Protein AF-0000000079913770 (afdb_homodimer)

Foldseek 3Di:
DPPPPPPPPPPPPPPDCPPVNVVVVVVVVVCCVVPVDHPVVVVVVVVVLQPQAQLLVLLLLLCCQVDVVLVVVCQVAVQVSSVVVPQHQCPPPNDDDLSNQAGEHEAEDDLQEFEAEAALPAADADCSNHNGDDPVRGDNVCSVCCVVPVQVSLVVLVDHDDPRHHYHYHHDDSHYHYWYNYDQDPPCPPPDSVLSSQQCHSCVRNRSDHGDNPDGPVDPDPPPDDD/DPPPPPPPPPPPPPPDCPPVNVVVVVVVVVCCVVPVDHPVVVVVVVVVLQPQAQLLVLLLLLCCQVDVVLVVVCQVAVQVSSVVVPQHQCPPPNDDDLSNQAGEHEAEDDLAEFEAEAALPAADADCSNHNGDDPVRGDNVCSVCCVPPVQVVLVVLVDHDDPRHHYHYHHDDSHYHYWYNYDQDPPCPPPDSVLSSQQCHSCVRNRSDHGDSVHRPPDPDPPPDDD

Organism: NCBI:txid1990687

Structure (mmCIF, N/CA/C/O backbone):
data_AF-0000000079913770-model_v1
#
loop_
_entity.id
_entity.type
_entity.pdbx_description
1 polymer 'Thiocyanate hydrolase subunit gamma'
#
loop_
_atom_site.group_PDB
_atom_site.id
_atom_site.type_symbol
_atom_site.label_atom_id
_atom_site.label_alt_id
_atom_site.label_comp_id
_atom_site.label_asym_id
_atom_site.label_entity_id
_atom_site.label_seq_id
_atom_site.pdbx_PDB_ins_code
_atom_site.Cartn_x
_atom_site.Cartn_y
_atom_site.Cartn_z
_atom_site.occupancy
_atom_site.B_iso_or_equiv
_atom_site.auth_seq_id
_atom_site.auth_comp_id
_atom_site.auth_asym_id
_atom_site.auth_atom_id
_atom_site.pdbx_PDB_model_num
ATOM 1 N N . MET A 1 1 ? 38.312 34.688 -19.25 1 27.03 1 MET A N 1
ATOM 2 C CA . MET A 1 1 ? 38.781 33.344 -18.922 1 27.03 1 MET A CA 1
ATOM 3 C C . MET A 1 1 ? 37.656 32.469 -18.359 1 27.03 1 MET A C 1
ATOM 5 O O . MET A 1 1 ? 37.094 32.781 -17.297 1 27.03 1 MET A O 1
ATOM 9 N N . THR A 1 2 ? 36.75 31.859 -19.266 1 29.62 2 THR A N 1
ATOM 10 C CA . THR A 1 2 ? 35.438 31.219 -19.188 1 29.62 2 THR A CA 1
ATOM 11 C C . THR A 1 2 ? 35.531 29.938 -18.375 1 29.62 2 THR A C 1
ATOM 13 O O . THR A 1 2 ? 36.281 29.031 -18.703 1 29.62 2 THR A O 1
ATOM 16 N N . HIS A 1 3 ? 35.5 30.125 -17.047 1 31.36 3 HIS A N 1
ATOM 17 C CA . HIS A 1 3 ? 35.531 29 -16.109 1 31.36 3 HIS A CA 1
ATOM 18 C C . HIS A 1 3 ? 34.625 27.859 -16.578 1 31.36 3 HIS A C 1
ATOM 20 O O . HIS A 1 3 ? 33.469 28.094 -16.938 1 31.36 3 HIS A O 1
ATOM 26 N N . SER A 1 4 ? 35.25 26.875 -17.312 1 33.59 4 SER A N 1
ATOM 27 C CA . SER A 1 4 ? 34.719 25.594 -17.781 1 33.59 4 SER A CA 1
ATOM 28 C C . SER A 1 4 ? 33.906 24.891 -16.703 1 33.59 4 SER A C 1
ATOM 30 O O . SER A 1 4 ? 34.344 24.766 -15.562 1 33.59 4 SER A O 1
ATOM 32 N N . HIS A 1 5 ? 32.562 25.109 -16.781 1 31.58 5 HIS A N 1
ATOM 33 C CA . HIS A 1 5 ? 31.562 24.422 -15.984 1 31.58 5 HIS A CA 1
ATOM 34 C C . HIS A 1 5 ? 31.891 22.938 -15.836 1 31.58 5 HIS A C 1
ATOM 36 O O . HIS A 1 5 ? 32.062 22.234 -16.828 1 31.58 5 HIS A O 1
ATOM 42 N N . ASP A 1 6 ? 32.688 22.609 -14.836 1 33.19 6 ASP A N 1
ATOM 43 C CA . ASP A 1 6 ? 33.094 21.297 -14.359 1 33.19 6 ASP A CA 1
ATOM 44 C C . ASP A 1 6 ? 32 20.266 -14.555 1 33.19 6 ASP A C 1
ATOM 46 O O . ASP A 1 6 ? 30.812 20.594 -14.406 1 33.19 6 ASP A O 1
ATOM 50 N N . ASP A 1 7 ? 32.312 19.281 -15.359 1 32.78 7 ASP A N 1
ATOM 51 C CA . ASP A 1 7 ? 31.703 18.016 -15.773 1 32.78 7 ASP A CA 1
ATOM 52 C C . ASP A 1 7 ? 31.078 17.297 -14.586 1 32.78 7 ASP A C 1
ATOM 54 O O . ASP A 1 7 ? 31.797 16.812 -13.703 1 32.78 7 ASP A O 1
ATOM 58 N N . HIS A 1 8 ? 30.062 17.969 -13.992 1 31.81 8 HIS A N 1
ATOM 59 C CA . HIS A 1 8 ? 29.344 17.25 -12.953 1 31.81 8 HIS A CA 1
ATOM 60 C C . HIS A 1 8 ? 29.062 15.812 -13.391 1 31.81 8 HIS A C 1
ATOM 62 O O . HIS A 1 8 ? 28.469 15.578 -14.453 1 31.81 8 HIS A O 1
ATOM 68 N N . THR A 1 9 ? 30.031 14.969 -13.133 1 31.89 9 THR A N 1
ATOM 69 C CA . THR A 1 9 ? 29.859 13.531 -13.336 1 31.89 9 THR A CA 1
ATOM 70 C C . THR A 1 9 ? 28.469 13.086 -12.922 1 31.89 9 THR A C 1
ATOM 72 O O . THR A 1 9 ? 28.031 13.367 -11.805 1 31.89 9 THR A O 1
ATOM 75 N N . PRO A 1 10 ? 27.672 12.828 -13.852 1 31.06 10 PRO A N 1
ATOM 76 C CA . PRO A 1 10 ? 26.297 12.398 -13.562 1 31.06 10 PRO A CA 1
ATOM 77 C C . PRO A 1 10 ? 26.234 11.352 -12.453 1 31.06 10 PRO A C 1
ATOM 79 O O . PRO A 1 10 ? 27.156 10.547 -12.305 1 31.06 10 PRO A O 1
ATOM 82 N N . ILE A 1 11 ? 25.734 11.727 -11.328 1 33.41 11 ILE A N 1
ATOM 83 C CA . ILE A 1 11 ? 25.469 10.766 -10.258 1 33.41 11 ILE A CA 1
ATOM 84 C C . ILE A 1 11 ? 24.875 9.492 -10.852 1 33.41 11 ILE A C 1
ATOM 86 O O . ILE A 1 11 ? 23.859 9.531 -11.523 1 33.41 11 ILE A O 1
ATOM 90 N N . GLN A 1 12 ? 25.594 8.5 -11.25 1 30.77 12 GLN A N 1
ATOM 91 C CA . GLN A 1 12 ? 25.234 7.191 -11.773 1 30.77 12 GLN A CA 1
ATOM 92 C C . GLN A 1 12 ? 24.281 6.465 -10.828 1 30.77 12 GLN A C 1
ATOM 94 O O . GLN A 1 12 ? 24.531 6.383 -9.625 1 30.77 12 GLN A O 1
ATOM 99 N N . ALA A 1 13 ? 23.031 6.395 -11.078 1 36.53 13 ALA A N 1
ATOM 100 C CA . ALA A 1 13 ? 22.094 5.496 -10.43 1 36.53 13 ALA A CA 1
ATOM 101 C C . ALA A 1 13 ? 22.703 4.109 -10.219 1 36.53 13 ALA A C 1
ATOM 103 O O . ALA A 1 13 ? 23.078 3.445 -11.18 1 36.53 13 ALA A O 1
ATOM 104 N N . SER A 1 14 ? 23.469 3.754 -9.188 1 35.88 14 SER A N 1
ATOM 105 C CA . SER A 1 14 ? 24.141 2.471 -9.039 1 35.88 14 SER A CA 1
ATOM 106 C C . SER A 1 14 ? 23.156 1.314 -9.062 1 35.88 14 SER A C 1
ATOM 108 O O . SER A 1 14 ? 22.172 1.312 -8.305 1 35.88 14 SER A O 1
ATOM 110 N N . GLU A 1 15 ? 22.75 0.548 -9.984 1 42.12 15 GLU A N 1
ATOM 111 C CA . GLU A 1 15 ? 22.266 -0.821 -10.125 1 42.12 15 GLU A CA 1
ATOM 112 C C . GLU A 1 15 ? 22.844 -1.727 -9.039 1 42.12 15 GLU A C 1
ATOM 114 O O . GLU A 1 15 ? 22.641 -2.943 -9.07 1 42.12 15 GLU A O 1
ATOM 119 N N . GLU A 1 16 ? 23.75 -1.304 -8.227 1 45.38 16 GLU A N 1
ATOM 120 C CA . GLU A 1 16 ? 24.5 -2.174 -7.328 1 45.38 16 GLU A CA 1
ATOM 121 C C . GLU A 1 16 ? 23.719 -2.455 -6.047 1 45.38 16 GLU A C 1
ATOM 123 O O . GLU A 1 16 ? 23.125 -1.546 -5.461 1 45.38 16 GLU A O 1
ATOM 128 N N . ILE A 1 17 ? 23.344 -3.678 -5.812 1 53.12 17 ILE A N 1
ATOM 129 C CA . ILE A 1 17 ? 22.906 -4.152 -4.504 1 53.12 17 ILE A CA 1
ATOM 130 C C . ILE A 1 17 ? 23.734 -3.488 -3.412 1 53.12 17 ILE A C 1
ATOM 132 O O . ILE A 1 17 ? 24.969 -3.627 -3.391 1 53.12 17 ILE A O 1
ATOM 136 N N . SER A 1 18 ? 23.188 -2.498 -2.652 1 58.88 18 SER A N 1
ATOM 137 C CA . SER A 1 18 ? 23.875 -1.831 -1.549 1 58.88 18 SER A CA 1
ATOM 138 C C . SER A 1 18 ? 24.484 -2.844 -0.586 1 58.88 18 SER A C 1
ATOM 140 O O . SER A 1 18 ? 24.031 -3.988 -0.51 1 58.88 18 SER A O 1
ATOM 142 N N . GLU A 1 19 ? 25.656 -2.564 -0.092 1 59.91 19 GLU A N 1
ATOM 143 C CA . GLU A 1 19 ? 26.266 -3.373 0.961 1 59.91 19 GLU A CA 1
ATOM 144 C C . GLU A 1 19 ? 25.234 -3.76 2.021 1 59.91 19 GLU A C 1
ATOM 146 O O . GLU A 1 19 ? 25.266 -4.879 2.541 1 59.91 19 GLU A O 1
ATOM 151 N N . PHE A 1 20 ? 24.344 -2.926 2.189 1 65.25 20 PHE A N 1
ATOM 152 C CA . PHE A 1 20 ? 23.312 -3.201 3.17 1 65.25 20 PHE A CA 1
ATOM 153 C C . PHE A 1 20 ? 22.375 -4.301 2.674 1 65.25 20 PHE A C 1
ATOM 155 O O . PHE A 1 20 ? 21.984 -5.184 3.439 1 65.25 20 PHE A O 1
ATOM 162 N N . GLU A 1 21 ? 22.047 -4.16 1.477 1 70.19 21 GLU A N 1
ATOM 163 C CA . GLU A 1 21 ? 21.172 -5.191 0.927 1 70.19 21 GLU A CA 1
ATOM 164 C C . GLU A 1 21 ? 21.828 -6.562 0.974 1 70.19 21 GLU A C 1
ATOM 166 O O . GLU A 1 21 ? 21.172 -7.57 1.237 1 70.19 21 GLU A O 1
ATOM 171 N N . ILE A 1 22 ? 23.062 -6.559 0.816 1 70.12 22 ILE A N 1
ATOM 172 C CA . ILE A 1 22 ? 23.828 -7.801 0.896 1 70.12 22 ILE A CA 1
ATOM 173 C C . ILE A 1 22 ? 23.797 -8.328 2.328 1 70.12 22 ILE A C 1
ATOM 175 O O . ILE A 1 22 ? 23.562 -9.516 2.557 1 70.12 22 ILE A O 1
ATOM 179 N N . LEU A 1 23 ? 24.062 -7.391 3.211 1 73.06 23 LEU A N 1
ATOM 180 C CA . LEU A 1 23 ? 24.078 -7.773 4.621 1 73.06 23 LEU A CA 1
ATOM 181 C C . LEU A 1 23 ? 22.703 -8.281 5.059 1 73.06 23 LEU A C 1
ATOM 183 O O . LEU A 1 23 ? 22.609 -9.312 5.734 1 73.06 23 LEU A O 1
ATOM 187 N N . GLU A 1 24 ? 21.656 -7.598 4.734 1 79.62 24 GLU A N 1
ATOM 188 C CA . GLU A 1 24 ? 20.312 -8.031 5.07 1 79.62 24 GLU A CA 1
ATOM 189 C C . GLU A 1 24 ? 20.031 -9.43 4.527 1 79.62 24 GLU A C 1
ATOM 191 O O . GLU A 1 24 ? 19.484 -10.281 5.238 1 79.62 24 GLU A O 1
ATOM 196 N N . THR A 1 25 ? 20.484 -9.633 3.352 1 81.56 25 THR A N 1
ATOM 197 C CA . THR A 1 25 ? 20.266 -10.938 2.73 1 81.56 25 THR A CA 1
ATOM 198 C C . THR A 1 25 ? 21.047 -12.023 3.463 1 81.56 25 THR A C 1
ATOM 200 O O . THR A 1 25 ? 20.531 -13.109 3.717 1 81.56 25 THR A O 1
ATOM 203 N N . ALA A 1 26 ? 22.266 -11.703 3.803 1 83.81 26 ALA A N 1
ATOM 204 C CA . ALA A 1 26 ? 23.125 -12.656 4.512 1 83.81 26 ALA A CA 1
ATOM 205 C C . ALA A 1 26 ? 22.531 -13.016 5.871 1 83.81 26 ALA A C 1
ATOM 207 O O . ALA A 1 26 ? 22.469 -14.195 6.234 1 83.81 26 ALA A O 1
ATOM 208 N N . ILE A 1 27 ? 22.109 -12.062 6.574 1 86.81 27 ILE A N 1
ATOM 209 C CA . ILE A 1 27 ? 21.531 -12.281 7.895 1 86.81 27 ILE A CA 1
ATOM 210 C C . ILE A 1 27 ? 20.25 -13.109 7.77 1 86.81 27 ILE A C 1
ATOM 212 O O . ILE A 1 27 ? 20.016 -14.023 8.562 1 86.81 27 ILE A O 1
ATOM 216 N N . ARG A 1 28 ? 19.484 -12.781 6.797 1 87.44 28 ARG A N 1
ATOM 217 C CA . ARG A 1 28 ? 18.25 -13.531 6.555 1 87.44 28 ARG A CA 1
ATOM 218 C C . ARG A 1 28 ? 18.547 -14.992 6.266 1 87.44 28 ARG A C 1
ATOM 220 O O . ARG A 1 28 ? 17.969 -15.891 6.883 1 87.44 28 ARG A O 1
ATOM 227 N N . GLU A 1 29 ? 19.5 -15.227 5.445 1 88.62 29 GLU A N 1
ATOM 228 C CA . GLU A 1 29 ? 19.844 -16.594 5.066 1 88.62 29 GLU A CA 1
ATOM 229 C C . GLU A 1 29 ? 20.438 -17.359 6.238 1 88.62 29 GLU A C 1
ATOM 231 O O . GLU A 1 29 ? 20.156 -18.547 6.434 1 88.62 29 GLU A O 1
ATOM 236 N N . LEU A 1 30 ? 21.297 -16.656 6.93 1 87.75 30 LEU A N 1
ATOM 237 C CA . LEU A 1 30 ? 21.891 -17.281 8.109 1 87.75 30 LEU A CA 1
ATOM 238 C C . LEU A 1 30 ? 20.828 -17.625 9.141 1 87.75 30 LEU A C 1
ATOM 240 O O . LEU A 1 30 ? 20.875 -18.703 9.75 1 87.75 30 LEU A O 1
ATOM 244 N N . SER A 1 31 ? 19.891 -16.75 9.336 1 90.12 31 SER A N 1
ATOM 245 C CA . SER A 1 31 ? 18.812 -16.984 10.289 1 90.12 31 SER A CA 1
ATOM 246 C C . SER A 1 31 ? 17.953 -18.172 9.859 1 90.12 31 SER A C 1
ATOM 248 O O . SER A 1 31 ? 17.516 -18.953 10.703 1 90.12 31 SER A O 1
ATOM 250 N N . ILE A 1 32 ? 17.719 -18.312 8.656 1 88.81 32 ILE A N 1
ATOM 251 C CA . ILE A 1 32 ? 16.938 -19.422 8.125 1 88.81 32 ILE A CA 1
ATOM 252 C C . ILE A 1 32 ? 17.719 -20.719 8.266 1 88.81 32 ILE A C 1
ATOM 254 O O . ILE A 1 32 ? 17.172 -21.734 8.711 1 88.81 32 ILE A O 1
ATOM 258 N N . GLU A 1 33 ? 18.984 -20.609 7.938 1 91.38 33 GLU A N 1
ATOM 259 C CA . GLU A 1 33 ? 19.859 -21.766 8.07 1 91.38 33 GLU A CA 1
ATOM 260 C C . GLU A 1 33 ? 19.922 -22.266 9.508 1 91.38 33 GLU A C 1
ATOM 262 O O . GLU A 1 33 ? 19.984 -23.469 9.75 1 91.38 33 GLU A O 1
ATOM 267 N N . HIS A 1 34 ? 19.875 -21.391 10.422 1 93.25 34 HIS A N 1
ATOM 268 C CA . HIS A 1 34 ? 19.969 -21.734 11.836 1 93.25 34 HIS A CA 1
ATOM 269 C C . HIS A 1 34 ? 18.578 -22.016 12.422 1 93.25 34 HIS A C 1
ATOM 271 O O . HIS A 1 34 ? 18.438 -22.203 13.633 1 93.25 34 HIS A O 1
ATOM 277 N N . GLY A 1 35 ? 17.547 -21.938 11.578 1 89.44 35 GLY A N 1
ATOM 278 C CA . GLY A 1 35 ? 16.219 -22.375 11.977 1 89.44 35 GLY A CA 1
ATOM 279 C C . GLY A 1 35 ? 15.469 -21.344 12.797 1 89.44 35 GLY A C 1
ATOM 280 O O . GLY A 1 35 ? 14.523 -21.688 13.508 1 89.44 35 GLY A O 1
ATOM 281 N N . LEU A 1 36 ? 15.898 -20.188 12.828 1 86.94 36 LEU A N 1
ATOM 282 C CA . LEU A 1 36 ? 15.211 -19.141 13.578 1 86.94 36 LEU A CA 1
ATOM 283 C C . LEU A 1 36 ? 13.836 -18.844 12.969 1 86.94 36 LEU A C 1
ATOM 285 O O . LEU A 1 36 ? 12.875 -18.594 13.695 1 86.94 36 LEU A O 1
ATOM 289 N N . PHE A 1 37 ? 13.703 -18.828 11.594 1 88.38 37 PHE A N 1
ATOM 290 C CA . PHE A 1 37 ? 12.461 -18.766 10.828 1 88.38 37 PHE A CA 1
ATOM 291 C C . PHE A 1 37 ? 12.648 -19.328 9.43 1 88.38 37 PHE A C 1
ATOM 293 O O . PHE A 1 37 ? 13.781 -19.562 8.992 1 88.38 37 PHE A O 1
ATOM 300 N N . SER A 1 38 ? 11.562 -19.609 8.781 1 91.44 38 SER A N 1
ATOM 301 C CA . SER A 1 38 ? 11.625 -20.203 7.449 1 91.44 38 SER A CA 1
ATOM 302 C C . SER A 1 38 ? 11.523 -19.125 6.371 1 91.44 38 SER A C 1
ATOM 304 O O . SER A 1 38 ? 11.219 -17.969 6.664 1 91.44 38 SER A O 1
ATOM 306 N N . HIS A 1 39 ? 11.758 -19.578 5.121 1 91 39 HIS A N 1
ATOM 307 C CA . HIS A 1 39 ? 11.523 -18.719 3.973 1 91 39 HIS A CA 1
ATOM 308 C C . HIS A 1 39 ? 10.078 -18.25 3.918 1 91 39 HIS A C 1
ATOM 310 O O . HIS A 1 39 ? 9.805 -17.078 3.645 1 91 39 HIS A O 1
ATOM 316 N N . GLU A 1 40 ? 9.219 -19.094 4.191 1 90.12 40 GLU A N 1
ATOM 317 C CA . GLU A 1 40 ? 7.789 -18.781 4.188 1 90.12 40 GLU A CA 1
ATOM 318 C C . GLU A 1 40 ? 7.445 -17.781 5.285 1 90.12 40 GLU A C 1
ATOM 320 O O . GLU A 1 40 ? 6.648 -16.859 5.066 1 90.12 40 GLU A O 1
ATOM 325 N N . ASP A 1 41 ? 8.062 -17.953 6.41 1 89.75 41 ASP A N 1
ATOM 326 C CA . ASP A 1 41 ? 7.844 -17.016 7.508 1 89.75 41 ASP A CA 1
ATOM 327 C C . ASP A 1 41 ? 8.242 -15.602 7.109 1 89.75 41 ASP A C 1
ATOM 329 O O . ASP A 1 41 ? 7.492 -14.648 7.355 1 89.75 41 ASP A O 1
ATOM 333 N N . HIS A 1 42 ? 9.383 -15.523 6.547 1 90.38 42 HIS A N 1
ATOM 334 C CA . HIS A 1 42 ? 9.883 -14.219 6.133 1 90.38 42 HIS A CA 1
ATOM 335 C C . HIS A 1 42 ? 8.977 -13.594 5.078 1 90.38 42 HIS A C 1
ATOM 337 O O . HIS A 1 42 ? 8.664 -12.398 5.156 1 90.38 42 HIS A O 1
ATOM 343 N N . ARG A 1 43 ? 8.609 -14.336 4.098 1 89.88 43 ARG A N 1
ATOM 344 C CA . ARG A 1 43 ? 7.723 -13.852 3.041 1 89.88 43 ARG A CA 1
ATOM 345 C C . ARG A 1 43 ? 6.402 -13.352 3.619 1 89.88 43 ARG A C 1
ATOM 347 O O . ARG A 1 43 ? 5.941 -12.258 3.271 1 89.88 43 ARG A O 1
ATOM 354 N N . ARG A 1 44 ? 5.816 -14.125 4.492 1 90.69 44 ARG A N 1
ATOM 355 C CA . ARG A 1 44 ? 4.551 -13.75 5.113 1 90.69 44 ARG A CA 1
ATOM 356 C C . ARG A 1 44 ? 4.688 -12.445 5.895 1 90.69 44 ARG A C 1
ATOM 358 O O . ARG A 1 44 ? 3.832 -11.562 5.793 1 90.69 44 ARG A O 1
ATOM 365 N N . PHE A 1 45 ? 5.738 -12.375 6.613 1 89.75 45 PHE A N 1
ATOM 366 C CA . PHE A 1 45 ? 5.98 -11.164 7.387 1 89.75 45 PHE A CA 1
ATOM 367 C C . PHE A 1 45 ? 6.105 -9.953 6.469 1 89.75 45 PHE A C 1
ATOM 369 O O . PHE A 1 45 ? 5.484 -8.914 6.715 1 89.75 45 PHE A O 1
ATOM 376 N N . SER A 1 46 ? 6.887 -10.102 5.438 1 90.56 46 SER A N 1
ATOM 377 C CA . SER A 1 46 ? 7.102 -9.008 4.496 1 90.56 46 SER A CA 1
ATOM 378 C C . SER A 1 46 ? 5.793 -8.578 3.84 1 90.56 46 SER A C 1
ATOM 380 O O . SER A 1 46 ? 5.508 -7.383 3.734 1 90.56 46 SER A O 1
ATOM 382 N N . GLU A 1 47 ? 5.047 -9.547 3.387 1 92.62 47 GLU A N 1
ATOM 383 C CA . GLU A 1 47 ? 3.775 -9.258 2.734 1 92.62 47 GLU A CA 1
ATOM 384 C C . GLU A 1 47 ? 2.814 -8.555 3.688 1 92.62 47 GLU A C 1
ATOM 386 O O . GLU A 1 47 ? 2.131 -7.602 3.297 1 92.62 47 GLU A O 1
ATOM 391 N N . TRP A 1 48 ? 2.762 -9.016 4.922 1 91.31 48 TRP A N 1
ATOM 392 C CA . TRP A 1 48 ? 1.929 -8.367 5.93 1 91.31 48 TRP A CA 1
ATOM 393 C C . TRP A 1 48 ? 2.377 -6.93 6.164 1 91.31 48 TRP A C 1
ATOM 395 O O . TRP A 1 48 ? 1.561 -6.004 6.129 1 91.31 48 TRP A O 1
ATOM 405 N N . ALA A 1 49 ? 3.637 -6.816 6.445 1 89.06 49 ALA A N 1
ATOM 406 C CA . ALA A 1 49 ? 4.184 -5.492 6.734 1 89.06 49 ALA A CA 1
ATOM 407 C C . ALA A 1 49 ? 3.869 -4.512 5.609 1 89.06 49 ALA A C 1
ATOM 409 O O . ALA A 1 49 ? 3.537 -3.35 5.863 1 89.06 49 ALA A O 1
ATOM 410 N N . GLU A 1 50 ? 3.877 -5.012 4.391 1 90.06 50 GLU A N 1
ATOM 411 C CA . GLU A 1 50 ? 3.643 -4.172 3.221 1 90.06 50 GLU A CA 1
ATOM 412 C C . GLU A 1 50 ? 2.152 -3.914 3.016 1 90.06 50 GLU A C 1
ATOM 414 O O . GLU A 1 50 ? 1.77 -2.984 2.305 1 90.06 50 GLU A O 1
ATOM 419 N N . SER A 1 51 ? 1.375 -4.688 3.633 1 90.88 51 SER A N 1
ATOM 420 C CA . SER A 1 51 ? -0.067 -4.586 3.428 1 90.88 51 SER A CA 1
ATOM 421 C C . SER A 1 51 ? -0.693 -3.592 4.398 1 90.88 51 SER A C 1
ATOM 423 O O . SER A 1 51 ? -1.826 -3.15 4.199 1 90.88 51 SER A O 1
ATOM 425 N N . VAL A 1 52 ? 0.04 -3.262 5.477 1 90.5 52 VAL A N 1
ATOM 426 C CA . VAL A 1 52 ? -0.472 -2.273 6.422 1 90.5 52 VAL A CA 1
ATOM 427 C C . VAL A 1 52 ? -0.62 -0.923 5.727 1 90.5 52 VAL A C 1
ATOM 429 O O . VAL A 1 52 ? 0.313 -0.448 5.074 1 90.5 52 VAL A O 1
ATOM 432 N N . GLY A 1 53 ? -1.831 -0.339 5.766 1 92.94 53 GLY A N 1
ATOM 433 C CA . GLY A 1 53 ? -2.107 0.946 5.145 1 92.94 53 GLY A CA 1
ATOM 434 C C . GLY A 1 53 ? -2.578 1.997 6.133 1 92.94 53 GLY A C 1
ATOM 435 O O . GLY A 1 53 ? -2.512 1.791 7.344 1 92.94 53 GLY A O 1
ATOM 436 N N . PRO A 1 54 ? -3.043 3.072 5.602 1 96.19 54 PRO A N 1
ATOM 437 C CA . PRO A 1 54 ? -3.391 4.207 6.457 1 96.19 54 PRO A CA 1
ATOM 438 C C . PRO A 1 54 ? -4.801 4.102 7.035 1 96.19 54 PRO A C 1
ATOM 440 O O . PRO A 1 54 ? -5.238 4.988 7.773 1 96.19 54 PRO A O 1
ATOM 443 N N . SER A 1 55 ? -5.504 3.068 6.77 1 95.19 55 SER A N 1
ATOM 444 C CA . SER A 1 55 ? -6.906 2.959 7.152 1 95.19 55 SER A CA 1
ATOM 445 C C . SER A 1 55 ? -7.07 2.949 8.672 1 95.19 55 SER A C 1
ATOM 447 O O . SER A 1 55 ? -8.086 3.414 9.195 1 95.19 55 SER A O 1
ATOM 449 N N . GLY A 1 56 ? -6.141 2.35 9.375 1 96 56 GLY A N 1
ATOM 450 C CA . GLY A 1 56 ? -6.195 2.4 10.828 1 96 56 GLY A CA 1
ATOM 451 C C . GLY A 1 56 ? -6.238 3.814 11.375 1 96 56 GLY A C 1
ATOM 452 O O . GLY A 1 56 ? -7.062 4.129 12.234 1 96 56 GLY A O 1
ATOM 453 N N . GLY A 1 57 ? -5.352 4.621 10.852 1 98.25 57 GLY A N 1
ATOM 454 C CA . GLY A 1 57 ? -5.363 6.023 11.227 1 98.25 57 GLY A CA 1
ATOM 455 C C . GLY A 1 57 ? -6.652 6.73 10.852 1 98.25 57 GLY A C 1
ATOM 456 O O . GLY A 1 57 ? -7.184 7.52 11.633 1 98.25 57 GLY A O 1
ATOM 457 N N . SER A 1 58 ? -7.137 6.422 9.656 1 98.38 58 SER A N 1
ATOM 458 C CA . SER A 1 58 ? -8.383 7.02 9.188 1 98.38 58 SER A CA 1
ATOM 459 C C . SER A 1 58 ? -9.531 6.719 10.148 1 98.38 58 SER A C 1
ATOM 461 O O . SER A 1 58 ? -10.328 7.602 10.469 1 98.38 58 SER A O 1
ATOM 463 N N . LYS A 1 59 ? -9.547 5.527 10.602 1 98.19 59 LYS A N 1
ATOM 464 C CA . LYS A 1 59 ? -10.586 5.102 11.531 1 98.19 59 LYS A CA 1
ATOM 465 C C . LYS A 1 59 ? -10.453 5.824 12.867 1 98.19 59 LYS A C 1
ATOM 467 O O . LYS A 1 59 ? -11.453 6.242 13.453 1 98.19 59 LYS A O 1
ATOM 472 N N . LEU A 1 60 ? -9.258 5.934 13.305 1 98.69 60 LEU A N 1
ATOM 473 C CA . LEU A 1 60 ? -9.008 6.641 14.562 1 98.69 60 LEU A CA 1
ATOM 474 C C . LEU A 1 60 ? -9.523 8.078 14.484 1 98.69 60 LEU A C 1
ATOM 476 O O . LEU A 1 60 ? -10.227 8.531 15.391 1 98.69 60 LEU A O 1
ATOM 480 N N . VAL A 1 61 ? -9.234 8.758 13.406 1 98.81 61 VAL A N 1
ATOM 481 C CA . VAL A 1 61 ? -9.602 10.164 13.25 1 98.81 61 VAL A CA 1
ATOM 482 C C . VAL A 1 61 ? -11.125 10.289 13.133 1 98.81 61 VAL A C 1
ATOM 484 O O . VAL A 1 61 ? -11.742 11.125 13.797 1 98.81 61 VAL A O 1
ATOM 487 N N . ALA A 1 62 ? -11.727 9.484 12.328 1 98.75 62 ALA A N 1
ATOM 488 C CA . ALA A 1 62 ? -13.172 9.523 12.133 1 98.75 62 ALA A CA 1
ATOM 489 C C . ALA A 1 62 ? -13.906 9.297 13.445 1 98.75 62 ALA A C 1
ATOM 491 O O . ALA A 1 62 ? -14.852 10.023 13.773 1 98.75 62 ALA A O 1
ATOM 492 N N . LYS A 1 63 ? -13.438 8.297 14.156 1 98.75 63 LYS A N 1
ATOM 493 C CA . LYS A 1 63 ? -14.047 8.008 15.453 1 98.75 63 LYS A CA 1
ATOM 494 C C . LYS A 1 63 ? -13.867 9.172 16.422 1 98.75 63 LYS A C 1
ATOM 496 O O . LYS A 1 63 ? -14.797 9.539 17.141 1 98.75 63 LYS A O 1
ATOM 501 N N . ALA A 1 64 ? -12.742 9.75 16.453 1 98.81 64 ALA A N 1
ATOM 502 C CA . ALA A 1 64 ? -12.469 10.883 17.312 1 98.81 64 ALA A CA 1
ATOM 503 C C . ALA A 1 64 ? -13.367 12.07 16.984 1 98.81 64 ALA A C 1
ATOM 505 O O . ALA A 1 64 ? -13.75 12.844 17.859 1 98.81 64 ALA A O 1
ATOM 506 N N . TRP A 1 65 ? -13.68 12.211 15.695 1 98.69 65 TRP A N 1
ATOM 507 C CA . TRP A 1 65 ? -14.523 13.32 15.258 1 98.69 65 TRP A CA 1
ATOM 508 C C . TRP A 1 65 ? -15.93 13.195 15.828 1 98.69 65 TRP A C 1
ATOM 510 O O . TRP A 1 65 ? -16.609 14.203 16.031 1 98.69 65 TRP A O 1
ATOM 520 N N . VAL A 1 66 ? -16.375 12 16.188 1 98.38 66 VAL A N 1
ATOM 521 C CA . VAL A 1 66 ? -17.797 11.852 16.531 1 98.38 66 VAL A CA 1
ATOM 522 C C . VAL A 1 66 ? -17.922 11.398 17.984 1 98.38 66 VAL A C 1
ATOM 524 O O . VAL A 1 66 ? -19.031 11.367 18.531 1 98.38 66 VAL A O 1
ATOM 527 N N . ASP A 1 67 ? -16.875 11.031 18.641 1 98.31 67 ASP A N 1
ATOM 528 C CA . ASP A 1 67 ? -16.859 10.594 20.031 1 98.31 67 ASP A CA 1
ATOM 529 C C . ASP A 1 67 ? -15.859 11.406 20.844 1 98.31 67 ASP A C 1
ATOM 531 O O . ASP A 1 67 ? -14.68 11.047 20.938 1 98.31 67 ASP A O 1
ATOM 535 N N . PRO A 1 68 ? -16.344 12.438 21.484 1 98.31 68 PRO A N 1
ATOM 536 C CA . PRO A 1 68 ? -15.453 13.336 22.234 1 98.31 68 PRO A CA 1
ATOM 537 C C . PRO A 1 68 ? -14.68 12.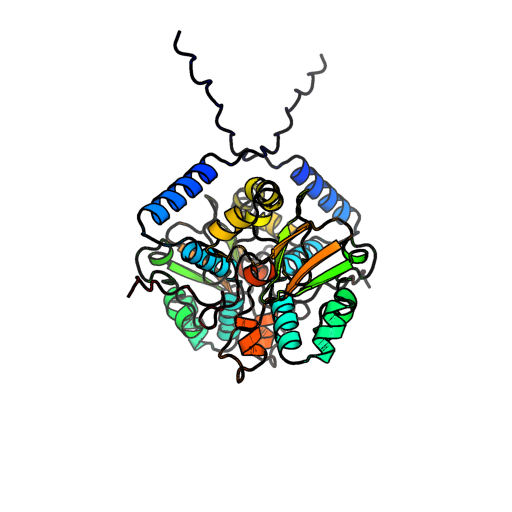617 23.328 1 98.31 68 PRO A C 1
ATOM 539 O O . PRO A 1 68 ? -13.547 12.992 23.641 1 98.31 68 PRO A O 1
ATOM 542 N N . GLU A 1 69 ? -15.234 11.586 23.953 1 98.5 69 GLU A N 1
ATOM 543 C CA . GLU A 1 69 ? -14.516 10.852 24.984 1 98.5 69 GLU A CA 1
ATOM 544 C C . GLU A 1 69 ? -13.398 10.008 24.391 1 98.5 69 GLU A C 1
ATOM 546 O O . GLU A 1 69 ? -12.312 9.898 24.969 1 98.5 69 GLU A O 1
ATOM 551 N N . PHE A 1 70 ? -13.695 9.43 23.297 1 98.69 70 PHE A N 1
ATOM 552 C CA . PHE A 1 70 ? -12.648 8.703 22.594 1 98.69 70 PHE A CA 1
ATOM 553 C C . PHE A 1 70 ? -11.516 9.648 22.188 1 98.69 70 PHE A C 1
ATOM 555 O O . PHE A 1 70 ? -10.344 9.312 22.344 1 98.69 70 PHE A O 1
ATOM 562 N N . LYS A 1 71 ? -11.875 10.812 21.641 1 98.81 71 LYS A N 1
ATOM 563 C CA . LYS A 1 71 ? -10.891 11.82 21.25 1 98.81 71 LYS A CA 1
ATOM 564 C C . LYS A 1 71 ? -9.969 12.172 22.406 1 98.81 71 LYS A C 1
ATOM 566 O O . LYS A 1 71 ? -8.75 12.219 22.25 1 98.81 71 LYS A O 1
ATOM 571 N N . LYS A 1 72 ? -10.539 12.414 23.547 1 98.69 72 LYS A N 1
ATOM 572 C CA . LYS A 1 72 ? -9.766 12.75 24.734 1 98.69 72 LYS A CA 1
ATOM 573 C C . LYS A 1 72 ? -8.758 11.656 25.078 1 98.69 72 LYS A C 1
ATOM 575 O O . LYS A 1 72 ? -7.59 11.938 25.344 1 98.69 72 LYS A O 1
ATOM 580 N N . ARG A 1 73 ? -9.188 10.406 25.016 1 98.62 73 ARG A N 1
ATOM 581 C CA . ARG A 1 73 ? -8.305 9.281 25.297 1 98.62 73 ARG A CA 1
ATOM 582 C C . ARG A 1 73 ? -7.199 9.164 24.25 1 98.62 73 ARG A C 1
ATOM 584 O O . ARG A 1 73 ? -6.035 8.93 24.594 1 98.62 73 ARG A O 1
ATOM 591 N N . LEU A 1 74 ? -7.555 9.367 23.016 1 98.62 74 LEU A N 1
ATOM 592 C CA . LEU A 1 74 ? -6.609 9.258 21.922 1 98.62 74 LEU A CA 1
ATOM 593 C C . LEU A 1 74 ? -5.512 10.312 22.031 1 98.62 74 LEU A C 1
ATOM 595 O O . LEU A 1 74 ? -4.336 10.008 21.812 1 98.62 74 LEU A O 1
ATOM 599 N N . LEU A 1 75 ? -5.934 11.5 22.422 1 98.5 75 LEU A N 1
ATOM 600 C CA . LEU A 1 75 ? -4.977 12.594 22.562 1 98.5 75 LEU A CA 1
ATOM 601 C C . LEU A 1 75 ? -4.094 12.398 23.781 1 98.5 75 LEU A C 1
ATOM 603 O O . LEU A 1 75 ? -2.936 12.82 23.797 1 98.5 75 LEU A O 1
ATOM 607 N N . ALA A 1 76 ? -4.555 11.734 24.781 1 98 76 ALA A N 1
ATOM 608 C CA . ALA A 1 76 ? -3.822 11.523 26.031 1 98 76 ALA A CA 1
ATOM 609 C C . ALA A 1 76 ? -2.838 10.367 25.906 1 98 76 ALA A C 1
ATOM 611 O O . ALA A 1 76 ? -1.706 10.445 26.391 1 98 76 ALA A O 1
ATOM 612 N N . ASP A 1 77 ? -3.289 9.305 25.312 1 97.06 77 ASP A N 1
ATOM 613 C CA . ASP A 1 77 ? -2.488 8.094 25.109 1 97.06 77 ASP A CA 1
ATOM 614 C C . ASP A 1 77 ? -2.846 7.402 23.797 1 97.06 77 ASP A C 1
ATOM 616 O O . ASP A 1 77 ? -3.682 6.5 23.781 1 97.06 77 ASP A O 1
ATOM 620 N N . GLY A 1 78 ? -2.156 7.812 22.766 1 96.94 78 GLY A N 1
ATOM 621 C CA . GLY A 1 78 ? -2.449 7.277 21.438 1 96.94 78 GLY A CA 1
ATOM 622 C C . GLY A 1 78 ? -2.199 5.785 21.328 1 96.94 78 GLY A C 1
ATOM 623 O O . GLY A 1 78 ? -2.992 5.059 20.734 1 96.94 78 GLY A O 1
ATOM 624 N N . THR A 1 79 ? -1.105 5.324 21.984 1 93.69 79 THR A N 1
ATOM 625 C CA . THR A 1 79 ? -0.71 3.922 21.891 1 93.69 79 THR A CA 1
ATOM 626 C C . THR A 1 79 ? -1.8 3.016 22.469 1 93.69 79 THR A C 1
ATOM 628 O O . THR A 1 79 ? -2.24 2.076 21.797 1 93.69 79 THR A O 1
ATOM 631 N N . GLU A 1 80 ? -2.227 3.283 23.641 1 94.44 80 GLU A N 1
ATOM 632 C CA . GLU A 1 80 ? -3.236 2.469 24.297 1 94.44 80 GLU A CA 1
ATOM 633 C C . GLU A 1 80 ? -4.582 2.562 23.594 1 94.44 80 GLU A C 1
ATOM 635 O O . GLU A 1 80 ? -5.273 1.555 23.422 1 94.44 80 GLU A O 1
ATOM 640 N N . THR A 1 81 ? -4.965 3.705 23.141 1 97.5 81 THR A N 1
ATOM 641 C CA . THR A 1 81 ? -6.285 3.928 22.547 1 97.5 81 THR A CA 1
ATOM 642 C C . THR A 1 81 ? -6.406 3.223 21.203 1 97.5 81 THR A C 1
ATOM 644 O O . THR A 1 81 ? -7.504 2.842 20.797 1 97.5 81 THR A O 1
ATOM 647 N N . CYS A 1 82 ? -5.285 3.016 20.5 1 96.12 82 CYS A N 1
ATOM 648 C CA . CYS A 1 82 ? -5.262 2.305 19.234 1 96.12 82 CYS A CA 1
ATOM 649 C C . CYS A 1 82 ? -5.879 0.917 19.375 1 96.12 82 CYS A C 1
ATOM 651 O O . CYS A 1 82 ? -6.496 0.41 18.438 1 96.12 82 CYS A O 1
ATOM 653 N N . LYS A 1 83 ? -5.781 0.328 20.547 1 94.25 83 LYS A N 1
ATOM 654 C CA . LYS A 1 83 ? -6.301 -1.016 20.766 1 94.25 83 LYS A CA 1
ATOM 655 C C . LYS A 1 83 ? -7.816 -1.056 20.578 1 94.25 83 LYS A C 1
ATOM 657 O O . LYS A 1 83 ? -8.375 -2.084 20.203 1 94.25 83 LYS A O 1
ATOM 662 N N . GLU A 1 84 ? -8.445 0.038 20.797 1 95.88 84 GLU A N 1
ATOM 663 C CA . GLU A 1 84 ? -9.898 0.108 20.688 1 95.88 84 GLU A CA 1
ATOM 664 C C . GLU A 1 84 ? -10.359 -0.026 19.25 1 95.88 84 GLU A C 1
ATOM 666 O O . GLU A 1 84 ? -11.539 -0.277 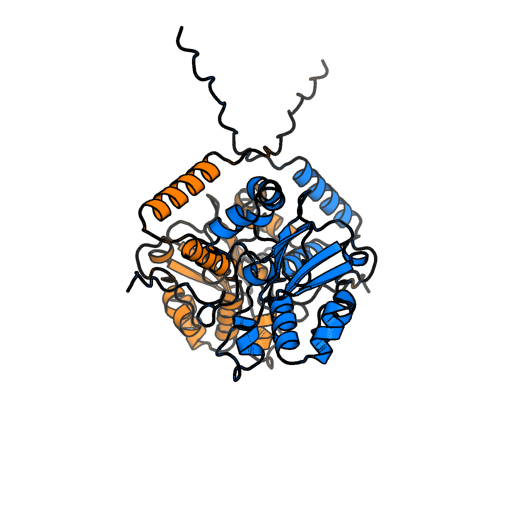18.984 1 95.88 84 GLU A O 1
ATOM 671 N N . VAL A 1 85 ? -9.414 0.173 18.328 1 94.56 85 VAL A N 1
ATOM 672 C CA . VAL A 1 85 ? -9.773 0.014 16.922 1 94.56 85 VAL A CA 1
ATOM 673 C C . VAL A 1 85 ? -9 -1.158 16.328 1 94.56 85 VAL A C 1
ATOM 675 O O . VAL A 1 85 ? -8.852 -1.252 15.102 1 94.56 85 VAL A O 1
ATOM 678 N N . GLY A 1 86 ? -8.359 -1.934 17.156 1 92.19 86 GLY A N 1
ATOM 679 C CA . GLY A 1 86 ? -7.762 -3.184 16.719 1 92.19 86 GLY A CA 1
ATOM 680 C C . GLY A 1 86 ? -6.301 -3.041 16.328 1 92.19 86 GLY A C 1
ATOM 681 O O . GLY A 1 86 ? -5.754 -3.9 15.633 1 92.19 86 GLY A O 1
ATOM 682 N N . ILE A 1 87 ? -5.699 -1.959 16.672 1 92.25 87 ILE A N 1
ATOM 683 C CA . ILE A 1 87 ? -4.293 -1.74 16.344 1 92.25 87 ILE A CA 1
ATOM 684 C C . ILE A 1 87 ? -3.441 -1.938 17.594 1 92.25 87 ILE A C 1
ATOM 686 O O . ILE A 1 87 ? -3.586 -1.203 18.578 1 92.25 87 ILE A O 1
ATOM 690 N N . ASP A 1 88 ? -2.6 -2.881 17.547 1 89.12 88 ASP A N 1
ATOM 691 C CA . ASP A 1 88 ? -1.654 -3.146 18.625 1 89.12 88 ASP A CA 1
ATOM 692 C C . ASP A 1 88 ? -0.223 -2.844 18.188 1 89.12 88 ASP A C 1
ATOM 694 O O . ASP A 1 88 ? 0.308 -3.498 17.281 1 89.12 88 ASP A O 1
ATOM 698 N N . TRP A 1 89 ? 0.387 -1.907 18.781 1 88.69 89 TRP A N 1
ATOM 699 C CA . TRP A 1 89 ? 1.73 -1.456 18.438 1 88.69 89 TRP A CA 1
ATOM 700 C C . TRP A 1 89 ? 2.768 -2.523 18.766 1 88.69 89 TRP A C 1
ATOM 702 O O . TRP A 1 89 ? 3.912 -2.447 18.312 1 88.69 89 TRP A O 1
ATOM 712 N N . ARG A 1 90 ? 2.426 -3.52 19.484 1 82.56 90 ARG A N 1
ATOM 713 C CA . ARG A 1 90 ? 3.354 -4.574 19.875 1 82.56 90 ARG A CA 1
ATOM 714 C C . ARG A 1 90 ? 3.393 -5.688 18.828 1 82.56 90 ARG A C 1
ATOM 716 O O . ARG A 1 90 ? 4.219 -6.598 18.922 1 82.56 90 ARG A O 1
ATOM 723 N N . ASP A 1 91 ? 2.488 -5.617 17.922 1 81.88 91 ASP A N 1
ATOM 724 C CA . ASP A 1 91 ? 2.5 -6.617 16.859 1 81.88 91 ASP A CA 1
ATOM 725 C C . ASP A 1 91 ? 3.752 -6.48 15.992 1 81.88 91 ASP A C 1
ATOM 727 O O . ASP A 1 91 ? 4.199 -5.371 15.711 1 81.88 91 ASP A O 1
ATOM 731 N N . PRO A 1 92 ? 4.332 -7.602 15.438 1 74.44 92 PRO A N 1
ATOM 732 C CA . PRO A 1 92 ? 3.824 -8.969 15.617 1 74.44 92 PRO A CA 1
ATOM 733 C C . PRO A 1 92 ? 4.453 -9.672 16.812 1 74.44 92 PRO A C 1
ATOM 735 O O . PRO A 1 92 ? 3.996 -10.75 17.203 1 74.44 92 PRO A O 1
ATOM 738 N N . THR A 1 93 ? 5.535 -9.133 17.328 1 68.69 93 THR A N 1
ATOM 739 C CA . THR A 1 93 ? 6.352 -9.945 18.234 1 68.69 93 THR A CA 1
ATOM 740 C C . THR A 1 93 ? 5.992 -9.664 19.688 1 68.69 93 THR A C 1
ATOM 742 O O . THR A 1 93 ? 6.395 -10.406 20.578 1 68.69 93 THR A O 1
ATOM 745 N N . GLY A 1 94 ? 5.062 -8.805 19.891 1 66.44 94 GLY A N 1
ATOM 746 C CA . GLY A 1 94 ? 4.672 -8.492 21.25 1 66.44 94 GLY A CA 1
ATOM 747 C C . GLY A 1 94 ? 5.699 -7.652 21.984 1 66.44 94 GLY A C 1
ATOM 748 O O . GLY A 1 94 ? 5.387 -6.559 22.469 1 66.44 94 GLY A O 1
ATOM 749 N N . SER A 1 95 ? 6.941 -8.297 22.125 1 64.44 95 SER A N 1
ATOM 750 C CA . SER A 1 95 ? 8 -7.59 22.844 1 64.44 95 SER A CA 1
ATOM 751 C C . SER A 1 95 ? 9.297 -7.582 22.031 1 64.44 95 SER A C 1
ATOM 753 O O . SER A 1 95 ? 9.5 -8.438 21.172 1 64.44 95 SER A O 1
ATOM 755 N N . GLY A 1 96 ? 10.039 -6.449 22.172 1 58.16 96 GLY A N 1
ATOM 756 C CA . GLY A 1 96 ? 11.391 -6.438 21.625 1 58.16 96 GLY A CA 1
ATOM 757 C C . GLY A 1 96 ? 11.477 -5.727 20.281 1 58.16 96 GLY A C 1
ATOM 758 O O . GLY A 1 96 ? 12.523 -5.762 19.625 1 58.16 96 GLY A O 1
ATOM 759 N N . THR A 1 97 ? 10.398 -5.352 19.766 1 61.12 97 THR A N 1
ATOM 760 C CA . THR A 1 97 ? 10.477 -4.594 18.516 1 61.12 97 THR A CA 1
ATOM 761 C C . THR A 1 97 ? 10.68 -3.109 18.797 1 61.12 97 THR A C 1
ATOM 763 O O . THR A 1 97 ? 10.375 -2.631 19.891 1 61.12 97 THR A O 1
ATOM 766 N N . PRO A 1 98 ? 11.367 -2.469 17.844 1 58.47 98 PRO A N 1
ATOM 767 C CA . PRO A 1 98 ? 11.531 -1.025 18.031 1 58.47 98 PRO A CA 1
ATOM 768 C C . PRO A 1 98 ? 10.219 -0.315 18.328 1 58.47 98 PRO A C 1
ATOM 770 O O . PRO A 1 98 ? 10.203 0.711 19.016 1 58.47 98 PRO A O 1
ATOM 773 N N . SER A 1 99 ? 9.219 -0.935 17.906 1 61 99 SER A N 1
ATOM 774 C CA . SER A 1 99 ? 7.941 -0.275 18.156 1 61 99 SER A CA 1
ATOM 775 C C . SER A 1 99 ? 7.508 -0.426 19.609 1 61 99 SER A C 1
ATOM 777 O O . SER A 1 99 ? 6.668 0.335 20.094 1 61 99 SER A O 1
ATOM 779 N N . ASP A 1 100 ? 8.078 -1.339 20.266 1 60.78 100 ASP A N 1
ATOM 780 C CA . ASP A 1 100 ? 7.727 -1.598 21.656 1 60.78 100 ASP A CA 1
ATOM 781 C C . ASP A 1 100 ? 8.031 -0.388 22.547 1 60.78 100 ASP A C 1
ATOM 783 O O . ASP A 1 100 ? 7.43 -0.218 23.609 1 60.78 100 ASP A O 1
ATOM 787 N N . TYR A 1 101 ? 8.766 0.377 21.953 1 70.5 101 TYR A N 1
ATOM 788 C CA . TYR A 1 101 ? 9.195 1.451 22.844 1 70.5 101 TYR A CA 1
ATOM 789 C C . TYR A 1 101 ? 8.898 2.814 22.234 1 70.5 101 TYR A C 1
ATOM 791 O O . TYR A 1 101 ? 9.578 3.799 22.531 1 70.5 101 TYR A O 1
ATOM 799 N N . THR A 1 102 ? 7.953 2.678 21.438 1 83.69 102 THR A N 1
ATOM 800 C CA . THR A 1 102 ? 7.629 3.945 20.797 1 83.69 102 THR A CA 1
ATOM 801 C C . THR A 1 102 ? 6.348 4.535 21.375 1 83.69 102 THR A C 1
ATOM 803 O O . THR A 1 102 ? 5.383 3.812 21.625 1 83.69 102 THR A O 1
ATOM 806 N N . TYR A 1 103 ? 6.406 5.797 21.703 1 90.75 103 TYR A N 1
ATOM 807 C CA . TYR A 1 103 ? 5.215 6.547 22.078 1 90.75 103 TYR A CA 1
ATOM 808 C C . TYR A 1 103 ? 4.535 7.145 20.859 1 90.75 103 TYR A C 1
ATOM 810 O O . TYR A 1 103 ? 5.195 7.75 20 1 90.75 103 TYR A O 1
ATOM 818 N N . PHE A 1 104 ? 3.318 6.863 20.781 1 95.69 104 PHE A N 1
ATOM 819 C CA . PHE A 1 104 ? 2.52 7.379 19.672 1 95.69 104 PHE A CA 1
ATOM 820 C C . PHE A 1 104 ? 1.675 8.562 20.125 1 95.69 104 PHE A C 1
ATOM 822 O O . PHE A 1 104 ? 0.865 8.445 21.047 1 95.69 104 PHE A O 1
ATOM 829 N N . TYR A 1 105 ? 1.826 9.695 19.5 1 97.19 105 TYR A N 1
ATOM 830 C CA . TYR A 1 105 ? 1.112 10.922 19.828 1 97.19 105 TYR A CA 1
ATOM 831 C C . TYR A 1 105 ? 0.248 11.383 18.656 1 97.19 105 TYR A C 1
ATOM 833 O O . TYR A 1 105 ? 0.684 11.344 17.5 1 97.19 105 TYR A O 1
ATOM 841 N N . VAL A 1 106 ? -0.944 11.75 18.953 1 98.75 106 VAL A N 1
ATOM 842 C CA . VAL A 1 106 ? -1.844 12.336 17.969 1 98.75 106 VAL A CA 1
ATOM 843 C C . VAL A 1 106 ? -1.884 13.852 18.125 1 98.75 106 VAL A C 1
ATOM 845 O O . VAL A 1 106 ? -2.07 14.359 19.234 1 98.75 106 VAL A O 1
ATOM 848 N N . LEU A 1 107 ? -1.662 14.547 17.031 1 98.88 107 LEU A N 1
ATOM 849 C CA . LEU A 1 107 ? -1.578 16 17.016 1 98.88 107 LEU A CA 1
ATOM 850 C C . LEU A 1 107 ? -2.846 16.609 16.422 1 98.88 107 LEU A C 1
ATOM 852 O O . LEU A 1 107 ? -3.096 16.5 15.227 1 98.88 107 LEU A O 1
ATOM 856 N N . GLU A 1 108 ? -3.586 17.297 17.234 1 98.88 108 GLU A N 1
ATOM 857 C CA . GLU A 1 108 ? -4.863 17.859 16.797 1 98.88 108 GLU A CA 1
ATOM 858 C C . GLU A 1 108 ? -4.676 19.188 16.078 1 98.88 108 GLU A C 1
ATOM 860 O O . GLU A 1 108 ? -4.047 20.094 16.609 1 98.88 108 GLU A O 1
ATOM 865 N N . ASN A 1 109 ? -5.199 19.25 14.883 1 98.81 109 ASN A N 1
ATOM 866 C CA . ASN A 1 109 ? -5.305 20.547 14.219 1 98.81 109 ASN A CA 1
ATOM 867 C C . ASN A 1 109 ? -6.473 21.359 14.758 1 98.81 109 ASN A C 1
ATOM 869 O O . ASN A 1 109 ? -7.52 20.797 15.102 1 98.81 109 ASN A O 1
ATOM 873 N N . THR A 1 110 ? -6.285 22.641 14.82 1 98.31 110 THR A N 1
ATOM 874 C CA . THR A 1 110 ? -7.305 23.625 15.156 1 98.31 110 THR A CA 1
ATOM 875 C C . THR A 1 110 ? -7.324 24.75 14.125 1 98.31 110 THR A C 1
ATOM 877 O O . THR A 1 110 ? -6.457 24.812 13.25 1 98.31 110 THR A O 1
ATOM 880 N N . PRO A 1 111 ? -8.297 25.625 14.188 1 97.44 111 PRO A N 1
ATOM 881 C CA . PRO A 1 111 ? -8.32 26.734 13.242 1 97.44 111 PRO A CA 1
ATOM 882 C C . PRO A 1 111 ? -7.066 27.609 13.32 1 97.44 111 PRO A C 1
ATOM 884 O O . PRO A 1 111 ? -6.73 28.297 12.359 1 97.44 111 PRO A O 1
ATOM 887 N N . LYS A 1 112 ? -6.332 27.516 14.398 1 98.19 112 LYS A N 1
ATOM 888 C CA . LYS A 1 112 ? -5.195 28.406 14.586 1 98.19 112 LYS A CA 1
ATOM 889 C C . LYS A 1 112 ? -3.877 27.641 14.531 1 98.19 112 LYS A C 1
ATOM 891 O O . LYS A 1 112 ? -2.803 28.25 14.477 1 98.19 112 LYS A O 1
ATOM 896 N N . VAL A 1 113 ? -3.928 26.344 14.586 1 98.62 113 VAL A N 1
ATOM 897 C CA . VAL A 1 113 ? -2.705 25.547 14.609 1 98.62 113 VAL A CA 1
ATOM 898 C C . VAL A 1 113 ? -2.803 24.422 13.578 1 98.62 113 VAL A C 1
ATOM 900 O O . VAL A 1 113 ? -3.773 23.656 13.578 1 98.62 113 VAL A O 1
ATOM 903 N N . HIS A 1 114 ? -1.854 24.312 12.703 1 98.69 114 HIS A N 1
ATOM 904 C CA . HIS A 1 114 ? -1.706 23.219 11.75 1 98.69 114 HIS A CA 1
ATOM 905 C C . HIS A 1 114 ? -0.42 22.438 12 1 98.69 114 HIS A C 1
ATOM 907 O O . HIS A 1 114 ? 0.669 23.016 12.008 1 98.69 114 HIS A O 1
ATOM 913 N N . ASN A 1 115 ? -0.533 21.156 12.195 1 98.81 115 ASN A N 1
ATOM 914 C CA . ASN A 1 115 ? 0.606 20.281 12.477 1 98.81 115 ASN A CA 1
ATOM 915 C C . ASN A 1 115 ? 1.062 19.531 11.234 1 98.81 115 ASN A C 1
ATOM 917 O O . ASN A 1 115 ? 0.247 19.203 10.367 1 98.81 115 ASN A O 1
ATOM 921 N N . VAL A 1 116 ? 2.281 19.266 11.125 1 98.69 116 VAL A N 1
ATOM 922 C CA . VAL A 1 116 ? 2.865 18.438 10.078 1 98.69 116 VAL A CA 1
ATOM 923 C C . VAL A 1 116 ? 4.004 17.594 10.656 1 98.69 116 VAL A C 1
ATOM 925 O O . VAL A 1 116 ? 4.715 18.047 11.562 1 98.69 116 VAL A O 1
ATOM 928 N N . ILE A 1 117 ? 4.172 16.375 10.133 1 98.38 117 ILE A N 1
ATOM 929 C CA . ILE A 1 117 ? 5.172 15.492 10.727 1 98.38 117 ILE A CA 1
ATOM 930 C C . ILE A 1 117 ? 6.309 15.258 9.742 1 98.38 117 ILE A C 1
ATOM 932 O O . ILE A 1 117 ? 6.113 15.344 8.523 1 98.38 117 ILE A O 1
ATOM 936 N N . VAL A 1 118 ? 7.457 15.047 10.266 1 97.62 118 VAL A N 1
ATOM 937 C CA . VAL A 1 118 ? 8.68 14.758 9.523 1 97.62 118 VAL A CA 1
ATOM 938 C C . VAL A 1 118 ? 9.602 13.883 10.367 1 97.62 118 VAL A C 1
ATOM 940 O O . VAL A 1 118 ? 9.422 13.766 11.586 1 97.62 118 VAL A O 1
ATOM 943 N N . CYS A 1 119 ? 10.453 13.148 9.789 1 95.88 119 CYS A N 1
ATOM 944 C CA . CYS A 1 119 ? 11.656 12.633 10.43 1 95.88 119 CYS A CA 1
ATOM 945 C C . CYS A 1 119 ? 12.914 13.195 9.766 1 95.88 119 CYS A C 1
ATOM 947 O O . CYS A 1 119 ? 13.211 12.867 8.617 1 95.88 119 CYS A O 1
ATOM 949 N N . THR A 1 120 ? 13.641 13.922 10.5 1 91.75 120 THR A N 1
ATOM 950 C CA . THR A 1 120 ? 14.758 14.625 9.891 1 91.75 120 THR A CA 1
ATOM 951 C C . THR A 1 120 ? 15.961 13.703 9.734 1 91.75 120 THR A C 1
ATOM 953 O O . THR A 1 120 ? 16.891 14.008 8.977 1 91.75 120 THR A O 1
ATOM 956 N N . LEU A 1 121 ? 15.984 12.656 10.492 1 86.62 121 LEU A N 1
ATOM 957 C CA . LEU A 1 121 ? 17.172 11.812 10.516 1 86.62 121 LEU A CA 1
ATOM 958 C C . LEU A 1 121 ? 17.031 10.656 9.523 1 86.62 121 LEU A C 1
ATOM 960 O O . LEU A 1 121 ? 18 10.305 8.836 1 86.62 121 LEU A O 1
ATOM 964 N N . CYS A 1 122 ? 15.844 10.047 9.445 1 85.25 122 CYS A N 1
ATOM 965 C CA . CYS A 1 122 ? 15.758 8.82 8.648 1 85.25 122 CYS A CA 1
ATOM 966 C C . CYS A 1 122 ? 14.344 8.609 8.117 1 85.25 122 CYS A C 1
ATOM 968 O O . CYS A 1 122 ? 13.898 9.328 7.223 1 85.25 122 CYS A O 1
ATOM 970 N N . SER A 1 123 ? 13.594 7.641 8.844 1 80.88 123 SER A N 1
ATOM 971 C CA . SER A 1 123 ? 12.297 7.27 8.289 1 80.88 123 SER A CA 1
ATOM 972 C C . SER A 1 123 ? 11.297 6.93 9.391 1 80.88 123 SER A C 1
ATOM 974 O O . SER A 1 123 ? 10.367 6.145 9.18 1 80.88 123 SER A O 1
ATOM 976 N N . CYS A 1 124 ? 11.57 7.438 10.562 1 90.31 124 CYS A N 1
ATOM 977 C CA . CYS A 1 124 ? 10.648 7.184 11.656 1 90.31 124 CYS A CA 1
ATOM 978 C C . CYS A 1 124 ? 9.227 7.57 11.266 1 90.31 124 CYS A C 1
ATOM 980 O O . CYS A 1 124 ? 8.945 8.734 10.992 1 90.31 124 CYS A O 1
ATOM 982 N N . TYR A 1 125 ? 8.305 6.676 11.273 1 93.88 125 TYR A N 1
ATOM 983 C CA . TYR A 1 125 ? 6.938 6.777 10.773 1 93.88 125 TYR A CA 1
ATOM 984 C C . TYR A 1 125 ? 6.012 5.832 11.523 1 93.88 125 TYR A C 1
ATOM 986 O O . TYR A 1 125 ? 6.422 4.742 11.93 1 93.88 125 TYR A O 1
ATOM 994 N N . PRO A 1 126 ? 4.859 6.277 11.812 1 94.94 126 PRO A N 1
ATOM 995 C CA . PRO A 1 126 ? 3.951 5.41 12.57 1 94.94 126 PRO A CA 1
ATOM 996 C C . PRO A 1 126 ? 3.328 4.312 11.711 1 94.94 126 PRO A C 1
ATOM 998 O O . PRO A 1 126 ? 2.113 4.312 11.492 1 94.94 126 PRO A O 1
ATOM 1001 N N . ARG A 1 127 ? 4.027 3.326 11.438 1 92.31 127 ARG A N 1
ATOM 1002 C CA . ARG A 1 127 ? 3.668 2.285 10.477 1 92.31 127 ARG A CA 1
ATOM 1003 C C . ARG A 1 127 ? 2.416 1.536 10.922 1 92.31 127 ARG A C 1
ATOM 1005 O O . ARG A 1 127 ? 1.541 1.234 10.109 1 92.31 127 ARG A O 1
ATOM 1012 N N . PRO A 1 128 ? 2.191 1.258 12.219 1 91.81 128 PRO A N 1
ATOM 1013 C CA . PRO A 1 128 ? 1.005 0.5 12.617 1 91.81 128 PRO A CA 1
ATOM 1014 C C . PRO A 1 128 ? -0.298 1.228 12.297 1 91.81 128 PRO A C 1
ATOM 1016 O O . PRO A 1 128 ? -1.341 0.591 12.125 1 91.81 128 PRO A O 1
ATOM 1019 N N . VAL A 1 129 ? -0.168 2.584 12.094 1 95.56 129 VAL A N 1
ATOM 1020 C CA . VAL A 1 129 ? -1.403 3.338 11.914 1 95.56 129 VAL A CA 1
ATOM 1021 C C . VAL A 1 129 ? -1.474 3.881 10.484 1 95.56 129 VAL A C 1
ATOM 1023 O O . VAL A 1 129 ? -2.559 4.004 9.914 1 95.56 129 VAL A O 1
ATOM 1026 N N . LEU A 1 130 ? -0.282 4.188 9.914 1 96.31 130 LEU A N 1
ATOM 1027 C CA . LEU A 1 130 ? -0.29 4.883 8.633 1 96.31 130 LEU A CA 1
ATOM 1028 C C . LEU A 1 130 ? 0.275 3.996 7.527 1 96.31 130 LEU A C 1
ATOM 1030 O O . LEU A 1 130 ? 0.224 4.355 6.352 1 96.31 130 LEU A O 1
ATOM 1034 N N . GLY A 1 131 ? 0.771 2.832 7.922 1 92.81 131 GLY A N 1
ATOM 1035 C CA . GLY A 1 131 ? 1.46 2.016 6.934 1 92.81 131 GLY A CA 1
ATOM 1036 C C . GLY A 1 131 ? 2.855 2.518 6.613 1 92.81 131 GLY A C 1
ATOM 1037 O O . GLY A 1 131 ? 3.475 3.205 7.426 1 92.81 131 GLY A O 1
ATOM 1038 N N . MET A 1 132 ? 3.293 2.162 5.469 1 91.56 132 MET A N 1
ATOM 1039 C CA . MET A 1 132 ? 4.633 2.566 5.047 1 91.56 132 MET A CA 1
ATOM 1040 C C . MET A 1 132 ? 4.66 4.039 4.652 1 91.56 132 MET A C 1
ATOM 1042 O O . MET A 1 132 ? 3.695 4.551 4.082 1 91.56 132 MET A O 1
ATOM 1046 N N . SER A 1 133 ? 5.734 4.633 4.957 1 93.69 133 SER A N 1
ATOM 1047 C CA . SER A 1 133 ? 5.887 6.027 4.543 1 93.69 133 SER A CA 1
ATOM 1048 C C . SER A 1 133 ? 5.93 6.148 3.023 1 93.69 133 SER A C 1
ATOM 1050 O O . SER A 1 133 ? 6.508 5.301 2.342 1 93.69 133 SER A O 1
ATOM 1052 N N . PRO A 1 134 ? 5.293 7.172 2.496 1 92.88 134 PRO A N 1
ATOM 1053 C CA . PRO A 1 134 ? 5.484 7.422 1.065 1 92.88 134 PRO A CA 1
ATOM 1054 C C . PRO A 1 134 ? 6.922 7.805 0.72 1 92.88 134 PRO A C 1
ATOM 1056 O O . PRO A 1 134 ? 7.652 8.32 1.573 1 92.88 134 PRO A O 1
ATOM 1059 N N . ASP A 1 135 ? 7.336 7.605 -0.472 1 87.44 135 ASP A N 1
ATOM 1060 C CA . ASP A 1 135 ? 8.719 7.812 -0.895 1 87.44 135 ASP A CA 1
ATOM 1061 C C . ASP A 1 135 ? 9.164 9.25 -0.646 1 87.44 135 ASP A C 1
ATOM 1063 O O . ASP A 1 135 ? 10.281 9.5 -0.199 1 87.44 135 ASP A O 1
ATOM 1067 N N . TRP A 1 136 ? 8.297 10.203 -0.961 1 89.62 136 TRP A N 1
ATOM 1068 C CA . TRP A 1 136 ? 8.672 11.609 -0.841 1 89.62 136 TRP A CA 1
ATOM 1069 C C . TRP A 1 136 ? 8.969 11.969 0.61 1 89.62 136 TRP A C 1
ATOM 1071 O O . TRP A 1 136 ? 9.742 12.891 0.88 1 89.62 136 TRP A O 1
ATOM 1081 N N . TYR A 1 137 ? 8.383 11.32 1.602 1 94.75 137 TYR A N 1
ATOM 1082 C CA . TYR A 1 137 ? 8.562 11.578 3.025 1 94.75 137 TYR A CA 1
ATOM 1083 C C . TYR A 1 137 ? 10.008 11.352 3.443 1 94.75 137 TYR A C 1
ATOM 1085 O O . TYR A 1 137 ? 10.492 11.984 4.383 1 94.75 137 TYR A O 1
ATOM 1093 N N . ARG A 1 138 ? 10.711 10.492 2.717 1 91.88 138 ARG A N 1
ATOM 1094 C CA . ARG A 1 138 ? 12.047 10.062 3.117 1 91.88 138 ARG A CA 1
ATOM 1095 C C . ARG A 1 138 ? 13.117 10.789 2.316 1 91.88 138 ARG A C 1
ATOM 1097 O O . ARG A 1 138 ? 14.312 10.594 2.547 1 91.88 138 ARG A O 1
ATOM 1104 N N . THR A 1 139 ? 12.734 11.602 1.389 1 89.44 139 THR A N 1
ATOM 1105 C CA . THR A 1 139 ? 13.711 12.297 0.56 1 89.44 139 THR A CA 1
ATOM 1106 C C . THR A 1 139 ? 14.438 13.359 1.369 1 89.44 139 THR A C 1
ATOM 1108 O O . THR A 1 139 ? 13.844 14.016 2.232 1 89.44 139 THR A O 1
ATOM 1111 N N . PRO A 1 140 ? 15.68 13.602 1.005 1 89.56 140 PRO A N 1
ATOM 1112 C CA . PRO A 1 140 ? 16.406 14.695 1.658 1 89.56 140 PRO A CA 1
ATOM 1113 C C . PRO A 1 140 ? 15.711 16.047 1.489 1 89.56 140 PRO A C 1
ATOM 1115 O O . PRO A 1 140 ? 15.719 16.875 2.406 1 89.56 140 PRO A O 1
ATOM 1118 N N . ASN A 1 141 ? 15.141 16.25 0.324 1 88.94 141 ASN A N 1
ATOM 1119 C CA . ASN A 1 141 ? 14.438 17.5 0.046 1 88.94 141 ASN A CA 1
ATOM 1120 C C . ASN A 1 141 ? 13.328 17.766 1.055 1 88.94 141 ASN A C 1
ATOM 1122 O O . ASN A 1 141 ? 13.242 18.844 1.629 1 88.94 141 ASN A O 1
ATOM 1126 N N . TYR A 1 142 ? 12.484 16.812 1.261 1 94.25 142 TYR A N 1
ATOM 1127 C CA . TYR A 1 142 ? 11.391 16.969 2.211 1 94.25 142 TYR A CA 1
ATOM 1128 C C . TYR A 1 142 ? 11.922 17.125 3.631 1 94.25 142 TYR A C 1
ATOM 1130 O O . TYR A 1 142 ? 11.547 18.078 4.336 1 94.25 142 TYR A O 1
ATOM 1138 N N . ARG A 1 143 ? 12.789 16.266 4.059 1 93.69 143 ARG A N 1
ATOM 1139 C CA . ARG A 1 143 ? 13.242 16.203 5.445 1 93.69 143 ARG A CA 1
ATOM 1140 C C . ARG A 1 143 ? 14 17.469 5.824 1 93.69 143 ARG A C 1
ATOM 1142 O O . ARG A 1 143 ? 13.875 17.953 6.949 1 93.69 143 ARG A O 1
ATOM 1149 N N . ARG A 1 144 ? 14.742 18 4.918 1 92.38 144 ARG A N 1
ATOM 1150 C CA . ARG A 1 144 ? 15.555 19.172 5.207 1 92.38 144 ARG A CA 1
ATOM 1151 C C . ARG A 1 144 ? 14.727 20.453 5.129 1 92.38 144 ARG A C 1
ATOM 1153 O O . ARG A 1 144 ? 14.836 21.328 5.996 1 92.38 144 ARG A O 1
ATOM 1160 N N . ARG A 1 145 ? 13.891 20.516 4.133 1 95.62 145 ARG A N 1
ATOM 1161 C CA . ARG A 1 145 ? 13.188 21.781 3.889 1 95.62 145 ARG A CA 1
ATOM 1162 C C . ARG A 1 145 ? 11.992 21.922 4.824 1 95.62 145 ARG A C 1
ATOM 1164 O O . ARG A 1 145 ? 11.633 23.047 5.199 1 95.62 145 ARG A O 1
ATOM 1171 N N . MET A 1 146 ? 11.422 20.906 5.242 1 96.31 146 MET A N 1
ATOM 1172 C CA . MET A 1 146 ? 10.219 20.984 6.066 1 96.31 146 MET A CA 1
ATOM 1173 C C . MET A 1 146 ? 10.508 21.672 7.395 1 96.31 146 MET A C 1
ATOM 1175 O O . MET A 1 146 ? 9.656 22.375 7.938 1 96.31 146 MET A O 1
ATOM 1179 N N . VAL A 1 147 ? 11.688 21.453 7.883 1 95.25 147 VAL A N 1
ATOM 1180 C CA . VAL A 1 147 ? 12.016 22 9.195 1 95.25 147 VAL A CA 1
ATOM 1181 C C . VAL A 1 147 ? 12.383 23.484 9.07 1 95.25 147 VAL A C 1
ATOM 1183 O O . VAL A 1 147 ? 12.219 24.25 10.016 1 95.25 147 VAL A O 1
ATOM 1186 N N . ARG A 1 148 ? 12.82 23.891 7.938 1 95.12 148 ARG A N 1
ATOM 1187 C CA . ARG A 1 148 ? 13.305 25.266 7.758 1 95.12 148 ARG A CA 1
ATOM 1188 C C . ARG A 1 148 ? 12.242 26.141 7.098 1 95.12 148 ARG A C 1
ATOM 1190 O O . ARG A 1 148 ? 12.07 27.297 7.473 1 95.12 148 ARG A O 1
ATOM 1197 N N . TRP A 1 149 ? 11.555 25.562 6.141 1 96.81 149 TRP A N 1
ATOM 1198 C CA . TRP A 1 149 ? 10.586 26.297 5.348 1 96.81 149 TRP A CA 1
ATOM 1199 C C . TRP A 1 149 ? 9.266 25.547 5.234 1 96.81 149 TRP A C 1
ATOM 1201 O O . TRP A 1 149 ? 8.812 25.234 4.125 1 96.81 149 TRP A O 1
ATOM 1211 N N . PRO A 1 150 ? 8.594 25.281 6.336 1 97.19 150 PRO A N 1
ATOM 1212 C CA . PRO A 1 150 ? 7.418 24.406 6.324 1 97.19 150 PRO A CA 1
ATOM 1213 C C . PRO A 1 150 ? 6.281 24.953 5.465 1 97.19 150 PRO A C 1
ATOM 1215 O O . PRO A 1 150 ? 5.617 24.188 4.754 1 97.19 150 PRO A O 1
ATOM 1218 N N . ARG A 1 151 ? 6.023 26.25 5.48 1 97.12 151 ARG A N 1
ATOM 1219 C CA . ARG A 1 151 ? 4.926 26.812 4.699 1 97.12 151 ARG A CA 1
ATOM 1220 C C . ARG A 1 151 ? 5.176 26.641 3.205 1 97.12 151 ARG A C 1
ATOM 1222 O O . ARG A 1 151 ? 4.25 26.344 2.447 1 97.12 151 ARG A O 1
ATOM 1229 N N . GLU A 1 152 ? 6.426 26.859 2.795 1 95.5 152 GLU A N 1
ATOM 1230 C CA . GLU A 1 152 ? 6.789 26.688 1.391 1 95.5 152 GLU A CA 1
ATOM 1231 C C . GLU A 1 152 ? 6.617 25.234 0.946 1 95.5 152 GLU A C 1
ATOM 1233 O O . GLU A 1 152 ? 6.086 24.969 -0.136 1 95.5 152 GLU A O 1
ATOM 1238 N N . VAL A 1 153 ? 7.078 24.297 1.723 1 95.5 153 VAL A N 1
ATOM 1239 C CA . VAL A 1 153 ? 6.996 22.875 1.388 1 95.5 153 VAL A CA 1
ATOM 1240 C C . VAL A 1 153 ? 5.535 22.438 1.327 1 95.5 153 VAL A C 1
ATOM 1242 O O . VAL A 1 153 ? 5.121 21.766 0.383 1 95.5 153 VAL A O 1
ATOM 1245 N N . ILE A 1 154 ? 4.73 22.844 2.338 1 96.94 154 ILE A N 1
ATOM 1246 C CA . ILE A 1 154 ? 3.316 22.484 2.379 1 96.94 154 ILE A CA 1
ATOM 1247 C C . ILE A 1 154 ? 2.602 23.062 1.159 1 96.94 154 ILE A C 1
ATOM 1249 O O . ILE A 1 154 ? 1.718 22.422 0.587 1 96.94 154 ILE A O 1
ATOM 1253 N N . ALA A 1 155 ? 3 24.219 0.708 1 94.75 155 ALA A N 1
ATOM 1254 C CA . ALA A 1 155 ? 2.42 24.859 -0.468 1 94.75 155 ALA A CA 1
ATOM 1255 C C . ALA A 1 155 ? 2.67 24.031 -1.725 1 94.75 155 ALA A C 1
ATOM 1257 O O . ALA A 1 155 ? 1.854 24.031 -2.648 1 94.75 155 ALA A O 1
ATOM 1258 N N . GLU A 1 156 ? 3.736 23.312 -1.772 1 92.31 156 GLU A N 1
ATOM 1259 C CA . GLU A 1 156 ? 4.066 22.453 -2.908 1 92.31 156 GLU A CA 1
ATOM 1260 C C . GLU A 1 156 ? 3.109 21.266 -3.006 1 92.31 156 GLU A C 1
ATOM 1262 O O . GLU A 1 156 ? 3.043 20.609 -4.039 1 92.31 156 GLU A O 1
ATOM 1267 N N . PHE A 1 157 ? 2.422 21.062 -1.917 1 94 157 PHE A N 1
ATOM 1268 C CA . PHE A 1 157 ? 1.392 20.031 -1.916 1 94 157 PHE A CA 1
ATOM 1269 C C . PHE A 1 157 ? 0.021 20.625 -2.197 1 94 157 PHE A C 1
ATOM 1271 O O . PHE A 1 157 ? -0.984 19.922 -2.223 1 94 157 PHE A O 1
ATOM 1278 N N . GLY A 1 158 ? -0.069 22 -2.312 1 92.06 158 GLY A N 1
ATOM 1279 C CA . GLY A 1 158 ? -1.309 22.672 -2.666 1 92.06 158 GLY A CA 1
ATOM 1280 C C . GLY A 1 158 ? -2.029 23.266 -1.469 1 92.06 158 GLY A C 1
ATOM 1281 O O . GLY A 1 158 ? -3.166 23.719 -1.587 1 92.06 158 GLY A O 1
ATOM 1282 N N . LEU A 1 159 ? -1.392 23.203 -0.366 1 94.38 159 LEU A N 1
ATOM 1283 C CA . LEU A 1 159 ? -2.016 23.688 0.859 1 94.38 159 LEU A CA 1
ATOM 1284 C C . LEU A 1 159 ? -1.408 25.031 1.285 1 94.38 159 LEU A C 1
ATOM 1286 O O . LEU A 1 159 ? -0.185 25.156 1.377 1 94.38 159 LEU A O 1
ATOM 1290 N N . HIS A 1 160 ? -2.268 26.016 1.524 1 94.75 160 HIS A N 1
ATOM 1291 C CA . HIS A 1 160 ? -1.857 27.359 1.923 1 94.75 160 HIS A CA 1
ATOM 1292 C C . HIS A 1 160 ? -2.586 27.797 3.186 1 94.75 160 HIS A C 1
ATOM 1294 O O . HIS A 1 160 ? -3.752 27.453 3.389 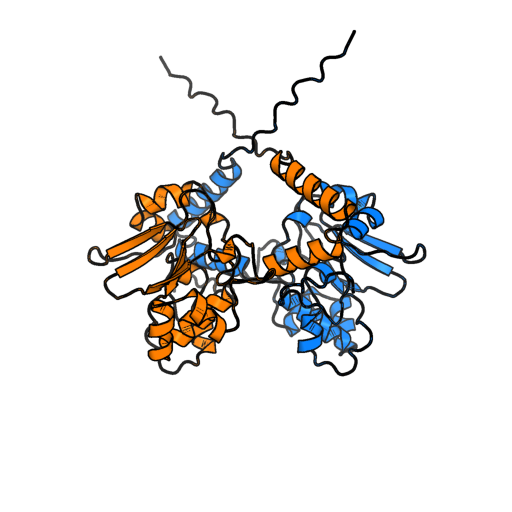1 94.75 160 HIS A O 1
ATOM 1300 N N . PHE A 1 161 ? -1.856 28.547 4 1 93.44 161 PHE A N 1
ATOM 1301 C CA . PHE A 1 161 ? -2.443 29.047 5.238 1 93.44 161 PHE A CA 1
ATOM 1302 C C . PHE A 1 161 ? -2.236 30.547 5.371 1 93.44 161 PHE A C 1
ATOM 1304 O O . PHE A 1 161 ? -1.203 31.078 4.957 1 93.44 161 PHE A O 1
ATOM 1311 N N . PRO A 1 162 ? -3.25 31.219 5.98 1 94.56 162 PRO A N 1
ATOM 1312 C CA . PRO A 1 162 ? -3.008 32.625 6.344 1 94.56 162 PRO A CA 1
ATOM 1313 C C . PRO A 1 162 ? -1.899 32.781 7.383 1 94.56 162 PRO A C 1
ATOM 1315 O O . PRO A 1 162 ? -1.544 31.812 8.062 1 94.56 162 PRO A O 1
ATOM 1318 N N . PRO A 1 163 ? -1.354 33.969 7.441 1 94.44 163 PRO A N 1
ATOM 1319 C CA . PRO A 1 163 ? -0.206 34.188 8.32 1 94.44 163 PRO A CA 1
ATOM 1320 C C . PRO A 1 163 ? -0.542 33.969 9.797 1 94.44 163 PRO A C 1
ATOM 1322 O O . PRO A 1 163 ? 0.356 33.75 10.609 1 94.44 163 PRO A O 1
ATOM 1325 N N . ASP A 1 164 ? -1.803 34 10.148 1 96.12 164 ASP A N 1
ATOM 1326 C CA . ASP A 1 164 ? -2.162 33.938 11.555 1 96.12 164 ASP A CA 1
ATOM 1327 C C . ASP A 1 164 ? -2.33 32.469 12.008 1 96.12 164 ASP A C 1
ATOM 1329 O O . ASP A 1 164 ? -2.648 32.219 13.172 1 96.12 164 ASP A O 1
ATOM 1333 N N . VAL A 1 165 ? -2.23 31.516 11.172 1 97.69 165 VAL A N 1
ATOM 1334 C CA . VAL A 1 165 ? -2.238 30.094 11.523 1 97.69 165 VAL A CA 1
ATOM 1335 C C . VAL A 1 165 ? -0.819 29.641 11.844 1 97.69 165 VAL A C 1
ATOM 1337 O O . VAL A 1 165 ? 0.1 29.828 11.047 1 97.69 165 VAL A O 1
ATOM 1340 N N . GLU A 1 166 ? -0.632 29.078 12.992 1 98.12 166 GLU A N 1
ATOM 1341 C CA . GLU A 1 166 ? 0.66 28.531 13.398 1 98.12 166 GLU A CA 1
ATOM 1342 C C . GLU A 1 166 ? 0.892 27.156 12.781 1 98.12 166 GLU A C 1
ATOM 1344 O O . GLU A 1 166 ? 0.035 26.281 12.883 1 98.12 166 GLU A O 1
ATOM 1349 N N . VAL A 1 167 ? 1.986 27.031 12.094 1 98 167 VAL A N 1
ATOM 1350 C CA . VAL A 1 167 ? 2.389 25.734 11.57 1 98 167 VAL A CA 1
ATOM 1351 C C . VAL A 1 167 ? 3.432 25.109 12.492 1 98 167 VAL A C 1
ATOM 1353 O O . VAL A 1 167 ? 4.492 25.688 12.727 1 98 167 VAL A O 1
ATOM 1356 N N . ARG A 1 168 ? 3.156 23.922 13.023 1 98.5 168 ARG A N 1
ATOM 1357 C CA . ARG A 1 168 ? 4.062 23.203 13.914 1 98.5 168 ARG A CA 1
ATOM 1358 C C . ARG A 1 168 ? 4.621 21.953 13.234 1 98.5 168 ARG A C 1
ATOM 1360 O O . ARG A 1 168 ? 3.861 21.094 12.773 1 98.5 168 ARG A O 1
ATOM 1367 N N . VAL A 1 169 ? 5.871 21.891 13.164 1 98.44 169 VAL A N 1
ATOM 1368 C CA . VAL A 1 169 ? 6.551 20.734 12.586 1 98.44 169 VAL A CA 1
ATOM 1369 C C . VAL A 1 169 ? 7.008 19.797 13.703 1 98.44 169 VAL A C 1
ATOM 1371 O O . VAL A 1 169 ? 7.707 20.219 14.625 1 98.44 169 VAL A O 1
ATOM 1374 N N . HIS A 1 170 ? 6.586 18.594 13.641 1 97.88 170 HIS A N 1
ATOM 1375 C CA . HIS A 1 170 ? 6.957 17.594 14.641 1 97.88 170 HIS A CA 1
ATOM 1376 C C . HIS A 1 170 ? 7.938 16.578 14.062 1 97.88 170 HIS A C 1
ATOM 1378 O O . HIS A 1 170 ? 7.625 15.891 13.094 1 97.88 170 HIS A O 1
ATOM 1384 N N . ASP A 1 171 ? 9.102 16.516 14.641 1 96.31 171 ASP A N 1
ATOM 1385 C CA . ASP A 1 171 ? 10.172 15.641 14.188 1 96.31 171 ASP A CA 1
ATOM 1386 C C . ASP A 1 171 ? 10.133 14.305 14.914 1 96.31 171 ASP A C 1
ATOM 1388 O O . ASP A 1 171 ? 10.539 14.211 16.078 1 96.31 171 ASP A O 1
ATOM 1392 N N . SER A 1 172 ? 9.688 13.305 14.219 1 94.94 172 SER A N 1
ATOM 1393 C CA . SER A 1 172 ? 9.641 11.961 14.781 1 94.94 172 SER A CA 1
ATOM 1394 C C . SER A 1 172 ? 11.047 11.445 15.086 1 94.94 172 SER A C 1
ATOM 1396 O O . SER A 1 172 ? 12.016 11.867 14.453 1 94.94 172 SER A O 1
ATOM 1398 N N . ASN A 1 173 ? 11.109 10.586 16.031 1 90.25 173 ASN A N 1
ATOM 1399 C CA . ASN A 1 173 ? 12.391 9.984 16.406 1 90.25 173 ASN A CA 1
ATOM 1400 C C . ASN A 1 173 ? 12.211 8.57 16.938 1 90.25 173 ASN A C 1
ATOM 1402 O O . ASN A 1 173 ? 11.141 7.98 16.797 1 90.25 173 ASN A O 1
ATOM 1406 N N . GLN A 1 174 ? 13.297 8.055 17.516 1 84.38 174 GLN A N 1
ATOM 1407 C CA . GLN A 1 174 ? 13.312 6.652 17.922 1 84.38 174 GLN A CA 1
ATOM 1408 C C . GLN A 1 174 ? 12.242 6.371 18.984 1 84.38 174 GLN A C 1
ATOM 1410 O O . GLN A 1 174 ? 11.688 5.27 19.031 1 84.38 174 GLN A O 1
ATOM 1415 N N . LYS A 1 175 ? 11.828 7.312 19.703 1 88.06 175 LYS A N 1
ATOM 1416 C CA . LYS A 1 175 ? 10.945 7.074 20.844 1 88.06 175 LYS A CA 1
ATOM 1417 C C . LYS A 1 175 ? 9.555 7.656 20.594 1 88.06 175 LYS A C 1
ATOM 1419 O O . LYS A 1 175 ? 8.602 7.32 21.297 1 88.06 175 LYS A O 1
ATOM 1424 N N . SER A 1 176 ? 9.508 8.531 19.578 1 93.88 176 SER A N 1
ATOM 1425 C CA . SER A 1 176 ? 8.227 9.219 19.406 1 93.88 176 SER A CA 1
ATOM 1426 C C . SER A 1 176 ? 7.781 9.18 17.953 1 93.88 176 SER A C 1
ATOM 1428 O O . SER A 1 176 ? 8.555 9.516 17.047 1 93.88 176 SER A O 1
ATOM 1430 N N . ARG A 1 177 ? 6.555 8.758 17.75 1 96.12 177 ARG A N 1
ATOM 1431 C CA . ARG A 1 177 ? 5.871 8.812 16.469 1 96.12 177 ARG A CA 1
ATOM 1432 C C . ARG A 1 177 ? 4.613 9.672 16.547 1 96.12 177 ARG A C 1
ATOM 1434 O O . ARG A 1 177 ? 4 9.781 17.609 1 96.12 177 ARG A O 1
ATOM 1441 N N . PHE A 1 178 ? 4.246 10.25 15.43 1 98 178 PHE A N 1
ATOM 1442 C CA . PHE A 1 178 ? 3.156 11.219 15.453 1 98 178 PHE A CA 1
ATOM 1443 C C . PHE A 1 178 ? 2.17 10.945 14.32 1 98 178 PHE A C 1
ATOM 1445 O O . PHE A 1 178 ? 2.529 10.344 13.312 1 98 178 PHE A O 1
ATOM 1452 N N . MET A 1 179 ? 1.009 11.367 14.453 1 98.62 179 MET A N 1
ATOM 1453 C CA . MET A 1 179 ? -0.029 11.461 13.43 1 98.62 179 MET A CA 1
ATOM 1454 C C . MET A 1 179 ? -0.863 12.727 13.617 1 98.62 179 MET A C 1
ATOM 1456 O O . MET A 1 179 ? -1.187 13.102 14.742 1 98.62 179 MET A O 1
ATOM 1460 N N . VAL A 1 180 ? -1.228 13.328 12.578 1 98.88 180 VAL A N 1
ATOM 1461 C CA . VAL A 1 180 ? -2.074 14.516 12.625 1 98.88 180 VAL A CA 1
ATOM 1462 C C . VAL A 1 180 ? -3.543 14.102 12.664 1 98.88 180 VAL A C 1
ATOM 1464 O O . VAL A 1 180 ? -3.957 13.195 11.938 1 98.88 180 VAL A O 1
ATOM 1467 N N . MET A 1 181 ? -4.266 14.664 13.523 1 98.94 181 MET A N 1
ATOM 1468 C CA . MET A 1 181 ? -5.727 14.641 13.484 1 98.94 181 MET A CA 1
ATOM 1469 C C . MET A 1 181 ? -6.277 15.914 12.859 1 98.94 181 MET A C 1
ATOM 1471 O O . MET A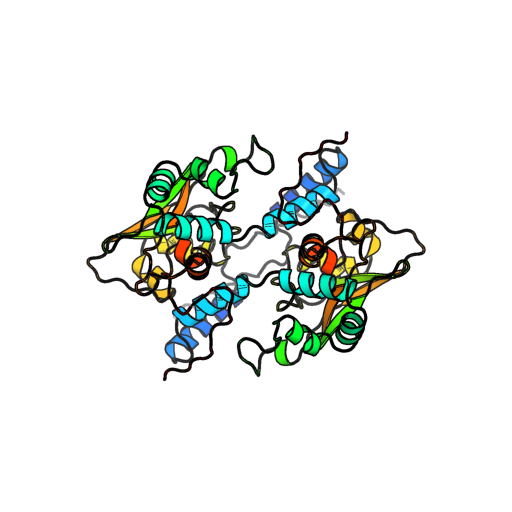 1 181 ? -6.387 16.938 13.523 1 98.94 181 MET A O 1
ATOM 1475 N N . PRO A 1 182 ? -6.633 15.867 11.594 1 98.88 182 PRO A N 1
ATOM 1476 C CA . PRO A 1 182 ? -7.156 17.078 10.938 1 98.88 182 PRO A CA 1
ATOM 1477 C C . PRO A 1 182 ? -8.531 17.469 11.461 1 98.88 182 PRO A C 1
ATOM 1479 O O . PRO A 1 182 ? -9.195 16.688 12.148 1 98.88 182 PRO A O 1
ATOM 1482 N N . MET A 1 183 ? -8.891 18.672 11.109 1 98.69 183 MET A N 1
ATOM 1483 C CA . MET A 1 183 ? -10.234 19.125 11.461 1 98.69 183 MET A CA 1
ATOM 1484 C C . MET A 1 183 ? -11.281 18.453 10.578 1 98.69 183 MET A C 1
ATOM 1486 O O . MET A 1 183 ? -11.047 18.234 9.391 1 98.69 183 MET A O 1
ATOM 1490 N N . ARG A 1 184 ? -12.375 18.172 11.164 1 98.5 184 ARG A N 1
ATOM 1491 C CA . ARG A 1 184 ? -13.5 17.656 10.398 1 98.5 184 ARG A CA 1
ATOM 1492 C C . ARG A 1 184 ? -14.055 18.719 9.461 1 98.5 184 ARG A C 1
ATOM 1494 O O . ARG A 1 184 ? -14.328 19.844 9.875 1 98.5 184 ARG A O 1
ATOM 1501 N N . PRO A 1 185 ? -14.203 18.375 8.234 1 97.88 185 PRO A N 1
ATOM 1502 C CA . PRO A 1 185 ? -14.742 19.391 7.32 1 97.88 185 PRO A CA 1
ATOM 1503 C C . PRO A 1 185 ? -16.219 19.656 7.543 1 97.88 185 PRO A C 1
ATOM 1505 O O . PRO A 1 185 ? -16.969 18.766 7.949 1 97.88 185 PRO A O 1
ATOM 1508 N N . SER A 1 186 ? -16.578 20.844 7.199 1 96.44 186 SER A N 1
ATOM 1509 C CA . SER A 1 186 ? -18 21.203 7.227 1 96.44 186 SER A CA 1
ATOM 1510 C C . SER A 1 186 ? -18.797 20.391 6.207 1 96.44 186 SER A C 1
ATOM 1512 O O . SER A 1 186 ? -18.25 19.953 5.195 1 96.44 186 SER A O 1
ATOM 1514 N N . GLY A 1 187 ? -20.062 20.141 6.465 1 96.62 187 GLY A N 1
ATOM 1515 C CA . GLY A 1 187 ? -20.938 19.453 5.52 1 96.62 187 GLY A CA 1
ATOM 1516 C C . GLY A 1 187 ? -20.953 17.953 5.699 1 96.62 187 GLY A C 1
ATOM 1517 O O . GLY A 1 187 ? -21.5 17.219 4.863 1 96.62 187 GLY A O 1
ATOM 1518 N N . THR A 1 188 ? -20.297 17.531 6.789 1 97.88 188 THR A N 1
ATOM 1519 C CA . THR A 1 188 ? -20.234 16.094 7.004 1 97.88 188 THR A CA 1
ATOM 1520 C C . THR A 1 188 ? -20.953 15.695 8.281 1 97.88 188 THR A C 1
ATOM 1522 O O . THR A 1 188 ? -20.688 14.633 8.859 1 97.88 188 THR A O 1
ATOM 1525 N N . GLU A 1 189 ? -21.828 16.5 8.703 1 96.25 189 GLU A N 1
ATOM 1526 C CA . GLU A 1 189 ? -22.484 16.312 10 1 96.25 189 GLU A CA 1
ATOM 1527 C C . GLU A 1 189 ? -23.312 15.039 10.023 1 96.25 189 GLU A C 1
ATOM 1529 O O . GLU A 1 189 ? -23.438 14.391 11.07 1 96.25 189 GLU A O 1
ATOM 1534 N N . ASP A 1 190 ? -23.812 14.609 8.875 1 97.06 190 ASP A N 1
ATOM 1535 C CA . ASP A 1 190 ? -24.703 13.453 8.828 1 97.06 190 ASP A CA 1
ATOM 1536 C C . ASP A 1 190 ? -23.984 12.227 8.266 1 97.06 190 ASP A C 1
ATOM 1538 O O . ASP A 1 190 ? -24.609 11.234 7.91 1 97.06 190 ASP A O 1
ATOM 1542 N N . TRP A 1 191 ? -22.719 12.352 8.133 1 97.62 191 TRP A N 1
ATOM 1543 C CA . TRP A 1 191 ? -21.969 11.242 7.547 1 97.62 191 TRP A CA 1
ATOM 1544 C C . TRP A 1 191 ? -21.734 10.141 8.57 1 97.62 191 TRP A C 1
ATOM 1546 O O . TRP A 1 191 ? -21.609 10.414 9.766 1 97.62 191 TRP A O 1
ATOM 1556 N N . SER A 1 192 ? -21.719 8.938 8.109 1 97.88 192 SER A N 1
ATOM 1557 C CA . SER A 1 192 ? -21.312 7.812 8.945 1 97.88 192 SER A CA 1
ATOM 1558 C C . SER A 1 192 ? -19.812 7.855 9.242 1 97.88 192 SER A C 1
ATOM 1560 O O . SER A 1 192 ? -19.062 8.562 8.57 1 97.88 192 SER A O 1
ATOM 1562 N N . GLU A 1 193 ? -19.391 7.145 10.227 1 97.62 193 GLU A N 1
ATOM 1563 C CA . GLU A 1 193 ? -17.969 7.023 10.531 1 97.62 193 GLU A CA 1
ATOM 1564 C C . GLU A 1 193 ? -17.188 6.5 9.328 1 97.62 193 GLU A C 1
ATOM 1566 O O . GLU A 1 193 ? -16.062 6.926 9.078 1 97.62 193 GLU A O 1
ATOM 1571 N N . GLU A 1 194 ? -17.781 5.562 8.625 1 96.62 194 GLU A N 1
ATOM 1572 C CA . GLU A 1 194 ? -17.125 5.008 7.441 1 96.62 194 GLU A CA 1
ATOM 1573 C C . GLU A 1 194 ? -16.953 6.066 6.359 1 96.62 194 GLU A C 1
ATOM 1575 O O . GLU A 1 194 ? -15.891 6.141 5.73 1 96.62 194 GLU A O 1
ATOM 1580 N N . GLN A 1 195 ? -17.938 6.859 6.172 1 97.31 195 GLN A N 1
ATOM 1581 C CA . GLN A 1 195 ? -17.844 7.961 5.215 1 97.31 195 GLN A CA 1
ATOM 1582 C C . GLN A 1 195 ? -16.766 8.961 5.637 1 97.31 195 GLN A C 1
ATOM 1584 O O . GLN A 1 195 ? -15.977 9.414 4.809 1 97.31 195 GLN A O 1
ATOM 1589 N N . LEU A 1 196 ? -16.781 9.266 6.922 1 98.56 196 LEU A N 1
ATOM 1590 C CA . LEU A 1 196 ? -15.789 10.211 7.438 1 98.56 196 LEU A CA 1
ATOM 1591 C C . LEU A 1 196 ? -14.375 9.672 7.262 1 98.56 196 L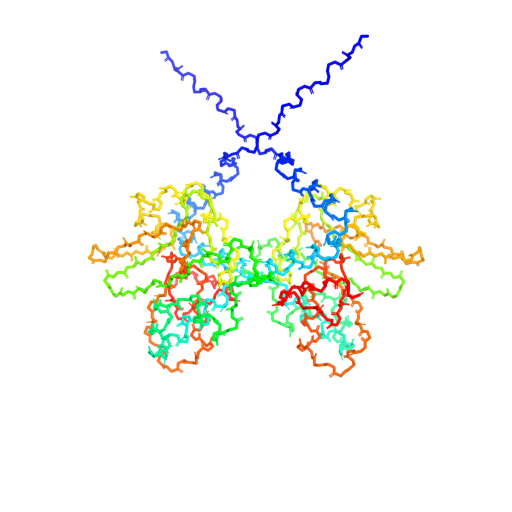EU A C 1
ATOM 1593 O O . LEU A 1 196 ? -13.477 10.406 6.852 1 98.56 196 LEU A O 1
ATOM 1597 N N . ALA A 1 197 ? -14.172 8.383 7.551 1 98.25 197 ALA A N 1
ATOM 1598 C CA . ALA A 1 197 ? -12.852 7.77 7.422 1 98.25 197 ALA A CA 1
ATOM 1599 C C . ALA A 1 197 ? -12.359 7.828 5.98 1 98.25 197 ALA A C 1
ATOM 1601 O O . ALA A 1 197 ? -11.156 7.949 5.73 1 98.25 197 ALA A O 1
ATOM 1602 N N . SER A 1 198 ? -13.273 7.863 5.047 1 97 198 SER A N 1
ATOM 1603 C CA . SER A 1 198 ? -12.914 7.789 3.635 1 97 198 SER A CA 1
ATOM 1604 C C . SER A 1 198 ? -12.25 9.078 3.166 1 97 198 SER A C 1
ATOM 1606 O O . SER A 1 198 ? -11.531 9.086 2.162 1 97 198 SER A O 1
ATOM 1608 N N . ILE A 1 199 ? -12.453 10.156 3.895 1 97.81 199 ILE A N 1
ATOM 1609 C CA . ILE A 1 199 ? -11.875 11.422 3.453 1 97.81 199 ILE A CA 1
ATOM 1610 C C . ILE A 1 199 ? -10.641 11.742 4.293 1 97.81 199 ILE A C 1
ATOM 1612 O O . ILE A 1 199 ? -9.984 12.758 4.074 1 97.81 199 ILE A O 1
ATOM 1616 N N . VAL A 1 200 ? -10.359 10.914 5.273 1 98.44 200 VAL A N 1
ATOM 1617 C CA . VAL A 1 200 ? -9.109 11 6.023 1 98.44 200 VAL A CA 1
ATOM 1618 C C . VAL A 1 200 ? -8.039 10.164 5.332 1 98.44 200 VAL A C 1
ATOM 1620 O O . VAL A 1 200 ? -8.016 8.938 5.469 1 98.44 200 VAL A O 1
ATOM 1623 N N . THR A 1 201 ? -7.172 10.82 4.652 1 97.62 201 THR A N 1
ATOM 1624 C CA . THR A 1 201 ? -6.191 10.117 3.824 1 97.62 201 THR A CA 1
ATOM 1625 C C . THR A 1 201 ? -4.816 10.141 4.484 1 97.62 201 THR A C 1
ATOM 1627 O O . THR A 1 201 ? -4.613 10.82 5.492 1 97.62 201 THR A O 1
ATOM 1630 N N . ARG A 1 202 ? -3.906 9.383 3.957 1 97.81 202 ARG A N 1
ATOM 1631 C CA . ARG A 1 202 ? -2.533 9.344 4.449 1 97.81 202 ARG A CA 1
ATOM 1632 C C . ARG A 1 202 ? -1.946 10.75 4.547 1 97.81 202 ARG A C 1
ATOM 1634 O O . ARG A 1 202 ? -1.396 11.125 5.582 1 97.81 202 ARG A O 1
ATOM 1641 N N . ASP A 1 203 ? -2.176 11.555 3.482 1 97.88 203 ASP A N 1
ATOM 1642 C CA . ASP A 1 203 ? -1.541 12.867 3.402 1 97.88 203 ASP A CA 1
ATOM 1643 C C . ASP A 1 203 ? -2.15 13.836 4.414 1 97.88 203 ASP A C 1
ATOM 1645 O O . ASP A 1 203 ? -1.462 14.719 4.926 1 97.88 203 ASP A O 1
ATOM 1649 N N . THR A 1 204 ? -3.475 13.656 4.688 1 98.5 204 THR A N 1
ATOM 1650 C CA . THR A 1 204 ? -4.109 14.492 5.699 1 98.5 204 THR A CA 1
ATOM 1651 C C . THR A 1 204 ? -3.549 14.18 7.086 1 98.5 204 THR A C 1
ATOM 1653 O O . THR A 1 204 ? -3.418 15.078 7.922 1 98.5 204 THR A O 1
ATOM 1656 N N . MET A 1 205 ? -3.115 12.938 7.293 1 98.81 205 MET A N 1
ATOM 1657 C CA . MET A 1 205 ? -2.633 12.508 8.602 1 98.81 205 MET A CA 1
ATOM 1658 C C . MET A 1 205 ? -1.137 12.773 8.742 1 98.81 205 MET A C 1
ATOM 1660 O O . MET A 1 205 ? -0.592 12.711 9.852 1 98.81 205 MET A O 1
ATOM 1664 N N . ILE A 1 206 ? -0.514 13.047 7.645 1 98.38 206 ILE A N 1
ATOM 1665 C CA . ILE A 1 206 ? 0.86 13.539 7.672 1 98.38 206 ILE A CA 1
ATOM 1666 C C . ILE A 1 206 ? 0.865 15.055 7.887 1 98.38 206 ILE A C 1
ATOM 1668 O O . ILE A 1 206 ? 1.789 15.594 8.492 1 98.38 206 ILE A O 1
ATOM 1672 N N . GLY A 1 207 ? -0.163 15.742 7.43 1 98.62 207 GLY A N 1
ATOM 1673 C CA . GLY A 1 207 ? -0.303 17.172 7.621 1 98.62 207 GLY A CA 1
ATOM 1674 C C . GLY A 1 207 ? -0.018 17.984 6.367 1 98.62 207 GLY A C 1
ATOM 1675 O O . GLY A 1 207 ? 0.077 19.203 6.414 1 98.62 207 GLY A O 1
ATOM 1676 N N . VAL A 1 208 ? 0.094 17.297 5.191 1 98.06 208 VAL A N 1
ATOM 1677 C CA . VAL A 1 208 ? 0.408 18.047 3.975 1 98.06 208 VAL A CA 1
ATOM 1678 C C . VAL A 1 208 ? -0.868 18.281 3.17 1 98.06 208 VAL A C 1
ATOM 1680 O O . VAL A 1 208 ? -0.827 18.875 2.092 1 98.06 208 VAL A O 1
ATOM 1683 N N . ALA A 1 209 ? -1.97 17.828 3.613 1 97.56 209 ALA A N 1
ATOM 1684 C CA . ALA A 1 209 ? -3.299 18.031 3.043 1 97.56 209 ALA A CA 1
ATOM 1685 C C . ALA A 1 209 ? -4.352 18.172 4.141 1 97.56 209 ALA A C 1
ATOM 1687 O O . ALA A 1 209 ? -4.062 17.953 5.316 1 97.56 209 ALA A O 1
ATOM 1688 N N . VAL A 1 210 ? -5.504 18.594 3.738 1 97.88 210 VAL A N 1
ATOM 1689 C CA . VAL A 1 210 ? -6.656 18.594 4.633 1 97.88 210 VAL A CA 1
ATOM 1690 C C . VAL A 1 210 ? -7.812 17.828 3.99 1 97.88 210 VAL A C 1
ATOM 1692 O O . VAL A 1 210 ? -7.906 17.75 2.762 1 97.88 210 VAL A O 1
ATOM 1695 N N . PRO A 1 211 ? -8.641 17.266 4.836 1 97.81 211 PRO A N 1
ATOM 1696 C CA . PRO A 1 211 ? -9.758 16.516 4.273 1 97.81 211 PRO A CA 1
ATOM 1697 C C . PRO A 1 211 ? -10.672 17.375 3.396 1 97.81 211 PRO A C 1
ATOM 1699 O O . PRO A 1 211 ? -10.938 18.531 3.729 1 97.81 211 PRO A O 1
ATOM 1702 N N . GLN A 1 212 ? -11.008 16.844 2.283 1 94.94 212 GLN A N 1
ATOM 1703 C CA . GLN A 1 212 ? -11.977 17.438 1.371 1 94.94 212 GLN A CA 1
ATOM 1704 C C . GLN A 1 212 ? -13.156 16.5 1.135 1 94.94 212 GLN A C 1
ATOM 1706 O O . GLN A 1 212 ? -12.969 15.289 0.964 1 94.94 212 GLN A O 1
ATOM 1711 N N . VAL A 1 213 ? -14.32 16.984 1.11 1 94.75 213 VAL A N 1
ATOM 1712 C CA . VAL A 1 213 ? -15.531 16.172 1.063 1 94.75 213 VAL A CA 1
ATOM 1713 C C . VAL A 1 213 ? -15.617 15.445 -0.281 1 94.75 213 VAL A C 1
ATOM 1715 O O . VAL A 1 213 ? -16.25 14.391 -0.387 1 94.75 213 VAL A O 1
ATOM 1718 N N . ASP A 1 214 ? -14.969 15.93 -1.275 1 90.94 214 ASP A N 1
ATOM 1719 C CA . ASP A 1 214 ? -15.102 15.375 -2.615 1 90.94 214 ASP A CA 1
ATOM 1720 C C . ASP A 1 214 ? -13.891 14.523 -2.986 1 90.94 214 ASP A C 1
ATOM 1722 O O . ASP A 1 214 ? -13.672 14.219 -4.16 1 90.94 214 ASP A O 1
ATOM 1726 N N . TRP A 1 215 ? -13.094 14.195 -2.014 1 90.81 215 TRP A N 1
ATOM 1727 C CA . TRP A 1 215 ? -11.883 13.453 -2.332 1 90.81 215 TRP A CA 1
ATOM 1728 C C . TRP A 1 215 ? -11.656 12.32 -1.333 1 90.81 215 TRP A C 1
ATOM 1730 O O . TRP A 1 215 ? -11.641 12.547 -0.121 1 90.81 215 TRP A O 1
ATOM 1740 N N . THR A 1 216 ? -11.641 11.195 -2.07 1 89.88 216 THR A N 1
ATOM 1741 C CA . THR A 1 216 ? -11.234 10 -1.346 1 89.88 216 THR A CA 1
ATOM 1742 C C . THR A 1 216 ? -10.016 9.359 -2.002 1 89.88 216 THR A C 1
ATOM 1744 O O . THR A 1 216 ? -9.766 9.555 -3.193 1 89.88 216 THR A O 1
ATOM 1747 N N . ALA A 1 217 ? -8.883 9 -1.308 1 87.12 217 ALA A N 1
ATOM 1748 C CA . ALA A 1 217 ? -7.668 8.414 -1.857 1 87.12 217 ALA A CA 1
ATOM 1749 C C . ALA A 1 217 ? -7.969 7.098 -2.57 1 87.12 217 ALA A C 1
ATOM 1751 O O . ALA A 1 217 ? -7.094 6.52 -3.221 1 87.12 217 ALA A O 1
ATOM 1752 N N . THR A 1 218 ? -9.242 6.637 -2.689 1 85.69 218 THR A N 1
ATOM 1753 C CA . THR A 1 218 ? -9.578 5.348 -3.283 1 85.69 218 THR A CA 1
ATOM 1754 C C . THR A 1 218 ? -10.258 5.535 -4.637 1 85.69 218 THR A C 1
ATOM 1756 O O . THR A 1 218 ? -10.539 4.562 -5.34 1 85.69 218 THR A O 1
ATOM 1759 N N . THR A 1 219 ? -10.562 6.727 -4.969 1 84.88 219 THR A N 1
ATOM 1760 C CA . THR A 1 219 ? -11.141 7.047 -6.27 1 84.88 219 THR A CA 1
ATOM 1761 C C . THR A 1 219 ? -10.156 7.859 -7.109 1 84.88 219 THR A C 1
ATOM 1763 O O . THR A 1 219 ? -9.508 8.773 -6.605 1 84.88 219 THR A O 1
ATOM 1766 N N . PRO A 1 220 ? -10.094 7.457 -8.422 1 82.88 220 PRO A N 1
ATOM 1767 C CA . PRO A 1 220 ? -9.203 8.258 -9.266 1 82.88 220 PRO A CA 1
ATOM 1768 C C . PRO A 1 220 ? -9.602 9.734 -9.312 1 82.88 220 PRO A C 1
ATOM 1770 O O . PRO A 1 220 ? -10.789 10.055 -9.336 1 82.88 220 PRO A O 1
ATOM 1773 N N . PRO A 1 221 ? -8.609 10.594 -9.211 1 81.25 221 PRO A N 1
ATOM 1774 C CA . PRO A 1 221 ? -8.945 12.016 -9.305 1 81.25 221 PRO A CA 1
ATOM 1775 C C . PRO A 1 221 ? -9.484 12.406 -10.68 1 81.25 221 PRO A C 1
ATOM 1777 O O . PRO A 1 221 ? -9.07 11.828 -11.695 1 81.25 221 PRO A O 1
ATOM 1780 N N . SER A 1 222 ? -10.812 12.945 -10.773 1 66.88 222 SER A N 1
ATOM 1781 C CA . SER A 1 222 ? -11.461 13.32 -12.023 1 66.88 222 SER A CA 1
ATOM 1782 C C . SER A 1 222 ? -10.633 14.352 -12.781 1 66.88 222 SER A C 1
ATOM 1784 O O . SER A 1 222 ? -9.938 15.172 -12.172 1 66.88 222 SER A O 1
ATOM 1786 N N . VAL A 1 223 ? -10.359 14.086 -14.055 1 57.25 223 VAL A N 1
ATOM 1787 C CA . VAL A 1 223 ? -9.781 15.07 -14.953 1 57.25 223 VAL A CA 1
ATOM 1788 C C . VAL A 1 223 ? -10.609 16.359 -14.922 1 57.25 223 VAL A C 1
ATOM 1790 O O . VAL A 1 223 ? -11.688 16.422 -15.516 1 57.25 223 VAL A O 1
ATOM 1793 N N . GLY A 1 224 ? -11.219 16.875 -13.836 1 42.56 224 GLY A N 1
ATOM 1794 C CA . GLY A 1 224 ? -11.945 18.125 -13.961 1 42.56 224 GLY A CA 1
ATOM 1795 C C . GLY A 1 224 ? -11.086 19.266 -14.461 1 42.56 224 GLY A C 1
ATOM 1796 O O . GLY A 1 224 ? -10.062 19.594 -13.844 1 42.56 224 GLY A O 1
ATOM 1797 N N . GLY A 1 225 ? -10.82 19.281 -15.727 1 36.16 225 GLY A N 1
ATOM 1798 C CA . GLY A 1 225 ? -10.516 20.625 -16.203 1 36.16 225 GLY A CA 1
ATOM 1799 C C . GLY A 1 225 ? -11.195 21.703 -15.383 1 36.16 225 GLY A C 1
ATOM 1800 O O . GLY A 1 225 ? -12.156 21.438 -14.664 1 36.16 225 GLY A O 1
ATOM 1801 N N . PRO A 1 226 ? -10.453 22.859 -15.039 1 30.53 226 PRO A N 1
ATOM 1802 C CA . PRO A 1 226 ? -11.219 24.047 -14.625 1 30.53 226 PRO A CA 1
ATOM 1803 C C . PRO A 1 226 ? -12.578 24.125 -15.312 1 30.53 226 PRO A C 1
ATOM 1805 O O . PRO A 1 226 ? -12.703 23.781 -16.484 1 30.53 226 PRO A O 1
ATOM 1808 N N . GLN A 1 227 ? -13.742 23.781 -14.602 1 21.81 227 GLN A N 1
ATOM 1809 C CA . GLN A 1 227 ? -14.781 24.656 -15.133 1 21.81 227 GLN A CA 1
ATOM 1810 C C . GLN A 1 227 ? -14.375 26.125 -14.992 1 21.81 227 GLN A C 1
ATOM 1812 O O . GLN A 1 227 ? -13.789 26.516 -13.984 1 21.81 227 GLN A O 1
ATOM 1817 N N . MET B 1 1 ? 52.188 -16.344 -6.113 1 27.03 1 MET B N 1
ATOM 1818 C CA . MET B 1 1 ? 51.875 -14.953 -6.477 1 27.03 1 MET B CA 1
ATOM 1819 C C . MET B 1 1 ? 50.406 -14.648 -6.242 1 27.03 1 MET B C 1
ATOM 1821 O O . MET B 1 1 ? 49.531 -15.273 -6.84 1 27.03 1 MET B O 1
ATOM 1825 N N . THR B 1 2 ? 49.969 -14.242 -4.941 1 28.86 2 THR B N 1
ATOM 1826 C CA . THR B 1 2 ? 48.719 -14.102 -4.215 1 28.86 2 THR B CA 1
ATOM 1827 C C . THR B 1 2 ? 47.875 -12.992 -4.82 1 28.86 2 THR B C 1
ATOM 1829 O O . THR B 1 2 ? 48.281 -11.836 -4.867 1 28.86 2 THR B O 1
ATOM 1832 N N . HIS B 1 3 ? 47.25 -13.305 -5.957 1 31.45 3 HIS B N 1
ATOM 1833 C CA . HIS B 1 3 ? 46.375 -12.375 -6.652 1 31.45 3 HIS B CA 1
ATOM 1834 C C . HIS B 1 3 ? 45.469 -11.625 -5.676 1 31.45 3 HIS B C 1
ATOM 1836 O O . HIS B 1 3 ? 44.812 -12.242 -4.824 1 31.45 3 HIS B O 1
ATOM 1842 N N . SER B 1 4 ? 45.938 -10.414 -5.242 1 33.09 4 SER B N 1
ATOM 1843 C CA . SER B 1 4 ? 45.312 -9.383 -4.426 1 33.09 4 SER B CA 1
ATOM 1844 C C . SER B 1 4 ? 43.875 -9.148 -4.867 1 33.09 4 SER B C 1
ATOM 1846 O O . SER B 1 4 ? 43.594 -8.977 -6.059 1 33.09 4 SER B O 1
ATOM 1848 N N . HIS B 1 5 ? 42.938 -9.836 -4.148 1 31.25 5 HIS B N 1
ATOM 1849 C CA . HIS B 1 5 ? 41.5 -9.656 -4.234 1 31.25 5 HIS B CA 1
ATOM 1850 C C . HIS B 1 5 ? 41.125 -8.188 -4.363 1 31.25 5 HIS B C 1
ATOM 1852 O O . HIS B 1 5 ? 41.531 -7.363 -3.541 1 31.25 5 HIS B O 1
ATOM 1858 N N . ASP B 1 6 ? 41.125 -7.699 -5.602 1 32.72 6 ASP B N 1
ATOM 1859 C CA . ASP B 1 6 ? 40.719 -6.387 -6.09 1 32.72 6 ASP B CA 1
ATOM 1860 C C . ASP B 1 6 ? 39.594 -5.809 -5.238 1 32.72 6 ASP B C 1
ATOM 1862 O O . ASP B 1 6 ? 38.719 -6.539 -4.797 1 32.72 6 ASP B O 1
ATOM 1866 N N . ASP B 1 7 ? 39.938 -4.727 -4.559 1 32.31 7 ASP B N 1
ATOM 1867 C CA . ASP B 1 7 ? 39.219 -3.74 -3.75 1 32.31 7 ASP B CA 1
ATOM 1868 C C . ASP B 1 7 ? 37.875 -3.379 -4.379 1 32.31 7 ASP B C 1
ATOM 1870 O O . ASP B 1 7 ? 37.844 -2.725 -5.426 1 32.31 7 ASP B O 1
ATOM 1874 N N . HIS B 1 8 ? 37.031 -4.438 -4.504 1 31.3 8 HIS B N 1
ATOM 1875 C CA . HIS B 1 8 ? 35.688 -4.094 -4.98 1 31.3 8 HIS B CA 1
ATOM 1876 C C . HIS B 1 8 ? 35.156 -2.854 -4.273 1 31.3 8 HIS B C 1
ATOM 1878 O O . HIS B 1 8 ? 35.156 -2.797 -3.041 1 31.3 8 HIS B O 1
ATOM 1884 N N . THR B 1 9 ? 35.5 -1.721 -4.852 1 31.16 9 THR B N 1
ATOM 1885 C CA . THR B 1 9 ? 34.938 -0.443 -4.414 1 31.16 9 THR B CA 1
ATOM 1886 C C . THR B 1 9 ? 33.469 -0.589 -4.039 1 31.16 9 THR B C 1
ATOM 1888 O O . THR B 1 9 ? 32.688 -1.094 -4.828 1 31.16 9 THR B O 1
ATOM 1891 N N . PRO B 1 10 ? 33.219 -0.56 -2.826 1 31.03 10 PRO B N 1
ATOM 1892 C CA . PRO B 1 10 ? 31.844 -0.706 -2.346 1 31.03 10 PRO B CA 1
ATOM 1893 C C . PRO B 1 10 ? 30.844 0.135 -3.141 1 31.03 10 PRO B C 1
ATOM 1895 O O . PRO B 1 10 ? 31.188 1.225 -3.607 1 31.03 10 PRO B O 1
ATOM 1898 N N . ILE B 1 11 ? 30.031 -0.486 -3.891 1 34.03 11 ILE B N 1
ATOM 1899 C CA . ILE B 1 11 ? 28.953 0.208 -4.574 1 34.03 11 ILE B CA 1
ATOM 1900 C C . ILE B 1 11 ? 28.328 1.24 -3.639 1 34.03 11 ILE B C 1
ATOM 1902 O O . ILE B 1 11 ? 27.859 0.897 -2.549 1 34.03 11 ILE B O 1
ATOM 1906 N N . GLN B 1 12 ? 28.719 2.43 -3.527 1 29.81 12 GLN B N 1
ATOM 1907 C CA . GLN B 1 12 ? 28.234 3.557 -2.738 1 29.81 12 GLN B CA 1
ATOM 1908 C C . GLN B 1 12 ? 26.766 3.832 -3.025 1 29.81 12 GLN B C 1
ATOM 1910 O O . GLN B 1 12 ? 26.359 3.93 -4.188 1 29.81 12 GLN B O 1
ATOM 1915 N N . ALA B 1 13 ? 25.828 3.434 -2.209 1 36.53 13 ALA B N 1
ATOM 1916 C CA . ALA B 1 13 ? 24.453 3.9 -2.227 1 36.53 13 ALA B CA 1
ATOM 1917 C C . ALA B 1 13 ? 24.375 5.398 -2.504 1 36.53 13 ALA B C 1
ATOM 1919 O O . ALA B 1 13 ? 24.906 6.207 -1.733 1 36.53 13 ALA B O 1
ATOM 1920 N N 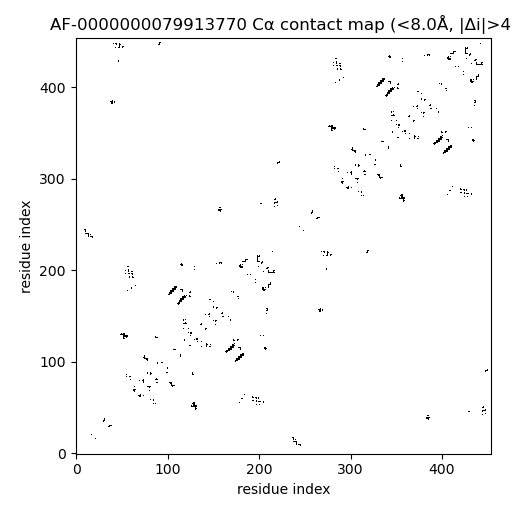. SER B 1 14 ? 24.375 5.984 -3.717 1 35.88 14 SER B N 1
ATOM 1921 C CA . SER B 1 14 ? 24.422 7.422 -3.973 1 35.88 14 SER B CA 1
ATOM 1922 C C . SER B 1 14 ? 23.234 8.141 -3.34 1 35.88 14 SER B C 1
ATOM 1924 O O . SER B 1 14 ? 22.094 7.742 -3.539 1 35.88 14 SER B O 1
ATOM 1926 N N . GLU B 1 15 ? 23.094 8.797 -2.27 1 41.75 15 GLU B N 1
ATOM 1927 C CA . GLU B 1 15 ? 22.297 9.898 -1.748 1 41.75 15 GLU B CA 1
ATOM 1928 C C . GLU B 1 15 ? 21.875 10.852 -2.863 1 41.75 15 GLU B C 1
ATOM 1930 O O . GLU B 1 15 ? 21.266 11.891 -2.602 1 41.75 15 GLU B O 1
ATOM 1935 N N . GLU B 1 16 ? 22.328 10.727 -4.07 1 45.59 16 GLU B N 1
ATOM 1936 C CA . GLU B 1 16 ? 22.156 11.727 -5.121 1 45.59 16 GLU B CA 1
ATOM 1937 C C . GLU B 1 16 ? 20.828 11.57 -5.832 1 45.59 16 GLU B C 1
ATOM 1939 O O . GLU B 1 16 ? 20.406 10.453 -6.148 1 45.59 16 GLU B O 1
ATOM 1944 N N . ILE B 1 17 ? 19.938 12.539 -5.723 1 53.44 17 ILE B N 1
ATOM 1945 C CA . ILE B 1 17 ? 18.781 12.68 -6.605 1 53.44 17 ILE B CA 1
ATOM 1946 C C . ILE B 1 17 ? 19.172 12.281 -8.031 1 53.44 17 ILE B C 1
ATOM 1948 O O . ILE B 1 17 ? 20.078 12.875 -8.625 1 53.44 17 ILE B O 1
ATOM 1952 N N . SER B 1 18 ? 18.766 11.086 -8.523 1 59.34 18 SER B N 1
ATOM 1953 C CA . SER B 1 18 ? 19.031 10.617 -9.883 1 59.34 18 SER B CA 1
ATOM 1954 C C . SER B 1 18 ? 18.656 11.68 -10.914 1 59.34 18 SER B C 1
ATOM 1956 O O . SER B 1 18 ? 17.828 12.547 -10.648 1 59.34 18 SER B O 1
ATOM 1958 N N . GLU B 1 19 ? 19.438 11.812 -11.945 1 60.28 19 GLU B N 1
ATOM 1959 C CA . GLU B 1 19 ? 19.094 12.68 -13.07 1 60.28 19 GLU B CA 1
ATOM 1960 C C . GLU B 1 19 ? 17.641 12.531 -13.461 1 60.28 19 GLU B C 1
ATOM 1962 O O . GLU B 1 19 ? 16.984 13.516 -13.812 1 60.28 19 GLU B O 1
ATOM 1967 N N . PHE B 1 20 ? 17.188 11.414 -13.273 1 65.56 20 PHE B N 1
ATOM 1968 C CA . PHE B 1 20 ? 15.781 11.172 -13.602 1 65.56 20 PHE B CA 1
ATOM 1969 C C . PHE B 1 20 ? 14.867 11.875 -12.602 1 65.56 20 PHE B C 1
ATOM 1971 O O . PHE B 1 20 ? 13.859 12.461 -12.992 1 65.56 20 PHE B O 1
ATOM 1978 N N . GLU B 1 21 ? 15.234 11.734 -11.406 1 70.31 21 GLU B N 1
ATOM 1979 C CA . GLU B 1 21 ? 14.414 12.406 -10.406 1 70.31 21 GLU B CA 1
ATOM 1980 C C . GLU B 1 21 ? 14.398 13.914 -10.625 1 70.31 21 GLU B C 1
ATOM 1982 O O . GLU B 1 21 ? 13.367 14.57 -10.438 1 70.31 21 GLU B O 1
ATOM 1987 N N . ILE B 1 22 ? 15.453 14.398 -11.078 1 70.25 22 ILE B N 1
ATOM 1988 C CA . ILE B 1 22 ? 15.547 15.82 -11.391 1 70.25 22 ILE B CA 1
ATOM 1989 C C . ILE B 1 22 ? 14.641 16.156 -12.57 1 70.25 22 ILE B C 1
ATOM 1991 O O . ILE B 1 22 ? 13.891 17.141 -12.539 1 70.25 22 ILE B O 1
ATOM 1995 N N . LEU B 1 23 ? 14.789 15.297 -13.578 1 73.31 23 LEU B N 1
ATOM 1996 C CA . LEU B 1 23 ? 13.977 15.516 -14.773 1 73.31 23 LEU B CA 1
ATOM 1997 C C . LEU B 1 23 ? 12.492 15.422 -14.453 1 73.31 23 LEU B C 1
ATOM 1999 O O . LEU B 1 23 ? 11.703 16.25 -14.891 1 73.31 23 LEU B O 1
ATOM 2003 N N . GLU B 1 24 ? 12.07 14.43 -13.727 1 79.75 24 GLU B N 1
ATOM 2004 C CA . GLU B 1 24 ? 10.672 14.281 -13.328 1 79.75 24 GLU B CA 1
ATOM 2005 C C . GLU B 1 24 ? 10.18 15.516 -12.578 1 79.75 24 GLU B C 1
ATOM 2007 O O . GLU B 1 24 ? 9.094 16.016 -12.852 1 79.75 24 GLU B O 1
ATOM 2012 N N . THR B 1 25 ? 11.039 16 -11.75 1 81.75 25 THR B N 1
ATOM 2013 C CA . THR B 1 25 ? 10.672 17.172 -10.969 1 81.75 25 THR B CA 1
ATOM 2014 C C . THR B 1 25 ? 10.531 18.406 -11.875 1 81.75 25 THR B C 1
ATOM 2016 O O . THR B 1 25 ? 9.586 19.172 -11.734 1 81.75 25 THR B O 1
ATOM 2019 N N . ALA B 1 26 ? 11.445 18.531 -12.805 1 84.12 26 ALA B N 1
ATOM 2020 C CA . ALA B 1 26 ? 11.422 19.656 -13.727 1 84.12 26 ALA B CA 1
ATOM 2021 C C . ALA B 1 26 ? 10.164 19.625 -14.586 1 84.12 26 ALA B C 1
ATOM 2023 O O . ALA B 1 26 ? 9.492 20.641 -14.758 1 84.12 26 ALA B O 1
ATOM 2024 N N . ILE B 1 27 ? 9.852 18.516 -15.102 1 86.88 27 ILE B N 1
ATOM 2025 C CA . ILE B 1 27 ? 8.68 18.375 -15.953 1 86.88 27 ILE B CA 1
ATOM 2026 C C . ILE B 1 27 ? 7.414 18.656 -15.141 1 86.88 27 ILE B C 1
ATOM 2028 O O . ILE B 1 27 ? 6.5 19.328 -15.625 1 86.88 27 ILE B O 1
ATOM 2032 N N . ARG B 1 28 ? 7.398 18.172 -13.961 1 87.56 28 ARG B N 1
ATOM 2033 C CA . ARG B 1 28 ? 6.262 18.422 -13.086 1 87.56 28 ARG B CA 1
ATOM 2034 C C . ARG B 1 28 ? 6.082 19.906 -12.828 1 87.56 28 ARG B C 1
ATOM 2036 O O . ARG B 1 28 ? 4.988 20.453 -12.992 1 87.56 28 ARG B O 1
ATOM 2043 N N . GLU B 1 29 ? 7.148 20.578 -12.539 1 88.69 29 GLU B N 1
ATOM 2044 C CA . GLU B 1 29 ? 7.074 22 -12.234 1 88.69 29 GLU B CA 1
ATOM 2045 C C . GLU B 1 29 ? 6.707 22.812 -13.469 1 88.69 29 GLU B C 1
ATOM 2047 O O . GLU B 1 29 ? 5.938 23.781 -13.375 1 88.69 29 GLU B O 1
ATOM 2052 N N . LEU B 1 30 ? 7.312 22.422 -14.562 1 87.94 30 LEU B N 1
ATOM 2053 C CA . LEU B 1 30 ? 6.98 23.094 -15.812 1 87.94 30 LEU B CA 1
ATOM 2054 C C . LEU B 1 30 ? 5.504 22.906 -16.156 1 87.94 30 LEU B C 1
ATOM 2056 O O . LEU B 1 30 ? 4.844 23.859 -16.609 1 87.94 30 LEU B O 1
ATOM 2060 N N . SER B 1 31 ? 5.008 21.734 -15.969 1 90.31 31 SER B N 1
ATOM 2061 C CA . SER B 1 31 ? 3.609 21.438 -16.25 1 90.31 31 SER B CA 1
ATOM 2062 C C . SER B 1 31 ? 2.682 22.25 -15.352 1 90.31 31 SER B C 1
ATOM 2064 O O . SER B 1 31 ? 1.637 22.734 -15.797 1 90.31 31 SER B O 1
ATOM 2066 N N . ILE B 1 32 ? 3.023 22.422 -14.18 1 89.06 32 ILE B N 1
ATOM 2067 C CA . ILE B 1 32 ? 2.244 23.203 -13.227 1 89.06 32 ILE B CA 1
ATOM 2068 C C . ILE B 1 32 ? 2.311 24.688 -13.602 1 89.06 32 ILE B C 1
ATOM 2070 O O . ILE B 1 32 ? 1.288 25.375 -13.625 1 89.06 32 ILE B O 1
ATOM 2074 N N . GLU B 1 33 ? 3.516 25.078 -13.93 1 91.44 33 GLU B N 1
ATOM 2075 C CA . GLU B 1 33 ? 3.713 26.469 -14.344 1 91.44 33 GLU B CA 1
ATOM 2076 C C . GLU B 1 33 ? 2.871 26.797 -15.578 1 91.44 33 GLU B C 1
ATOM 2078 O O . GLU B 1 33 ? 2.355 27.906 -15.695 1 91.44 33 GLU B O 1
ATOM 2083 N N . HIS B 1 34 ? 2.719 25.875 -16.438 1 93.44 34 HIS B N 1
ATOM 2084 C CA . HIS B 1 34 ? 1.977 26.094 -17.672 1 93.44 34 HIS B CA 1
ATOM 2085 C C . HIS B 1 34 ? 0.497 25.766 -17.5 1 93.44 34 HIS B C 1
ATOM 2087 O O . HIS B 1 34 ? -0.27 25.797 -18.469 1 93.44 34 HIS B O 1
ATOM 2093 N N . GLY B 1 35 ? 0.119 25.391 -16.281 1 89.69 35 GLY B N 1
ATOM 2094 C CA . GLY B 1 35 ? -1.289 25.266 -15.938 1 89.69 35 GLY B CA 1
ATOM 2095 C C . GLY B 1 35 ? -1.895 23.953 -16.406 1 89.69 35 GLY B C 1
ATOM 2096 O O . GLY B 1 35 ? -3.115 23.844 -16.531 1 89.69 35 GLY B O 1
ATOM 2097 N N . LEU B 1 36 ? -1.129 23.047 -16.75 1 87.12 36 LEU B N 1
ATOM 2098 C CA . LEU B 1 36 ? -1.646 21.75 -17.188 1 87.12 36 LEU B CA 1
ATOM 2099 C C . LEU B 1 36 ? -2.33 21.016 -16.031 1 87.12 36 LEU B C 1
ATOM 2101 O O . LEU B 1 36 ? -3.344 20.344 -16.219 1 87.12 36 LEU B O 1
ATOM 2105 N N . PHE B 1 37 ? -1.768 21.094 -14.758 1 88.5 37 PHE B N 1
ATOM 2106 C CA . PHE B 1 37 ? -2.359 20.625 -13.508 1 88.5 37 PHE B CA 1
ATOM 2107 C C . PHE B 1 37 ? -1.753 21.359 -12.312 1 88.5 37 PHE B C 1
ATOM 2109 O O . PHE B 1 37 ? -0.737 22.047 -12.453 1 88.5 37 PHE B O 1
ATOM 2116 N N . SER B 1 38 ? -2.4 21.281 -11.211 1 91.56 38 SER B N 1
ATOM 2117 C CA . SER B 1 38 ? -1.939 21.969 -10.008 1 91.56 38 SER B CA 1
ATOM 2118 C C . SER B 1 38 ? -1.102 21.047 -9.125 1 91.56 38 SER B C 1
ATOM 2120 O O . SER B 1 38 ? -1.052 19.844 -9.352 1 91.56 38 SER B O 1
ATOM 2122 N N . HIS B 1 39 ? -0.485 21.688 -8.109 1 91.19 39 HIS B N 1
ATOM 2123 C CA . HIS B 1 39 ? 0.208 20.922 -7.078 1 91.19 39 HIS B CA 1
ATOM 2124 C C . HIS B 1 39 ? -0.741 19.953 -6.387 1 91.19 39 HIS B C 1
ATOM 2126 O O . HIS B 1 39 ? -0.382 18.797 -6.137 1 91.19 39 HIS B O 1
ATOM 2132 N N . GLU B 1 40 ? -1.867 20.375 -6.121 1 90.06 40 GLU B N 1
ATOM 2133 C CA . GLU B 1 40 ? -2.877 19.547 -5.469 1 90.06 40 GLU B CA 1
ATOM 2134 C C . GLU B 1 40 ? -3.297 18.391 -6.367 1 90.06 40 GLU B C 1
ATOM 2136 O O . GLU B 1 40 ? -3.477 17.266 -5.891 1 90.06 40 GLU B O 1
ATOM 2141 N N . ASP B 1 41 ? -3.41 18.672 -7.621 1 89.81 41 ASP B N 1
ATOM 2142 C CA . ASP B 1 41 ? -3.758 17.609 -8.57 1 89.81 41 ASP B CA 1
ATOM 2143 C C . ASP B 1 41 ? -2.719 16.5 -8.555 1 89.81 41 ASP B C 1
ATOM 2145 O O . ASP B 1 41 ? -3.07 15.312 -8.516 1 89.81 41 ASP B O 1
ATOM 2149 N N . HIS B 1 42 ? -1.523 16.906 -8.617 1 90.5 42 HIS B N 1
ATOM 2150 C CA . HIS B 1 42 ? -0.434 15.938 -8.633 1 90.5 42 HIS B CA 1
ATOM 2151 C C . HIS B 1 42 ? -0.408 15.125 -7.344 1 90.5 42 HIS B C 1
ATOM 2153 O O . HIS B 1 42 ? -0.25 13.898 -7.379 1 90.5 42 HIS B O 1
ATOM 2159 N N . ARG B 1 43 ? -0.514 15.773 -6.227 1 89.88 43 ARG B N 1
ATOM 2160 C CA . ARG B 1 43 ? -0.525 15.102 -4.934 1 89.88 43 ARG B CA 1
ATOM 2161 C C . ARG B 1 43 ? -1.659 14.078 -4.855 1 89.88 43 ARG B C 1
ATOM 2163 O O . ARG B 1 43 ? -1.451 12.945 -4.438 1 89.88 43 ARG B O 1
ATOM 2170 N N . ARG B 1 44 ? -2.834 14.484 -5.262 1 90.69 44 ARG B N 1
ATOM 2171 C CA . ARG B 1 44 ? -3.996 13.602 -5.238 1 90.69 44 ARG B CA 1
ATOM 2172 C C . ARG B 1 44 ? -3.77 12.375 -6.113 1 90.69 44 ARG B C 1
ATOM 2174 O O . ARG B 1 44 ? -4.062 11.25 -5.703 1 90.69 44 ARG B O 1
ATOM 2181 N N . PHE B 1 45 ? -3.244 12.633 -7.258 1 89.88 45 PHE B N 1
ATOM 2182 C CA . PHE B 1 45 ? -2.961 11.531 -8.172 1 89.88 45 PHE B CA 1
ATOM 2183 C C . PHE B 1 45 ? -1.966 10.555 -7.547 1 89.88 45 PHE B C 1
ATOM 2185 O O . PHE B 1 45 ? -2.18 9.344 -7.57 1 89.88 45 PHE B O 1
ATOM 2192 N N . SER B 1 46 ? -0.911 11.078 -7.004 1 90.69 46 SER B N 1
ATOM 2193 C CA . SER B 1 46 ? 0.122 10.242 -6.395 1 90.69 46 SER B CA 1
ATOM 2194 C C . SER B 1 46 ? -0.439 9.422 -5.242 1 90.69 46 SER B C 1
ATOM 2196 O O . SER B 1 46 ? -0.162 8.227 -5.133 1 90.69 46 SER B O 1
ATOM 2198 N N . GLU B 1 47 ? -1.183 10.078 -4.395 1 92.56 47 GLU B N 1
ATOM 2199 C CA . GLU B 1 47 ? -1.767 9.391 -3.248 1 92.56 47 GLU B CA 1
ATOM 2200 C C . GLU B 1 47 ? -2.719 8.281 -3.693 1 92.56 47 GLU B C 1
ATOM 2202 O O . GLU B 1 47 ? -2.717 7.191 -3.127 1 92.56 47 GLU B O 1
ATOM 2207 N N . TRP B 1 48 ? -3.527 8.57 -4.684 1 91.38 48 TRP B N 1
ATOM 2208 C CA . TRP B 1 48 ? -4.422 7.555 -5.23 1 91.38 48 TRP B CA 1
ATOM 2209 C C . TRP B 1 48 ? -3.635 6.375 -5.789 1 91.38 48 TRP B C 1
ATOM 2211 O O . TRP B 1 48 ? -3.916 5.219 -5.461 1 91.38 48 TRP B O 1
ATOM 2221 N N . ALA B 1 49 ? -2.729 6.727 -6.66 1 89.12 49 ALA B N 1
ATOM 2222 C CA . ALA B 1 49 ? -1.932 5.688 -7.305 1 89.12 49 ALA B CA 1
ATOM 2223 C C . ALA B 1 49 ? -1.271 4.781 -6.27 1 89.12 49 ALA B C 1
ATOM 2225 O O . ALA B 1 49 ? -1.212 3.562 -6.453 1 89.12 49 ALA B O 1
ATOM 2226 N N . GLU B 1 50 ? -0.865 5.359 -5.16 1 90.25 50 GLU B N 1
ATOM 2227 C CA . GLU B 1 50 ? -0.172 4.613 -4.113 1 90.25 50 GLU B CA 1
ATOM 2228 C C . GLU B 1 50 ? -1.157 3.834 -3.246 1 90.25 50 GLU B C 1
ATOM 2230 O O . GLU B 1 50 ? -0.767 2.906 -2.535 1 90.25 50 GLU B O 1
ATOM 2235 N N . SER B 1 51 ? -2.361 4.188 -3.334 1 90.88 51 SER B N 1
ATOM 2236 C CA . SER B 1 51 ? -3.367 3.566 -2.479 1 90.88 51 SER B CA 1
ATOM 2237 C C . SER B 1 51 ? -3.949 2.314 -3.127 1 90.88 51 SER B C 1
ATOM 2239 O O . SER B 1 51 ? -4.582 1.497 -2.453 1 90.88 51 SER B O 1
ATOM 2241 N N . VAL B 1 52 ? -3.768 2.191 -4.449 1 90.5 52 VAL B N 1
ATOM 2242 C CA . VAL B 1 52 ? -4.246 0.993 -5.125 1 90.5 52 VAL B CA 1
ATOM 2243 C C . VAL B 1 52 ? -3.518 -0.234 -4.582 1 90.5 52 VAL B C 1
ATOM 2245 O O . VAL B 1 52 ? -2.287 -0.249 -4.504 1 90.5 52 VAL B O 1
ATOM 2248 N N . GLY B 1 53 ? -4.266 -1.245 -4.098 1 92.94 53 GLY B N 1
ATOM 2249 C CA . GLY B 1 53 ? -3.701 -2.469 -3.553 1 92.94 53 GLY B CA 1
ATOM 2250 C C . GLY B 1 53 ? -4.148 -3.715 -4.297 1 92.94 53 GLY B C 1
ATOM 2251 O O . GLY B 1 53 ? -4.75 -3.621 -5.367 1 92.94 53 GLY B O 1
ATOM 2252 N N . PRO B 1 54 ? -3.859 -4.82 -3.719 1 96.19 54 PRO B N 1
ATOM 2253 C CA . PRO B 1 54 ? -4.113 -6.082 -4.418 1 96.19 54 PRO B CA 1
ATOM 2254 C C . PRO B 1 54 ? -5.547 -6.578 -4.234 1 96.19 54 PRO B C 1
ATOM 2256 O O . PRO B 1 54 ? -5.91 -7.633 -4.758 1 96.19 54 PRO B O 1
ATOM 2259 N N . SER B 1 55 ? -6.367 -5.863 -3.57 1 95.19 55 SER B N 1
ATOM 2260 C CA . SER B 1 55 ? -7.703 -6.336 -3.219 1 95.19 55 SER B CA 1
ATOM 2261 C C . SER B 1 55 ? -8.562 -6.539 -4.461 1 95.19 55 SER B C 1
ATOM 2263 O O . SER B 1 55 ? -9.445 -7.398 -4.48 1 95.19 55 SER B O 1
ATOM 2265 N N . GLY B 1 56 ? -8.391 -5.707 -5.453 1 96 56 GLY B N 1
ATOM 2266 C CA . GLY B 1 56 ? -9.117 -5.922 -6.695 1 96 56 GLY B CA 1
ATOM 2267 C C . GLY B 1 56 ? -8.875 -7.293 -7.297 1 96 56 GLY B C 1
ATOM 2268 O O . GLY B 1 56 ? -9.82 -7.98 -7.684 1 96 56 GLY B O 1
ATOM 2269 N N . GLY B 1 57 ? -7.617 -7.645 -7.352 1 98.19 57 GLY B N 1
ATOM 2270 C CA . GLY B 1 57 ? -7.273 -8.977 -7.816 1 98.19 57 GLY B CA 1
ATOM 2271 C C . GLY B 1 57 ? -7.848 -10.078 -6.949 1 98.19 57 GLY B C 1
ATOM 2272 O O . GLY B 1 57 ? -8.344 -11.086 -7.461 1 98.19 57 GLY B O 1
ATOM 2273 N N . SER B 1 58 ? -7.773 -9.859 -5.641 1 98.38 58 SER B N 1
ATOM 2274 C CA . SER B 1 58 ? -8.312 -10.844 -4.703 1 98.38 58 SER B CA 1
ATOM 2275 C C . SER B 1 58 ? -9.797 -11.094 -4.957 1 98.38 58 SER B C 1
ATOM 2277 O O . SER B 1 58 ? -10.25 -12.242 -4.945 1 98.38 58 SER B O 1
ATOM 2279 N N . LYS B 1 59 ? -10.477 -10.039 -5.215 1 98.19 59 LYS B N 1
ATOM 2280 C CA . LYS B 1 59 ? -11.906 -10.133 -5.488 1 98.19 59 LYS B CA 1
ATOM 2281 C C . LYS B 1 59 ? -12.164 -10.883 -6.793 1 98.19 59 LYS B C 1
ATOM 2283 O O . LYS B 1 59 ? -13.078 -11.711 -6.867 1 98.19 59 LYS B O 1
ATOM 2288 N N . LEU B 1 60 ? -11.383 -10.586 -7.758 1 98.69 60 LEU B N 1
ATOM 2289 C CA . LEU B 1 60 ? -11.523 -11.266 -9.039 1 98.69 60 LEU B CA 1
ATOM 2290 C C . LEU B 1 60 ? -11.352 -12.773 -8.875 1 98.69 60 LEU B C 1
ATOM 2292 O O . LEU B 1 60 ? -12.164 -13.555 -9.375 1 98.69 60 LEU B O 1
ATOM 2296 N N . VAL B 1 61 ? -10.352 -13.18 -8.141 1 98.88 61 VAL B N 1
ATOM 2297 C CA . VAL B 1 61 ? -10.039 -14.602 -7.977 1 98.88 61 VAL B CA 1
ATOM 2298 C C . VAL B 1 61 ? -11.133 -15.273 -7.156 1 98.88 61 VAL B C 1
ATOM 2300 O O . VAL B 1 61 ? -11.625 -16.344 -7.527 1 98.88 61 VAL B O 1
ATOM 2303 N N . ALA B 1 62 ? -11.523 -14.688 -6.078 1 98.81 62 ALA B N 1
ATOM 2304 C CA . ALA B 1 62 ? -12.562 -15.25 -5.223 1 98.81 62 ALA B CA 1
ATOM 2305 C C . ALA B 1 62 ? -13.867 -15.453 -5.992 1 98.81 62 ALA B C 1
ATOM 2307 O O . ALA B 1 62 ? -14.492 -16.516 -5.902 1 98.81 62 ALA B O 1
ATOM 2308 N N . LYS B 1 63 ? -14.211 -14.422 -6.727 1 98.75 63 LYS B N 1
ATOM 2309 C CA . LYS B 1 63 ? -15.422 -14.516 -7.535 1 98.75 63 LYS B CA 1
ATOM 2310 C C . LYS B 1 63 ? -15.305 -15.617 -8.586 1 98.75 63 LYS B C 1
ATOM 2312 O O . LYS B 1 63 ? -16.25 -16.375 -8.812 1 98.75 63 LYS B O 1
ATOM 2317 N N . ALA B 1 64 ? -14.211 -15.727 -9.203 1 98.81 64 ALA B N 1
ATOM 2318 C CA . ALA B 1 64 ? -13.977 -16.766 -10.219 1 98.81 64 ALA B CA 1
ATOM 2319 C C . ALA B 1 64 ? -14.086 -18.156 -9.609 1 98.81 64 ALA B C 1
ATOM 2321 O O . ALA B 1 64 ? -14.516 -19.094 -10.281 1 98.81 64 ALA B O 1
ATOM 2322 N N . TRP B 1 65 ? -13.656 -18.281 -8.359 1 98.69 65 TRP B N 1
ATOM 2323 C CA . TRP B 1 65 ? -13.695 -19.578 -7.688 1 98.69 65 TRP B CA 1
ATOM 2324 C C . TRP B 1 65 ? -15.133 -20.047 -7.504 1 98.69 65 TRP B C 1
ATOM 2326 O O . TRP B 1 65 ? -15.391 -21.25 -7.457 1 98.69 65 TRP B O 1
ATOM 2336 N N . VAL B 1 66 ? -16.109 -19.156 -7.469 1 98.44 66 VAL B N 1
ATOM 2337 C CA . VAL B 1 66 ? -17.453 -19.578 -7.078 1 98.44 66 VAL B CA 1
ATOM 2338 C C . VAL B 1 66 ? -18.422 -19.375 -8.242 1 98.44 66 VAL B C 1
ATOM 2340 O O . VAL B 1 66 ? -19.562 -19.812 -8.188 1 98.44 66 VAL B O 1
ATOM 2343 N N . ASP B 1 67 ? -18.031 -18.703 -9.273 1 98.31 67 ASP B N 1
ATOM 2344 C CA . ASP B 1 67 ? -18.859 -18.422 -10.453 1 98.31 67 ASP B CA 1
ATOM 2345 C C . ASP B 1 67 ? -18.156 -18.875 -11.727 1 98.31 67 ASP B C 1
ATOM 2347 O O . ASP B 1 67 ? -17.391 -18.109 -12.336 1 98.31 67 ASP B O 1
ATOM 2351 N N . PRO B 1 68 ? -18.453 -20.078 -12.164 1 98.31 68 PRO B N 1
ATOM 2352 C CA . PRO B 1 68 ? -17.766 -20.641 -13.328 1 98.31 68 PRO B CA 1
ATOM 2353 C C . PRO B 1 68 ? -17.953 -19.797 -14.586 1 98.31 68 PRO B C 1
ATOM 2355 O O . PRO B 1 68 ? -17.062 -19.75 -15.438 1 98.31 68 PRO B O 1
ATOM 2358 N N . GLU B 1 69 ? -19.078 -19.125 -14.758 1 98.5 69 GLU B N 1
ATOM 2359 C CA . GLU B 1 69 ? -19.281 -18.281 -15.93 1 98.5 69 GLU B CA 1
ATOM 2360 C C . GLU B 1 69 ? -18.422 -17.016 -15.859 1 98.5 69 GLU B C 1
ATOM 2362 O O . GLU B 1 69 ? -17.891 -16.562 -16.875 1 98.5 69 GLU B O 1
ATOM 2367 N N . PHE B 1 70 ? -18.359 -16.484 -14.703 1 98.69 70 PHE B N 1
ATOM 2368 C CA . PHE B 1 70 ? -17.469 -15.352 -14.508 1 98.69 70 PHE B CA 1
ATOM 2369 C C . PHE B 1 70 ? -16.031 -15.742 -14.789 1 98.69 70 PHE B C 1
ATOM 2371 O O . PHE B 1 70 ? -15.297 -15.008 -15.453 1 98.69 70 PHE B O 1
ATOM 2378 N N . LYS B 1 71 ? -15.609 -16.906 -14.266 1 98.81 71 LYS B N 1
ATOM 2379 C CA . LYS B 1 71 ? -14.258 -17.422 -14.492 1 98.81 71 LYS B CA 1
ATOM 2380 C C . LYS B 1 71 ? -13.953 -17.516 -15.984 1 98.81 71 LYS B C 1
ATOM 2382 O O . LYS B 1 71 ? -12.891 -17.078 -16.438 1 98.81 71 LYS B O 1
ATOM 2387 N N . LYS B 1 72 ? -14.844 -18.062 -16.734 1 98.69 72 LYS B N 1
ATOM 2388 C CA . LYS B 1 72 ? -14.672 -18.203 -18.172 1 98.69 72 LYS B CA 1
ATOM 2389 C C . LYS B 1 72 ? -14.453 -16.859 -18.844 1 98.69 72 LYS B C 1
ATOM 2391 O O . LYS B 1 72 ? -13.547 -16.688 -19.656 1 98.69 72 LYS B O 1
ATOM 2396 N N . ARG B 1 73 ? -15.234 -15.844 -18.453 1 98.62 73 ARG B N 1
ATOM 2397 C CA . ARG B 1 73 ? -15.094 -14.508 -19.016 1 98.62 73 ARG B CA 1
ATOM 2398 C C . ARG B 1 73 ? -13.766 -13.883 -18.625 1 98.62 73 ARG B C 1
ATOM 2400 O O . ARG B 1 73 ? -13.094 -13.25 -19.438 1 98.62 73 ARG B O 1
ATOM 2407 N N . LEU B 1 74 ? -13.391 -14.078 -17.391 1 98.62 74 LEU B N 1
ATOM 2408 C CA . LEU B 1 74 ? -12.156 -13.508 -16.859 1 98.62 74 LEU B CA 1
ATOM 2409 C C . LEU B 1 74 ? -10.938 -14.07 -17.594 1 98.62 74 LEU B C 1
ATOM 2411 O O . LEU B 1 74 ? -10.023 -13.328 -17.938 1 98.62 74 LEU B O 1
ATOM 2415 N N . LEU B 1 75 ? -11.008 -15.359 -17.859 1 98.56 75 LEU B N 1
ATOM 2416 C CA . LEU B 1 75 ? -9.898 -16.016 -18.547 1 98.56 75 LEU B CA 1
ATOM 2417 C C . LEU B 1 75 ? -9.867 -15.625 -20.016 1 98.56 75 LEU B C 1
ATOM 2419 O O . LEU B 1 75 ? -8.789 -15.57 -20.625 1 98.56 75 LEU B O 1
ATOM 2423 N N . ALA B 1 76 ? -10.961 -15.289 -20.594 1 98.06 76 ALA B N 1
ATOM 2424 C CA . ALA B 1 76 ? -11.055 -14.945 -22.016 1 98.06 76 ALA B CA 1
ATOM 2425 C C . ALA B 1 76 ? -10.648 -13.5 -22.25 1 98.06 76 ALA B C 1
ATOM 2427 O O . ALA B 1 76 ? -9.953 -13.195 -23.234 1 98.06 76 ALA B O 1
ATOM 2428 N N . ASP B 1 77 ? -11.133 -12.633 -21.422 1 97.06 77 ASP B N 1
ATOM 2429 C CA . ASP B 1 77 ? -10.859 -11.195 -21.516 1 97.06 77 ASP B CA 1
ATOM 2430 C C . ASP B 1 77 ? -10.781 -10.562 -20.125 1 97.06 77 ASP B C 1
ATOM 2432 O O . ASP B 1 77 ? -11.773 -10.039 -19.625 1 97.06 77 ASP B O 1
ATOM 2436 N N . GLY B 1 78 ? -9.586 -10.57 -19.594 1 96.88 78 GLY B N 1
ATOM 2437 C CA . GLY B 1 78 ? -9.391 -10.055 -18.25 1 96.88 78 GLY B CA 1
ATOM 2438 C C . GLY B 1 78 ? -9.703 -8.578 -18.125 1 96.88 78 GLY B C 1
ATOM 2439 O O . GLY B 1 78 ? -10.32 -8.148 -17.141 1 96.88 78 GLY B O 1
ATOM 2440 N N . THR B 1 79 ? -9.328 -7.805 -19.156 1 93.69 79 THR B N 1
ATOM 2441 C CA . THR B 1 79 ? -9.5 -6.355 -19.125 1 93.69 79 THR B CA 1
ATOM 2442 C C . THR B 1 79 ? -10.984 -5.996 -19.016 1 93.69 79 THR B C 1
ATOM 2444 O O . THR B 1 79 ? -11.367 -5.227 -18.141 1 93.69 79 THR B O 1
ATOM 2447 N N . GLU B 1 80 ? -11.781 -6.52 -19.859 1 94.38 80 GLU B N 1
ATOM 2448 C CA . GLU B 1 80 ? -13.211 -6.219 -19.875 1 94.38 80 GLU B CA 1
ATOM 2449 C C . GLU B 1 80 ? -13.898 -6.746 -18.625 1 94.38 80 GLU B C 1
ATOM 2451 O O . GLU B 1 80 ? -14.75 -6.062 -18.031 1 94.38 80 GLU B O 1
ATOM 2456 N N . THR B 1 81 ? -13.555 -7.898 -18.156 1 97.5 81 THR B N 1
ATOM 2457 C CA . THR B 1 81 ? -14.234 -8.547 -17.047 1 97.5 81 THR B CA 1
ATOM 2458 C C . THR B 1 81 ? -13.953 -7.805 -15.734 1 97.5 81 THR B C 1
ATOM 2460 O O . THR B 1 81 ? -14.773 -7.82 -14.82 1 97.5 81 THR B O 1
ATOM 2463 N N . CYS B 1 82 ? -12.797 -7.125 -15.633 1 96.12 82 CYS B N 1
ATOM 2464 C CA . CYS B 1 82 ? -12.438 -6.336 -14.461 1 96.12 82 CYS B CA 1
ATOM 2465 C C . CYS B 1 82 ? -13.516 -5.301 -14.156 1 96.12 82 CYS B C 1
ATOM 2467 O O . CYS B 1 82 ? -13.75 -4.969 -12.992 1 96.12 82 CYS B O 1
ATOM 2469 N N . LYS B 1 83 ? -14.219 -4.828 -15.164 1 94.19 83 LYS B N 1
ATOM 2470 C CA . LYS B 1 83 ? -15.25 -3.809 -14.977 1 94.19 83 LYS B CA 1
ATOM 2471 C C . LYS B 1 83 ? -16.375 -4.324 -14.086 1 94.19 83 LYS B C 1
ATOM 2473 O O . LYS B 1 83 ? -17.031 -3.547 -13.383 1 94.19 83 LYS B O 1
ATOM 2478 N N . GLU B 1 84 ? -16.562 -5.598 -14.078 1 95.81 84 GLU B N 1
ATOM 2479 C CA . GLU B 1 84 ? -17.641 -6.203 -13.305 1 95.81 84 GLU B CA 1
ATOM 2480 C C . GLU B 1 84 ? -17.375 -6.105 -11.805 1 95.81 84 GLU B C 1
ATOM 2482 O O . GLU B 1 84 ? -18.281 -6.293 -10.992 1 95.81 84 GLU B O 1
ATOM 2487 N N . VAL B 1 85 ? -16.109 -5.844 -11.477 1 94.5 85 VAL B N 1
ATOM 2488 C CA . VAL B 1 85 ? -15.773 -5.691 -10.062 1 94.5 85 VAL B CA 1
ATOM 2489 C C . VAL B 1 85 ? -15.32 -4.258 -9.797 1 94.5 85 VAL B C 1
ATOM 2491 O O . VAL B 1 85 ? -14.656 -3.994 -8.789 1 94.5 85 VAL B O 1
ATOM 2494 N N . GLY B 1 86 ? -15.5 -3.389 -10.734 1 92.19 86 GLY B N 1
ATOM 2495 C CA . GLY B 1 86 ? -15.289 -1.968 -10.516 1 92.19 86 GLY B CA 1
ATOM 2496 C C . GLY B 1 86 ? -13.891 -1.508 -10.883 1 92.19 86 GLY B C 1
ATOM 2497 O O . GLY B 1 86 ? -13.453 -0.438 -10.461 1 92.19 86 GLY B O 1
ATOM 2498 N N . ILE B 1 87 ? -13.164 -2.314 -11.594 1 92.25 87 ILE B N 1
ATOM 2499 C CA . ILE B 1 87 ? -11.812 -1.951 -12.008 1 92.25 87 ILE B CA 1
ATOM 2500 C C . ILE B 1 87 ? -11.812 -1.573 -13.484 1 92.25 87 ILE B C 1
ATOM 2502 O O . ILE B 1 87 ? -12.117 -2.404 -14.344 1 92.25 87 ILE B O 1
ATOM 2506 N N . ASP B 1 88 ? -11.492 -0.374 -13.742 1 89.12 88 ASP B N 1
ATOM 2507 C CA . ASP B 1 88 ? -11.359 0.119 -15.109 1 89.12 88 ASP B CA 1
ATOM 2508 C C . ASP B 1 88 ? -9.906 0.43 -15.445 1 89.12 88 ASP B C 1
ATOM 2510 O O . ASP B 1 88 ? -9.305 1.322 -14.844 1 89.12 88 ASP B O 1
ATOM 2514 N N . TRP B 1 89 ? -9.352 -0.269 -16.359 1 88.69 89 TRP B N 1
ATOM 2515 C CA . TRP B 1 89 ? -7.953 -0.139 -16.75 1 88.69 89 TRP B CA 1
ATOM 2516 C C . TRP B 1 89 ? -7.695 1.203 -17.422 1 88.69 89 TRP B C 1
ATOM 2518 O O . TRP B 1 89 ? -6.543 1.612 -17.594 1 88.69 89 TRP B O 1
ATOM 2528 N N . ARG B 1 90 ? -8.688 1.912 -17.781 1 82.38 90 ARG B N 1
ATOM 2529 C CA . ARG B 1 90 ? -8.539 3.193 -18.453 1 82.38 90 ARG B CA 1
ATOM 2530 C C . ARG B 1 90 ? -8.43 4.34 -17.453 1 82.38 90 ARG B C 1
ATOM 2532 O O . ARG B 1 90 ? -8.164 5.48 -17.828 1 82.38 90 ARG B O 1
ATOM 2539 N N . ASP B 1 91 ? -8.688 4.027 -16.234 1 81.81 91 ASP B N 1
ATOM 2540 C CA . ASP B 1 91 ? -8.547 5.059 -15.211 1 81.81 91 ASP B CA 1
ATOM 2541 C C . ASP B 1 91 ? -7.086 5.492 -15.07 1 81.81 91 ASP B C 1
ATOM 2543 O O . ASP B 1 91 ? -6.176 4.664 -15.148 1 81.81 91 ASP B O 1
ATOM 2547 N N . PRO B 1 92 ? -6.789 6.805 -14.734 1 74.38 92 PRO B N 1
ATOM 2548 C CA . PRO B 1 92 ? -7.789 7.852 -14.508 1 74.38 92 PRO B CA 1
ATOM 2549 C C . PRO B 1 92 ? -8.133 8.625 -15.781 1 74.38 92 PRO B C 1
ATOM 2551 O O . PRO B 1 92 ? -9.086 9.406 -15.797 1 74.38 92 PRO B O 1
ATOM 2554 N N . THR B 1 93 ? -7.32 8.461 -16.812 1 68.88 93 THR B N 1
ATOM 2555 C CA . THR B 1 93 ? -7.402 9.43 -17.906 1 68.88 93 THR B CA 1
ATOM 2556 C C . THR B 1 93 ? -8.281 8.898 -19.031 1 68.88 93 THR B C 1
ATOM 2558 O O . THR B 1 93 ? -8.672 9.641 -19.938 1 68.88 93 THR B O 1
ATOM 2561 N N . GLY B 1 94 ? -8.781 7.734 -18.844 1 66.44 94 GLY B N 1
ATOM 2562 C CA . GLY B 1 94 ? -9.625 7.172 -19.891 1 66.44 94 GLY B CA 1
ATOM 2563 C C . GLY B 1 94 ? -8.852 6.707 -21.109 1 66.44 94 GLY B C 1
ATOM 2564 O O . GLY B 1 94 ? -8.922 5.539 -21.484 1 66.44 94 GLY B O 1
ATOM 2565 N N . SER B 1 95 ? -8.172 7.746 -21.75 1 64.75 95 SER B N 1
ATOM 2566 C CA . SER B 1 95 ? -7.395 7.418 -22.938 1 64.75 95 SER B CA 1
ATOM 2567 C C . SER B 1 95 ? -5.984 7.988 -22.859 1 64.75 95 SER B C 1
ATOM 2569 O O . SER B 1 95 ? -5.734 8.93 -22.109 1 64.75 95 SER B O 1
ATOM 2571 N N . GLY B 1 96 ? -5.016 7.227 -23.453 1 58.62 96 GLY B N 1
ATOM 2572 C CA . GLY B 1 96 ? -3.684 7.793 -23.609 1 58.62 96 GLY B CA 1
ATOM 2573 C C . GLY B 1 96 ? -2.709 7.309 -22.547 1 58.62 96 GLY B C 1
ATOM 2574 O O . GLY B 1 96 ? -1.595 7.828 -22.438 1 58.62 96 GLY B O 1
ATOM 2575 N N . THR B 1 97 ? -3.176 6.578 -21.656 1 61.38 97 THR B N 1
ATOM 2576 C CA . THR B 1 97 ? -2.236 6.035 -20.688 1 61.38 97 THR B CA 1
ATOM 2577 C C . THR B 1 97 ? -1.647 4.715 -21.172 1 61.38 97 THR B C 1
ATOM 2579 O O . THR B 1 97 ? -2.229 4.055 -22.031 1 61.38 97 THR B O 1
ATOM 2582 N N . PRO B 1 98 ? -0.404 4.477 -20.719 1 59.16 98 PRO B N 1
ATOM 2583 C CA . PRO B 1 98 ? 0.181 3.191 -21.109 1 59.16 98 PRO B CA 1
ATOM 2584 C C . PRO B 1 98 ? -0.743 2.01 -20.812 1 59.16 98 PRO B C 1
ATOM 2586 O O . PRO B 1 98 ? -0.688 0.993 -21.516 1 59.16 98 PRO B O 1
ATOM 2589 N N . SER B 1 99 ? -1.572 2.252 -19.906 1 61.56 99 SER B N 1
ATOM 2590 C CA . SER B 1 99 ? -2.455 1.138 -19.562 1 61.56 99 SER B CA 1
ATOM 2591 C C . SER B 1 99 ? -3.549 0.968 -20.625 1 61.56 99 SER B C 1
ATOM 2593 O O . SER B 1 99 ? -4.164 -0.096 -20.719 1 61.56 99 SER B O 1
ATOM 2595 N N . ASP B 1 100 ? -3.766 1.958 -21.375 1 60.97 100 ASP B N 1
ATOM 2596 C CA . ASP B 1 100 ? -4.812 1.924 -22.391 1 60.97 100 ASP B CA 1
ATOM 2597 C C . ASP B 1 100 ? -4.535 0.833 -23.422 1 60.97 100 ASP B C 1
ATOM 2599 O O . ASP B 1 100 ? -5.461 0.341 -24.078 1 60.97 100 ASP B O 1
ATOM 2603 N N . TYR B 1 101 ? -3.383 0.47 -23.359 1 70.62 101 TYR B N 1
ATOM 2604 C CA . TYR B 1 101 ? -3.064 -0.447 -24.438 1 70.62 101 TYR B CA 1
ATOM 2605 C C . TYR B 1 101 ? -2.496 -1.755 -23.906 1 70.62 101 TYR B C 1
ATOM 2607 O O . TYR B 1 101 ? -1.735 -2.438 -24.594 1 70.62 101 TYR B O 1
ATOM 2615 N N . THR B 1 102 ? -2.906 -1.903 -22.75 1 83.75 102 THR B N 1
ATOM 2616 C CA . THR B 1 102 ? -2.369 -3.125 -22.156 1 83.75 102 THR B CA 1
ATOM 2617 C C . THR B 1 102 ? -3.436 -4.215 -22.109 1 83.75 102 THR B C 1
ATOM 2619 O O . THR B 1 102 ? -4.594 -3.943 -21.797 1 83.75 102 THR B O 1
ATOM 2622 N N . TYR B 1 103 ? -3.066 -5.395 -22.562 1 90.75 103 TYR B N 1
ATOM 2623 C CA . TYR B 1 103 ? -3.902 -6.578 -22.391 1 90.75 103 TYR B CA 1
ATOM 2624 C C . TYR B 1 103 ? -3.625 -7.262 -21.062 1 90.75 103 TYR B C 1
ATOM 2626 O O . TYR B 1 103 ? -2.467 -7.484 -20.703 1 90.75 103 TYR B O 1
ATOM 2634 N N . PHE B 1 104 ? -4.66 -7.445 -20.391 1 95.69 104 PHE B N 1
ATOM 2635 C CA . PHE B 1 104 ? -4.57 -8.109 -19.094 1 95.69 104 PHE B CA 1
ATOM 2636 C C . PHE B 1 104 ? -5 -9.562 -19.203 1 95.69 104 PHE B C 1
ATOM 2638 O O . PHE B 1 104 ? -6.129 -9.859 -19.594 1 95.69 104 PHE B O 1
ATOM 2645 N N . TYR B 1 105 ? -4.148 -10.477 -18.844 1 97.19 105 TYR B N 1
ATOM 2646 C CA . TYR B 1 105 ? -4.406 -11.914 -18.906 1 97.19 105 TYR B CA 1
ATOM 2647 C C . TYR B 1 105 ? -4.355 -12.539 -17.516 1 97.19 105 TYR B C 1
ATOM 2649 O O . TYR B 1 105 ? -3.469 -12.234 -16.719 1 97.19 105 TYR B O 1
ATOM 2657 N N . VAL B 1 106 ? -5.309 -13.359 -17.25 1 98.75 106 VAL B N 1
ATOM 2658 C CA . VAL B 1 106 ? -5.324 -14.133 -16.016 1 98.75 106 VAL B CA 1
ATOM 2659 C C . VAL B 1 106 ? -4.859 -15.562 -16.297 1 98.75 106 VAL B C 1
ATOM 2661 O O . VAL B 1 106 ? -5.352 -16.203 -17.219 1 98.75 106 VAL B O 1
ATOM 2664 N N . LEU B 1 107 ? -3.9 -16.016 -15.516 1 98.88 107 LEU B N 1
ATOM 2665 C CA . LEU B 1 107 ? -3.279 -17.312 -15.695 1 98.88 107 LEU B CA 1
ATOM 2666 C C . LEU B 1 107 ? -3.768 -18.297 -14.633 1 98.88 107 LEU B C 1
ATOM 2668 O O . LEU B 1 107 ? -3.434 -18.156 -13.453 1 98.88 107 LEU B O 1
ATOM 2672 N N . GLU B 1 108 ? -4.477 -19.297 -15.055 1 98.88 108 GLU B N 1
ATOM 2673 C CA . GLU B 1 108 ? -5.07 -20.234 -14.109 1 98.88 108 GLU B CA 1
ATOM 2674 C C . GLU B 1 108 ? -4.07 -21.312 -13.719 1 98.88 108 GLU B C 1
ATOM 2676 O O . GLU B 1 108 ? -3.482 -21.969 -14.578 1 98.88 108 GLU B O 1
ATOM 2681 N N . ASN B 1 109 ? -3.896 -21.453 -12.43 1 98.81 109 ASN B N 1
ATOM 2682 C CA . ASN B 1 109 ? -3.17 -22.609 -11.922 1 98.81 109 ASN B CA 1
ATOM 2683 C C . ASN B 1 109 ? -4.043 -23.859 -11.914 1 98.81 109 ASN B C 1
ATOM 2685 O O . ASN B 1 109 ? -5.246 -23.781 -11.664 1 98.81 109 ASN B O 1
ATOM 2689 N N . THR B 1 110 ? -3.443 -24.984 -12.195 1 98.38 110 THR B N 1
ATOM 2690 C CA . THR B 1 110 ? -4.035 -26.312 -12.094 1 98.38 110 THR B CA 1
ATOM 2691 C C . THR B 1 110 ? -3.133 -27.25 -11.297 1 98.38 110 THR B C 1
ATOM 2693 O O . THR B 1 110 ? -2.006 -26.891 -10.953 1 98.38 110 THR B O 1
ATOM 2696 N N . PRO B 1 111 ? -3.611 -28.438 -10.984 1 97.44 111 PRO B N 1
ATOM 2697 C CA . PRO B 1 111 ? -2.75 -29.375 -10.258 1 97.44 111 PRO B CA 1
ATOM 2698 C C . PRO B 1 111 ? -1.465 -29.703 -11.016 1 97.44 111 PRO B C 1
ATOM 2700 O O . PRO B 1 111 ? -0.476 -30.109 -10.406 1 97.44 111 PRO B O 1
ATOM 2703 N N . LYS B 1 112 ? -1.439 -29.438 -12.305 1 98.19 112 LYS B N 1
ATOM 2704 C CA . LYS B 1 112 ? -0.288 -29.844 -13.102 1 98.19 112 LYS B CA 1
ATOM 2705 C C . LYS B 1 112 ? 0.49 -28.641 -13.602 1 98.19 112 LYS B C 1
ATOM 2707 O O . LYS B 1 112 ? 1.596 -28.781 -14.133 1 98.19 112 LYS B O 1
ATOM 2712 N N . VAL B 1 113 ? -0.065 -27.469 -13.5 1 98.62 113 VAL B N 1
ATOM 2713 C CA . VAL B 1 113 ? 0.594 -26.281 -14.023 1 98.62 113 VAL B CA 1
ATOM 2714 C C . VAL B 1 113 ? 0.582 -25.172 -12.969 1 98.62 113 VAL B C 1
ATOM 2716 O O . VAL B 1 113 ? -0.471 -24.844 -12.422 1 98.62 113 VAL B O 1
ATOM 2719 N N . HIS B 1 114 ? 1.715 -24.625 -12.648 1 98.69 114 HIS B N 1
ATOM 2720 C CA . HIS B 1 114 ? 1.874 -23.469 -11.773 1 98.69 114 HIS B CA 1
ATOM 2721 C C . HIS B 1 114 ? 2.477 -22.297 -12.531 1 98.69 114 HIS B C 1
ATOM 2723 O O . HIS B 1 114 ? 3.553 -22.406 -13.125 1 98.69 114 HIS B O 1
ATOM 2729 N N . ASN B 1 115 ? 1.807 -21.172 -12.523 1 98.81 115 ASN B N 1
ATOM 2730 C CA . ASN B 1 115 ? 2.248 -19.969 -13.227 1 98.81 115 ASN B CA 1
ATOM 2731 C C . ASN B 1 115 ? 2.922 -18.984 -12.281 1 98.81 115 ASN B C 1
ATOM 2733 O O . ASN B 1 115 ? 2.57 -18.906 -11.102 1 98.81 115 ASN B O 1
ATOM 2737 N N . VAL B 1 116 ? 3.842 -18.266 -12.734 1 98.69 116 VAL B N 1
ATOM 2738 C CA . VAL B 1 116 ? 4.492 -17.172 -12.023 1 98.69 116 VAL B CA 1
ATOM 2739 C C . VAL B 1 116 ? 4.805 -16.031 -12.984 1 98.69 116 VAL B C 1
ATOM 2741 O O . VAL B 1 116 ? 5.098 -16.266 -14.156 1 98.69 116 VAL B O 1
ATOM 2744 N N . ILE B 1 117 ? 4.711 -14.781 -12.484 1 98.38 117 ILE B N 1
ATOM 2745 C CA . ILE B 1 117 ? 4.887 -13.656 -13.398 1 98.38 117 ILE B CA 1
ATOM 2746 C C . ILE B 1 117 ? 6.172 -12.906 -13.055 1 98.38 117 ILE B C 1
ATOM 2748 O O . ILE B 1 117 ? 6.633 -12.938 -11.914 1 98.38 117 ILE B O 1
ATOM 2752 N N . VAL B 1 118 ? 6.758 -12.336 -14.047 1 97.62 118 VAL B N 1
ATOM 2753 C CA . VAL B 1 118 ? 7.973 -11.531 -13.961 1 97.62 118 VAL B CA 1
ATOM 2754 C C . VAL B 1 118 ? 7.965 -10.461 -15.047 1 97.62 118 VAL B C 1
ATOM 2756 O O . VAL B 1 118 ? 7.199 -10.547 -16 1 97.62 118 VAL B O 1
ATOM 2759 N N . CYS B 1 119 ? 8.625 -9.414 -14.875 1 95.94 119 CYS B N 1
ATOM 2760 C CA . CYS B 1 119 ? 9.078 -8.547 -15.953 1 95.94 119 CYS B CA 1
ATOM 2761 C C . CYS B 1 119 ? 10.602 -8.516 -16.031 1 95.94 119 CYS B C 1
ATOM 2763 O O . CYS B 1 119 ? 11.266 -7.992 -15.141 1 95.94 119 CYS B O 1
ATOM 2765 N N . THR B 1 120 ? 11.109 -8.984 -17.094 1 91.88 120 THR B N 1
ATOM 2766 C CA . THR B 1 120 ? 12.555 -9.156 -17.188 1 91.88 120 THR B CA 1
ATOM 2767 C C . THR B 1 120 ? 13.234 -7.836 -17.531 1 91.88 120 THR B C 1
ATOM 2769 O O . THR B 1 120 ? 14.445 -7.691 -17.359 1 91.88 120 THR B O 1
ATOM 2772 N N . LEU B 1 121 ? 12.484 -6.918 -18.094 1 86.81 121 LEU B N 1
ATOM 2773 C CA . LEU B 1 121 ? 13.094 -5.691 -18.594 1 86.81 121 LEU B CA 1
ATOM 2774 C C . LEU B 1 121 ? 13.016 -4.582 -17.547 1 86.81 121 LEU B C 1
ATOM 2776 O O . LEU B 1 121 ? 13.984 -3.836 -17.359 1 86.81 121 LEU B O 1
ATOM 2780 N N . CYS B 1 122 ? 11.875 -4.449 -16.859 1 85.38 122 CYS B N 1
ATOM 2781 C CA . CYS B 1 122 ? 11.734 -3.277 -16 1 85.38 122 CYS B CA 1
ATOM 2782 C C . CYS B 1 122 ? 10.789 -3.564 -14.836 1 85.38 122 CYS B C 1
ATOM 2784 O O . CYS B 1 122 ? 11.148 -4.293 -13.906 1 85.38 122 CYS B O 1
ATOM 2786 N N . SER B 1 123 ? 9.469 -3.062 -14.992 1 80.81 123 SER B N 1
ATOM 2787 C CA . SER B 1 123 ? 8.57 -3.162 -13.852 1 80.81 123 SER B CA 1
ATOM 2788 C C . SER B 1 123 ? 7.121 -3.334 -14.297 1 80.81 123 SER B C 1
ATOM 2790 O O . SER B 1 123 ? 6.195 -2.938 -13.586 1 80.81 123 SER B O 1
ATOM 2792 N N . CYS B 1 124 ? 6.977 -3.818 -15.5 1 90.19 124 CYS B N 1
ATOM 2793 C CA . CYS B 1 124 ? 5.617 -4.043 -15.984 1 90.19 124 CYS B CA 1
ATOM 2794 C C . CYS B 1 124 ? 4.824 -4.898 -15.008 1 90.19 124 CYS B C 1
ATOM 2796 O O . CYS B 1 124 ? 5.172 -6.051 -14.758 1 90.19 124 CYS B O 1
ATOM 2798 N N . TYR B 1 125 ? 3.764 -4.422 -14.477 1 93.81 125 TYR B N 1
ATOM 2799 C CA . TYR B 1 125 ? 2.957 -4.984 -13.398 1 93.81 125 TYR B CA 1
ATOM 2800 C C . TYR B 1 125 ? 1.505 -4.539 -13.516 1 93.81 125 TYR B C 1
ATOM 2802 O O . TYR B 1 125 ? 1.225 -3.42 -13.953 1 93.81 125 TYR B O 1
ATOM 2810 N N . PRO B 1 126 ? 0.62 -5.402 -13.25 1 94.88 126 PRO B N 1
ATOM 2811 C CA . PRO B 1 126 ? -0.788 -5.023 -13.391 1 94.88 126 PRO B CA 1
ATOM 2812 C C . PRO B 1 126 ? -1.285 -4.164 -12.234 1 94.88 126 PRO B C 1
ATOM 2814 O O . PRO B 1 126 ? -2.141 -4.602 -11.453 1 94.88 126 PRO B O 1
ATOM 2817 N N . ARG B 1 127 ? -0.971 -2.965 -12.227 1 92.12 127 ARG B N 1
ATOM 2818 C CA . ARG B 1 127 ? -1.188 -2.045 -11.117 1 92.12 127 ARG B CA 1
ATOM 2819 C C . ARG B 1 127 ? -2.676 -1.875 -10.828 1 92.12 127 ARG B C 1
ATOM 2821 O O . ARG B 1 127 ? -3.09 -1.846 -9.672 1 92.12 127 ARG B O 1
ATOM 2828 N N . PRO B 1 128 ? -3.576 -1.832 -11.82 1 91.81 128 PRO B N 1
ATOM 2829 C CA . PRO B 1 128 ? -4.996 -1.625 -11.523 1 91.81 128 PRO B CA 1
ATOM 2830 C C . PRO B 1 128 ? -5.594 -2.756 -10.695 1 91.81 128 PRO B C 1
ATOM 2832 O O . PRO B 1 128 ? -6.582 -2.549 -9.984 1 91.81 128 PRO B O 1
ATOM 2835 N N . VAL B 1 129 ? -4.875 -3.936 -10.711 1 95.56 129 VAL B N 1
ATOM 2836 C CA . VAL B 1 129 ? -5.48 -5.082 -10.039 1 95.56 129 VAL B CA 1
ATOM 2837 C C . VAL B 1 129 ? -4.648 -5.465 -8.82 1 95.56 129 VAL B C 1
ATOM 2839 O O . VAL B 1 129 ? -5.191 -5.93 -7.812 1 95.56 129 VAL B O 1
ATOM 2842 N N . LEU B 1 130 ? -3.32 -5.234 -8.922 1 96.25 130 LEU B N 1
ATOM 2843 C CA . LEU B 1 130 ? -2.451 -5.75 -7.867 1 96.25 130 LEU B CA 1
ATOM 2844 C C . LEU B 1 130 ? -1.81 -4.605 -7.09 1 96.25 130 LEU B C 1
ATOM 2846 O O . LEU B 1 130 ? -1.146 -4.836 -6.074 1 96.25 130 LEU B O 1
ATOM 2850 N N . GLY B 1 131 ? -2.047 -3.391 -7.543 1 92.81 131 GLY B N 1
ATOM 2851 C CA . GLY B 1 131 ? -1.338 -2.277 -6.934 1 92.81 131 GLY B CA 1
ATOM 2852 C C . GLY B 1 131 ? 0.111 -2.18 -7.371 1 92.81 131 GLY B C 1
ATOM 2853 O O . GLY B 1 131 ? 0.47 -2.652 -8.453 1 92.81 131 GLY B O 1
ATOM 2854 N N . MET B 1 132 ? 0.869 -1.579 -6.555 1 91.56 132 MET B N 1
ATOM 2855 C CA . MET B 1 132 ? 2.283 -1.402 -6.871 1 91.56 132 MET B CA 1
ATOM 2856 C C . MET B 1 132 ? 3.051 -2.707 -6.684 1 91.56 132 MET B C 1
ATOM 2858 O O . MET B 1 132 ? 2.752 -3.484 -5.777 1 91.56 132 MET B O 1
ATOM 2862 N N . SER B 1 133 ? 3.988 -2.881 -7.523 1 93.69 133 SER B N 1
ATOM 2863 C CA . SER B 1 133 ? 4.832 -4.062 -7.375 1 93.69 133 SER B CA 1
ATOM 2864 C C . SER B 1 133 ? 5.641 -4.004 -6.082 1 93.69 133 SER B C 1
ATOM 2866 O O . SER B 1 133 ? 6.105 -2.936 -5.684 1 93.69 133 SER B O 1
ATOM 2868 N N . PRO B 1 134 ? 5.777 -5.133 -5.426 1 92.94 134 PRO B N 1
ATOM 2869 C CA . PRO B 1 134 ? 6.711 -5.145 -4.297 1 92.94 134 PRO B CA 1
ATOM 2870 C C . PRO B 1 134 ? 8.156 -4.918 -4.723 1 92.94 134 PRO B C 1
ATOM 2872 O O . PRO B 1 134 ? 8.523 -5.203 -5.867 1 92.94 134 PRO B O 1
ATOM 2875 N N . ASP B 1 135 ? 8.984 -4.461 -3.867 1 87.38 135 ASP B N 1
ATOM 2876 C CA . ASP B 1 135 ? 10.359 -4.082 -4.184 1 87.38 135 ASP B CA 1
ATOM 2877 C C . ASP B 1 135 ? 11.133 -5.266 -4.762 1 87.38 135 ASP B C 1
ATOM 2879 O O . ASP B 1 135 ? 11.898 -5.105 -5.715 1 87.38 135 ASP B O 1
ATOM 2883 N N . TRP B 1 136 ? 10.961 -6.434 -4.172 1 89.56 136 TRP B N 1
ATOM 2884 C CA . TRP B 1 136 ? 11.727 -7.594 -4.598 1 89.56 136 TRP B CA 1
ATOM 2885 C C . TRP B 1 136 ? 11.406 -7.965 -6.043 1 89.56 136 TRP B C 1
ATOM 2887 O O . TRP B 1 136 ? 12.242 -8.539 -6.742 1 89.56 136 TRP B O 1
ATOM 2897 N N . TYR B 1 137 ? 10.219 -7.688 -6.551 1 94.69 137 TYR B N 1
ATOM 2898 C CA . TYR B 1 137 ? 9.773 -8.008 -7.902 1 94.69 137 TYR B CA 1
ATOM 2899 C C . TYR B 1 137 ? 10.633 -7.289 -8.938 1 94.69 137 TYR B C 1
ATOM 2901 O O . TYR B 1 137 ? 10.805 -7.781 -10.055 1 94.69 137 TYR B O 1
ATOM 2909 N N . ARG B 1 138 ? 11.211 -6.156 -8.562 1 91.81 138 ARG B N 1
ATOM 2910 C CA . ARG B 1 138 ? 11.914 -5.297 -9.508 1 91.81 138 ARG B CA 1
ATOM 2911 C C . ARG B 1 138 ? 13.422 -5.48 -9.398 1 91.81 138 ARG B C 1
ATOM 2913 O O . ARG B 1 138 ? 14.18 -4.871 -10.148 1 91.81 138 ARG B O 1
ATOM 2920 N N . THR B 1 139 ? 13.875 -6.27 -8.492 1 89.38 139 THR B N 1
ATOM 2921 C CA . THR B 1 139 ? 15.312 -6.453 -8.305 1 89.38 139 THR B CA 1
ATOM 2922 C C . THR B 1 139 ? 15.906 -7.242 -9.469 1 89.38 139 THR B C 1
ATOM 2924 O O . THR B 1 139 ? 15.273 -8.148 -10 1 89.38 139 THR B O 1
ATOM 2927 N N . PRO B 1 140 ? 17.156 -6.957 -9.766 1 89.62 140 PRO B N 1
ATOM 2928 C CA . PRO B 1 140 ? 17.828 -7.758 -10.789 1 89.62 140 PRO B CA 1
ATOM 2929 C C . PRO B 1 140 ? 17.875 -9.242 -10.445 1 89.62 140 PRO B C 1
ATOM 2931 O O . PRO B 1 140 ? 17.766 -10.094 -11.328 1 89.62 140 PRO B O 1
ATOM 2934 N N . ASN B 1 141 ? 18.047 -9.523 -9.172 1 88.81 141 ASN B N 1
ATOM 2935 C CA . ASN B 1 141 ? 18.109 -10.914 -8.719 1 88.81 141 ASN B CA 1
ATOM 2936 C C . ASN B 1 141 ? 16.844 -11.672 -9.094 1 88.81 141 ASN B C 1
ATOM 2938 O O . ASN B 1 141 ? 16.906 -12.766 -9.656 1 88.81 141 ASN B O 1
ATOM 2942 N N . TYR B 1 142 ? 15.719 -11.148 -8.789 1 94.31 142 TYR B N 1
ATOM 2943 C CA . TYR B 1 142 ? 14.453 -11.797 -9.109 1 94.31 142 TYR B CA 1
ATOM 2944 C C . TYR B 1 142 ? 14.25 -11.891 -10.617 1 94.31 142 TYR B C 1
ATOM 2946 O O . TYR B 1 142 ? 13.984 -12.977 -11.148 1 94.31 142 TYR B O 1
ATOM 2954 N N . ARG B 1 143 ? 14.391 -10.797 -11.312 1 93.56 143 ARG B N 1
ATOM 2955 C CA . ARG B 1 143 ? 14.062 -10.719 -12.734 1 93.56 143 ARG B CA 1
ATOM 2956 C C . ARG B 1 143 ? 14.969 -11.625 -13.555 1 93.56 143 ARG B C 1
ATOM 2958 O O . ARG B 1 143 ? 14.516 -12.242 -14.531 1 93.56 143 ARG B O 1
ATOM 2965 N N . ARG B 1 144 ? 16.203 -11.75 -13.18 1 92.31 144 ARG B N 1
ATOM 2966 C CA . ARG B 1 144 ? 17.156 -12.547 -13.938 1 92.31 144 ARG B CA 1
ATOM 2967 C C . ARG B 1 144 ? 17.016 -14.031 -13.609 1 92.31 144 ARG B C 1
ATOM 2969 O O . ARG B 1 144 ? 17.016 -14.875 -14.508 1 92.31 144 ARG B O 1
ATOM 2976 N N . ARG B 1 145 ? 16.859 -14.305 -12.352 1 95.62 145 ARG B N 1
ATOM 2977 C CA . ARG B 1 145 ? 16.891 -15.703 -11.93 1 95.62 145 ARG B CA 1
ATOM 2978 C C . ARG B 1 145 ? 15.555 -16.391 -12.195 1 95.62 145 ARG B C 1
ATOM 2980 O O . ARG B 1 145 ? 15.516 -17.594 -12.461 1 95.62 145 ARG B O 1
ATOM 2987 N N . MET B 1 146 ? 14.516 -15.727 -12.172 1 96.31 146 MET B N 1
ATOM 2988 C CA . MET B 1 146 ? 13.195 -16.328 -12.32 1 96.31 146 MET B CA 1
ATOM 2989 C C . MET B 1 146 ? 13.055 -16.984 -13.695 1 96.31 146 MET B C 1
ATOM 2991 O O . MET B 1 146 ? 12.383 -18.016 -13.828 1 96.31 146 MET B O 1
ATOM 2995 N N . VAL B 1 147 ? 13.672 -16.391 -14.656 1 95.25 147 VAL B N 1
ATOM 2996 C CA . VAL B 1 147 ? 13.508 -16.906 -16.016 1 95.25 147 VAL B CA 1
ATOM 2997 C C . VAL B 1 147 ? 14.422 -18.109 -16.234 1 95.25 147 VAL B C 1
ATOM 2999 O O . VAL B 1 147 ? 14.133 -18.969 -17.062 1 95.25 147 VAL B O 1
ATOM 3002 N N . ARG B 1 148 ? 15.453 -18.219 -15.492 1 95.06 148 ARG B N 1
ATOM 3003 C CA . ARG B 1 148 ? 16.438 -19.266 -15.703 1 95.06 148 ARG B CA 1
ATOM 3004 C C . ARG B 1 148 ? 16.25 -20.406 -14.711 1 95.06 148 ARG B C 1
ATOM 3006 O O . ARG B 1 148 ? 16.359 -21.578 -15.078 1 95.06 148 ARG B O 1
ATOM 3013 N N . TRP B 1 149 ? 15.945 -20.031 -13.5 1 96.81 149 TRP B N 1
ATOM 3014 C CA . TRP B 1 149 ? 15.836 -21.016 -12.422 1 96.81 149 TRP B CA 1
ATOM 3015 C C . TRP B 1 149 ? 14.562 -20.797 -11.609 1 96.81 149 TRP B C 1
ATOM 3017 O O . TRP B 1 149 ? 14.617 -20.578 -10.398 1 96.81 149 TRP B O 1
ATOM 3027 N N . PRO B 1 150 ? 13.398 -20.922 -12.203 1 97.12 150 PRO B N 1
ATOM 3028 C CA . PRO B 1 150 ? 12.148 -20.562 -11.539 1 97.12 150 PRO B CA 1
ATOM 3029 C C . PRO B 1 150 ? 11.867 -21.406 -10.305 1 97.12 150 PRO B C 1
ATOM 3031 O O . PRO B 1 150 ? 11.391 -20.891 -9.289 1 97.12 150 PRO B O 1
ATOM 3034 N N . ARG B 1 151 ? 12.148 -22.703 -10.336 1 97.12 151 ARG B N 1
ATOM 3035 C CA . ARG B 1 151 ? 11.867 -23.562 -9.188 1 97.12 151 ARG B CA 1
ATOM 3036 C C . ARG B 1 151 ? 12.719 -23.156 -7.988 1 97.12 151 ARG B C 1
ATOM 3038 O O . ARG B 1 151 ? 12.234 -23.156 -6.852 1 97.12 151 ARG B O 1
ATOM 3045 N N . GLU B 1 152 ? 13.984 -22.844 -8.242 1 95.5 152 GLU B N 1
ATOM 3046 C CA . GLU B 1 152 ? 14.883 -22.406 -7.176 1 95.5 152 GLU B CA 1
ATOM 3047 C C . GLU B 1 152 ? 14.414 -21.094 -6.559 1 95.5 152 GLU B C 1
ATOM 3049 O O . GLU B 1 152 ? 14.406 -20.938 -5.336 1 95.5 152 GLU B O 1
ATOM 3054 N N . VAL B 1 153 ? 14.055 -20.125 -7.367 1 95.5 153 VAL B N 1
ATOM 3055 C CA . VAL B 1 153 ? 13.617 -18.812 -6.891 1 95.5 153 VAL B CA 1
ATOM 3056 C C . VAL B 1 153 ? 12.32 -18.969 -6.094 1 95.5 153 VAL B C 1
ATOM 3058 O O . VAL B 1 153 ? 12.188 -18.406 -5 1 95.5 153 VAL B O 1
ATOM 3061 N N . ILE B 1 154 ? 11.344 -19.75 -6.625 1 96.88 154 ILE B N 1
ATOM 3062 C CA . ILE B 1 154 ? 10.07 -19.953 -5.949 1 96.88 154 ILE B CA 1
ATOM 3063 C C . ILE B 1 154 ? 10.305 -20.625 -4.602 1 96.88 154 ILE B C 1
ATOM 3065 O O . ILE B 1 154 ? 9.641 -20.312 -3.615 1 96.88 154 ILE B O 1
ATOM 3069 N N . ALA B 1 155 ? 11.273 -21.484 -4.508 1 94.69 155 ALA B N 1
ATOM 3070 C CA . ALA B 1 155 ? 11.617 -22.188 -3.27 1 94.69 155 ALA B CA 1
ATOM 3071 C C . ALA B 1 155 ? 12.109 -21.203 -2.209 1 94.69 155 ALA B C 1
ATOM 3073 O O . ALA B 1 155 ? 11.898 -21.422 -1.013 1 94.69 155 ALA B O 1
ATOM 3074 N N . GLU B 1 156 ? 12.703 -20.125 -2.607 1 92.12 156 GLU B N 1
ATOM 3075 C CA . GLU B 1 156 ? 13.188 -19.094 -1.689 1 92.12 156 GLU B CA 1
ATOM 3076 C C . GLU B 1 156 ? 12.031 -18.359 -1.023 1 92.12 156 GLU B C 1
ATOM 3078 O O . GLU B 1 156 ? 12.219 -17.672 -0.023 1 92.12 156 GLU B O 1
ATOM 3083 N N . PHE B 1 15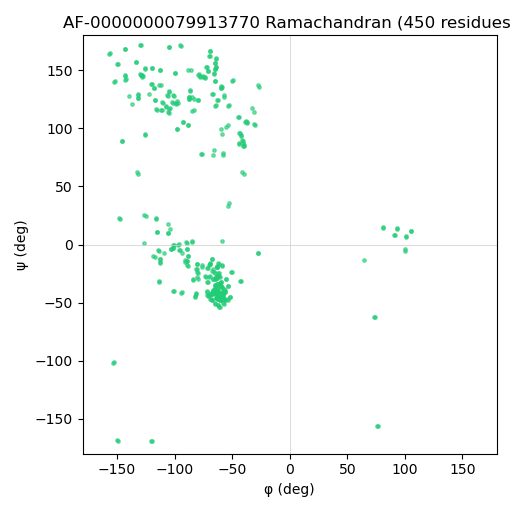7 ? 10.883 -18.531 -1.62 1 93.94 157 PHE B N 1
ATOM 3084 C CA . PHE B 1 157 ? 9.672 -17.969 -1.022 1 93.94 157 PHE B CA 1
ATOM 3085 C C . PHE B 1 157 ? 8.953 -19.016 -0.179 1 93.94 157 PHE B C 1
ATOM 3087 O O . PHE B 1 157 ? 7.902 -18.734 0.399 1 93.94 157 PHE B O 1
ATOM 3094 N N . GLY B 1 158 ? 9.445 -20.297 -0.175 1 91.94 158 GLY B N 1
ATOM 3095 C CA . GLY B 1 158 ? 8.891 -21.344 0.657 1 91.94 158 GLY B CA 1
ATOM 3096 C C . GLY B 1 158 ? 7.969 -22.281 -0.103 1 91.94 158 GLY B C 1
ATOM 3097 O O . GLY B 1 158 ? 7.289 -23.125 0.498 1 91.94 158 GLY B O 1
ATOM 3098 N N . LEU B 1 159 ? 7.926 -22.109 -1.356 1 94.31 159 LEU B N 1
ATOM 3099 C CA . LEU B 1 159 ? 7.031 -22.922 -2.18 1 94.31 159 LEU B CA 1
ATOM 3100 C C . LEU B 1 159 ? 7.816 -23.953 -2.973 1 94.31 159 LEU B C 1
ATOM 3102 O O . LEU B 1 159 ? 8.789 -23.625 -3.646 1 94.31 159 LEU B O 1
ATOM 3106 N N . HIS B 1 160 ? 7.395 -25.219 -2.883 1 94.75 160 HIS B N 1
ATOM 3107 C CA . HIS B 1 160 ? 8.039 -26.344 -3.561 1 94.75 160 HIS B CA 1
ATOM 3108 C C . HIS B 1 160 ? 7.023 -27.156 -4.355 1 94.75 160 HIS B C 1
ATOM 3110 O O . HIS B 1 160 ? 5.871 -27.312 -3.936 1 94.75 160 HIS B O 1
ATOM 3116 N N . PHE B 1 161 ? 7.48 -27.641 -5.488 1 93.44 161 PHE B N 1
ATOM 3117 C CA . PHE B 1 161 ? 6.605 -28.453 -6.336 1 93.44 161 PHE B CA 1
ATOM 3118 C C . PHE B 1 161 ? 7.273 -29.766 -6.703 1 93.44 161 PHE B C 1
ATOM 3120 O O . PHE B 1 161 ? 8.492 -29.828 -6.891 1 93.44 161 PHE B O 1
ATOM 3127 N N . PRO B 1 162 ? 6.445 -30.828 -6.82 1 94.69 162 PRO B N 1
ATOM 3128 C CA . PRO B 1 162 ? 6.992 -32.062 -7.395 1 94.69 162 PRO B CA 1
ATOM 3129 C C . PRO B 1 162 ? 7.43 -31.891 -8.844 1 94.69 162 PRO B C 1
ATOM 3131 O O . PRO B 1 162 ? 7.023 -30.938 -9.508 1 94.69 162 PRO B O 1
ATOM 3134 N N . PRO B 1 163 ? 8.281 -32.812 -9.281 1 94.62 163 PRO B N 1
ATOM 3135 C CA . PRO B 1 163 ? 8.852 -32.656 -10.625 1 94.62 163 PRO B CA 1
ATOM 3136 C C . PRO B 1 163 ? 7.793 -32.719 -11.719 1 94.62 163 PRO B C 1
ATOM 3138 O O . PRO B 1 163 ? 8.031 -32.281 -12.844 1 94.62 163 PRO B O 1
ATOM 3141 N N . ASP B 1 164 ? 6.641 -33.25 -11.414 1 96.19 164 ASP B N 1
ATOM 3142 C CA . ASP B 1 164 ? 5.652 -33.469 -12.469 1 96.19 164 ASP B CA 1
ATOM 3143 C C . ASP B 1 164 ? 4.754 -32.25 -12.633 1 96.19 164 ASP B C 1
ATOM 3145 O O . ASP B 1 164 ? 3.85 -32.25 -13.469 1 96.19 164 ASP B O 1
ATOM 3149 N N . VAL B 1 165 ? 4.863 -31.234 -11.852 1 97.75 165 VAL B N 1
ATOM 3150 C CA . VAL B 1 165 ? 4.152 -29.969 -12.016 1 97.75 165 VAL B CA 1
ATOM 3151 C C . VAL B 1 165 ? 4.949 -29.047 -12.93 1 97.75 165 VAL B C 1
ATOM 3153 O O . VAL B 1 165 ? 6.137 -28.797 -12.695 1 97.75 165 VAL B O 1
ATOM 3156 N N . GLU B 1 166 ? 4.352 -28.578 -13.961 1 98.12 166 GLU B N 1
ATOM 3157 C CA . GLU B 1 166 ? 4.973 -27.641 -14.883 1 98.12 166 GLU B CA 1
ATOM 3158 C C . GLU B 1 166 ? 4.926 -26.219 -14.32 1 98.12 166 GLU B C 1
ATOM 3160 O O . GLU B 1 166 ? 3.867 -25.734 -13.906 1 98.12 166 GLU B O 1
ATOM 3165 N N . VAL B 1 167 ? 6.078 -25.625 -14.234 1 98 167 VAL B N 1
ATOM 3166 C CA . VAL B 1 167 ? 6.152 -24.219 -13.836 1 98 167 VAL B CA 1
ATOM 3167 C C . VAL B 1 167 ? 6.301 -23.328 -15.078 1 98 167 VAL B C 1
ATOM 3169 O O . VAL B 1 167 ? 7.246 -23.5 -15.852 1 98 167 VAL B O 1
ATOM 3172 N N . ARG B 1 168 ? 5.375 -22.406 -15.297 1 98.5 168 ARG B N 1
ATOM 3173 C CA . ARG B 1 168 ? 5.391 -21.5 -16.438 1 98.5 168 ARG B CA 1
ATOM 3174 C C . ARG B 1 168 ? 5.688 -20.062 -15.977 1 98.5 168 ARG B C 1
ATOM 3176 O O . ARG B 1 168 ? 4.984 -19.516 -15.125 1 98.5 168 ARG B O 1
ATOM 3183 N N . VAL B 1 169 ? 6.695 -19.531 -16.5 1 98.44 169 VAL B N 1
ATOM 3184 C CA . VAL B 1 169 ? 7.074 -18.156 -16.219 1 98.44 169 VAL B CA 1
ATOM 3185 C C . VAL B 1 169 ? 6.547 -17.219 -17.312 1 98.44 169 VAL B C 1
ATOM 3187 O O . VAL B 1 169 ? 6.82 -17.438 -18.484 1 98.44 169 VAL B O 1
ATOM 3190 N N . HIS B 1 170 ? 5.777 -16.266 -16.938 1 97.88 170 HIS B N 1
ATOM 3191 C CA . HIS B 1 170 ? 5.215 -15.312 -17.875 1 97.88 170 HIS B CA 1
ATOM 3192 C C . HIS B 1 170 ? 5.883 -13.945 -17.75 1 97.88 170 HIS B C 1
ATOM 3194 O O . HIS B 1 170 ? 5.84 -13.336 -16.672 1 97.88 170 HIS B O 1
ATOM 3200 N N . ASP B 1 171 ? 6.508 -13.508 -18.797 1 96.31 171 ASP B N 1
ATOM 3201 C CA . ASP B 1 171 ? 7.246 -12.25 -18.812 1 96.31 171 ASP B CA 1
ATOM 3202 C C . ASP B 1 171 ? 6.355 -11.109 -19.297 1 96.31 171 ASP B C 1
ATOM 3204 O O . ASP B 1 171 ? 6.082 -10.992 -20.5 1 96.31 171 ASP B O 1
ATOM 3208 N N . SER B 1 172 ? 5.949 -10.289 -18.391 1 94.94 172 SER B N 1
ATOM 3209 C CA . SER B 1 172 ? 5.137 -9.125 -18.719 1 94.94 172 SER B CA 1
ATOM 3210 C C . SER B 1 172 ? 5.91 -8.148 -19.609 1 94.94 172 SER B C 1
ATOM 3212 O O . SER B 1 172 ? 7.141 -8.109 -19.562 1 94.94 172 SER B O 1
ATOM 3214 N N . ASN B 1 173 ? 5.18 -7.426 -20.359 1 90.25 173 ASN B N 1
ATOM 3215 C CA . ASN B 1 173 ? 5.789 -6.426 -21.234 1 90.25 173 ASN B CA 1
ATOM 3216 C C . ASN B 1 173 ? 4.852 -5.246 -21.469 1 90.25 173 ASN B C 1
ATOM 3218 O O . ASN B 1 173 ? 3.844 -5.098 -20.781 1 90.25 173 ASN B O 1
ATOM 3222 N N . GLN B 1 174 ? 5.242 -4.422 -22.438 1 84.31 174 GLN B N 1
ATOM 3223 C CA . GLN B 1 174 ? 4.527 -3.168 -22.656 1 84.31 174 GLN B CA 1
ATOM 3224 C C . GLN B 1 174 ? 3.07 -3.422 -23.031 1 84.31 174 GLN B C 1
ATOM 3226 O O . GLN B 1 174 ? 2.191 -2.625 -22.703 1 84.31 174 GLN B O 1
ATOM 3231 N N . LYS B 1 175 ? 2.75 -4.516 -23.562 1 88.12 175 LYS B N 1
ATOM 3232 C CA . LYS B 1 175 ? 1.414 -4.746 -24.109 1 88.12 175 LYS B CA 1
ATOM 3233 C C . LYS B 1 175 ? 0.656 -5.785 -23.297 1 88.12 175 LYS B C 1
ATOM 3235 O O . LYS B 1 175 ? -0.565 -5.906 -23.406 1 88.12 175 LYS B O 1
ATOM 3240 N N . SER B 1 176 ? 1.438 -6.508 -22.469 1 93.88 176 SER B N 1
ATOM 3241 C CA . SER B 1 176 ? 0.778 -7.605 -21.766 1 93.88 176 SER B CA 1
ATOM 3242 C C . SER B 1 176 ? 1.106 -7.59 -20.281 1 93.88 176 SER B C 1
ATOM 3244 O O . SER B 1 176 ? 2.275 -7.508 -19.906 1 93.88 176 SER B O 1
ATOM 3246 N N . ARG B 1 177 ? 0.068 -7.652 -19.484 1 96.06 177 ARG B N 1
ATOM 3247 C CA . ARG B 1 177 ? 0.165 -7.828 -18.047 1 96.06 177 ARG B CA 1
ATOM 3248 C C . ARG B 1 177 ? -0.546 -9.102 -17.594 1 96.06 177 ARG B C 1
ATOM 3250 O O . ARG B 1 177 ? -1.5 -9.547 -18.25 1 96.06 177 ARG B O 1
ATOM 3257 N N . PHE B 1 178 ? -0.089 -9.656 -16.516 1 98 178 PHE B N 1
ATOM 3258 C CA . PHE B 1 178 ? -0.595 -10.961 -16.109 1 98 178 PHE B CA 1
ATOM 3259 C C . PHE B 1 178 ? -0.94 -10.969 -14.625 1 98 178 PHE B C 1
ATOM 3261 O O . PHE B 1 178 ? -0.4 -10.172 -13.852 1 98 178 PHE B O 1
ATOM 3268 N N . MET B 1 179 ? -1.758 -11.812 -14.227 1 98.62 179 MET B N 1
ATOM 3269 C CA . MET B 1 179 ? -2.055 -12.188 -12.844 1 98.62 179 MET B CA 1
ATOM 3270 C C . MET B 1 179 ? -2.322 -13.688 -12.734 1 98.62 179 MET B C 1
ATOM 3272 O O . MET B 1 179 ? -2.975 -14.273 -13.602 1 98.62 179 MET B O 1
ATOM 3276 N N . VAL B 1 180 ? -1.886 -14.273 -11.719 1 98.88 180 VAL B N 1
ATOM 3277 C CA . VAL B 1 180 ? -2.129 -15.688 -11.477 1 98.88 180 VAL B CA 1
ATOM 3278 C C . VAL B 1 180 ? -3.465 -15.875 -10.758 1 98.88 180 VAL B C 1
ATOM 3280 O O . VAL B 1 180 ? -3.789 -15.117 -9.836 1 98.88 180 VAL B O 1
ATOM 3283 N N . MET B 1 181 ? -4.238 -16.75 -11.219 1 98.94 181 MET B N 1
ATOM 3284 C CA . MET B 1 181 ? -5.383 -17.266 -10.484 1 98.94 181 MET B CA 1
ATOM 3285 C C . MET B 1 181 ? -5.035 -18.594 -9.805 1 98.94 181 MET B C 1
ATOM 3287 O O . MET B 1 181 ? -5.055 -19.641 -10.438 1 98.94 181 MET B O 1
ATOM 3291 N N . PRO B 1 182 ? -4.73 -18.562 -8.523 1 98.88 182 PRO B N 1
ATOM 3292 C CA . PRO B 1 182 ? -4.375 -19.797 -7.828 1 98.88 182 PRO B CA 1
ATOM 3293 C C . PRO B 1 182 ? -5.562 -20.734 -7.664 1 98.88 182 PRO B C 1
ATOM 3295 O O . PRO B 1 182 ? -6.711 -20.328 -7.871 1 98.88 182 PRO B O 1
ATOM 3298 N N . MET B 1 183 ? -5.234 -21.938 -7.312 1 98.69 183 MET B N 1
ATOM 3299 C CA . MET B 1 183 ? -6.289 -22.891 -7.02 1 98.69 183 MET B CA 1
ATOM 3300 C C . MET B 1 183 ? -6.949 -22.594 -5.68 1 98.69 183 MET B C 1
ATOM 3302 O O . MET B 1 183 ? -6.277 -22.172 -4.734 1 98.69 183 MET B O 1
ATOM 3306 N N . ARG B 1 184 ? -8.195 -22.797 -5.652 1 98.56 184 ARG B N 1
ATOM 3307 C CA . ARG B 1 184 ? -8.922 -22.672 -4.391 1 98.56 184 ARG B CA 1
ATOM 3308 C C . ARG B 1 184 ? -8.5 -23.766 -3.412 1 98.56 184 ARG B C 1
ATOM 3310 O O . ARG B 1 184 ? -8.492 -24.953 -3.764 1 98.56 184 ARG B O 1
ATOM 3317 N N . PRO B 1 185 ? -8.164 -23.391 -2.234 1 97.88 185 PRO B N 1
ATOM 3318 C CA . PRO B 1 185 ? -7.766 -24.422 -1.28 1 97.88 185 PRO B CA 1
ATOM 3319 C C . PRO B 1 185 ? -8.953 -25.266 -0.793 1 97.88 185 PRO B C 1
ATOM 3321 O O . PRO B 1 185 ? -10.07 -24.75 -0.705 1 97.88 185 PRO B O 1
ATOM 3324 N N . SER B 1 186 ? -8.633 -26.453 -0.441 1 96.38 186 SER B N 1
ATOM 3325 C CA . SER B 1 186 ? -9.633 -27.312 0.174 1 96.38 186 SER B CA 1
ATOM 3326 C C . SER B 1 186 ? -10.086 -26.766 1.523 1 96.38 186 SER B C 1
ATOM 3328 O O . SER B 1 186 ? -9.336 -26.047 2.184 1 96.38 186 SER B O 1
ATOM 3330 N N . GLY B 1 187 ? -11.312 -27.031 1.93 1 96.62 187 GLY B N 1
ATOM 3331 C CA . GLY B 1 187 ? -11.805 -26.641 3.238 1 96.62 187 GLY B CA 1
ATOM 3332 C C . GLY B 1 187 ? -12.469 -25.281 3.236 1 96.62 187 GLY B C 1
ATOM 3333 O O . GLY B 1 187 ? -12.773 -24.719 4.297 1 96.62 187 GLY B O 1
ATOM 3334 N N . THR B 1 188 ? -12.633 -24.766 2.014 1 97.88 188 THR B N 1
ATOM 3335 C CA . THR B 1 188 ? -13.219 -23.422 1.938 1 97.88 188 THR B CA 1
ATOM 3336 C C . THR B 1 188 ? -14.562 -23.469 1.212 1 97.88 188 THR B C 1
ATOM 3338 O O . THR B 1 188 ? -15.023 -22.453 0.693 1 97.88 188 THR B O 1
ATOM 3341 N N . GLU B 1 189 ? -15.148 -24.578 1.176 1 96.25 189 GLU B N 1
ATOM 3342 C CA . GLU B 1 189 ? -16.359 -24.797 0.379 1 96.25 189 GLU B CA 1
ATOM 3343 C C . GLU B 1 189 ? -17.516 -23.938 0.886 1 96.25 189 GLU B C 1
ATOM 3345 O O . GLU B 1 189 ? -18.359 -23.5 0.102 1 96.25 189 GLU B O 1
ATOM 3350 N N . ASP B 1 190 ? -17.5 -23.625 2.172 1 97.06 190 ASP B N 1
ATOM 3351 C CA . ASP B 1 190 ? -18.625 -22.891 2.764 1 97.06 190 ASP B CA 1
ATOM 3352 C C . ASP B 1 190 ? -18.25 -21.438 3.035 1 97.06 190 ASP B C 1
ATOM 3354 O O . ASP B 1 190 ? -18.969 -20.734 3.75 1 97.06 190 ASP B O 1
ATOM 3358 N N . TRP B 1 191 ? -17.141 -21.062 2.529 1 97.62 191 TRP B N 1
ATOM 3359 C CA . TRP B 1 191 ? -16.688 -19.703 2.799 1 97.62 191 TRP B CA 1
ATOM 3360 C C . TRP B 1 191 ? -17.406 -18.703 1.905 1 97.62 191 TRP B C 1
ATOM 3362 O O . TRP B 1 191 ? -17.781 -19.016 0.773 1 97.62 191 TRP B O 1
ATOM 3372 N N . SER B 1 192 ? -17.641 -17.547 2.434 1 97.94 192 SER B N 1
ATOM 3373 C CA . SER B 1 192 ? -18.141 -16.438 1.632 1 97.94 192 SER B CA 1
ATOM 3374 C C . SER B 1 192 ? -17.078 -15.938 0.651 1 97.94 192 SER B C 1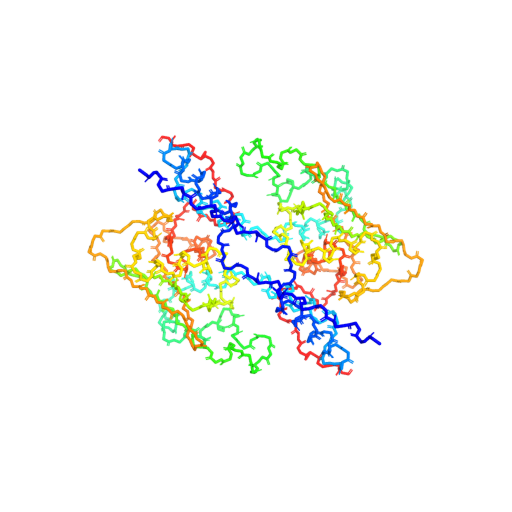
ATOM 3376 O O . SER B 1 192 ? -15.898 -16.234 0.803 1 97.94 192 SER B O 1
ATOM 3378 N N . GLU B 1 193 ? -17.484 -15.219 -0.331 1 97.62 193 GLU B N 1
ATOM 3379 C CA . GLU B 1 193 ? -16.547 -14.602 -1.27 1 97.62 193 GLU B CA 1
ATOM 3380 C C . GLU B 1 193 ? -15.555 -13.703 -0.546 1 97.62 193 GLU B C 1
ATOM 3382 O O . GLU B 1 193 ? -14.375 -13.641 -0.918 1 97.62 193 GLU B O 1
ATOM 3387 N N . GLU B 1 194 ? -16.031 -12.992 0.463 1 96.69 194 GLU B N 1
ATOM 3388 C CA . GLU B 1 194 ? -15.164 -12.117 1.235 1 96.69 194 GLU B CA 1
ATOM 3389 C C . GLU B 1 194 ? -14.094 -12.914 1.979 1 96.69 194 GLU B C 1
ATOM 3391 O O . GLU B 1 194 ? -12.922 -12.523 2.008 1 96.69 194 GLU B O 1
ATOM 3396 N N . GLN B 1 195 ? -14.492 -14 2.533 1 97.38 195 GLN B N 1
ATOM 3397 C CA . GLN B 1 195 ? -13.547 -14.883 3.203 1 97.38 195 GLN B CA 1
ATOM 3398 C C . GLN B 1 195 ? -12.523 -15.438 2.219 1 97.38 195 GLN B C 1
ATOM 3400 O O . GLN B 1 195 ? -11.32 -15.469 2.512 1 97.38 195 GLN B O 1
ATOM 3405 N N . LEU B 1 196 ? -13.023 -15.844 1.076 1 98.56 196 LEU B N 1
ATOM 3406 C CA . LEU B 1 196 ? -12.141 -16.391 0.057 1 98.56 196 LEU B CA 1
ATOM 3407 C C . LEU B 1 196 ? -11.141 -15.344 -0.413 1 98.56 196 LEU B C 1
ATOM 3409 O O . LEU B 1 196 ? -9.953 -15.641 -0.564 1 98.56 196 LEU B O 1
ATOM 3413 N N . ALA B 1 197 ? -11.602 -14.109 -0.641 1 98.25 197 ALA B N 1
ATOM 3414 C CA . ALA B 1 197 ? -10.727 -13.031 -1.099 1 98.25 197 ALA B CA 1
ATOM 3415 C C . ALA B 1 197 ? -9.617 -12.758 -0.084 1 98.25 197 ALA B C 1
ATOM 3417 O O . ALA B 1 197 ? -8.508 -12.383 -0.458 1 98.25 197 ALA B O 1
ATOM 3418 N N . SER B 1 198 ? -9.883 -13.039 1.174 1 97 198 SER B N 1
ATOM 3419 C CA . SER B 1 198 ? -8.945 -12.695 2.238 1 97 198 SER B CA 1
ATOM 3420 C C . SER B 1 198 ? -7.707 -13.578 2.197 1 97 198 SER B C 1
ATOM 3422 O O . SER B 1 198 ? -6.656 -13.219 2.729 1 97 198 SER B O 1
ATOM 3424 N N . ILE B 1 199 ? -7.809 -14.719 1.548 1 97.88 199 ILE B N 1
ATOM 3425 C CA . ILE B 1 199 ? -6.66 -15.617 1.527 1 97.88 199 ILE B CA 1
ATOM 3426 C C . ILE B 1 199 ? -5.961 -15.531 0.172 1 97.88 199 ILE B C 1
ATOM 3428 O O . ILE B 1 199 ? -4.941 -16.188 -0.052 1 97.88 199 ILE B O 1
ATOM 3432 N N . VAL B 1 200 ? -6.527 -14.773 -0.733 1 98.44 200 VAL B N 1
ATOM 3433 C CA . VAL B 1 200 ? -5.863 -14.453 -1.992 1 98.44 200 VAL B CA 1
ATOM 3434 C C . VAL B 1 200 ? -5 -13.203 -1.818 1 98.44 200 VAL B C 1
ATOM 3436 O O . VAL B 1 200 ? -5.512 -12.078 -1.835 1 98.44 200 VAL B O 1
ATOM 3439 N N . THR B 1 201 ? -3.74 -13.414 -1.704 1 97.69 201 THR B N 1
ATOM 3440 C CA . THR B 1 201 ? -2.834 -12.312 -1.379 1 97.69 201 THR B CA 1
ATOM 3441 C C . THR B 1 201 ? -2.051 -11.875 -2.613 1 97.69 201 THR B C 1
ATOM 3443 O O . THR B 1 201 ? -2.111 -12.531 -3.658 1 97.69 201 THR B O 1
ATOM 3446 N N . ARG B 1 202 ? -1.37 -10.789 -2.514 1 97.88 202 ARG B N 1
ATOM 3447 C CA . ARG B 1 202 ? -0.533 -10.281 -3.594 1 97.88 202 ARG B CA 1
ATOM 3448 C C . ARG B 1 202 ? 0.418 -11.359 -4.105 1 97.88 202 ARG B C 1
ATOM 3450 O O . ARG B 1 202 ? 0.502 -11.602 -5.309 1 97.88 202 ARG B O 1
ATOM 3457 N N . ASP B 1 203 ? 1.051 -12.078 -3.156 1 97.88 203 ASP B N 1
ATOM 3458 C CA . ASP B 1 203 ? 2.09 -13.031 -3.525 1 97.88 203 ASP B CA 1
ATOM 3459 C C . ASP B 1 203 ? 1.489 -14.258 -4.215 1 97.88 203 ASP B C 1
ATOM 3461 O O . ASP B 1 203 ? 2.125 -14.867 -5.078 1 97.88 203 ASP B O 1
ATOM 3465 N N . THR B 1 204 ? 0.247 -14.625 -3.797 1 98.5 204 THR B N 1
ATOM 3466 C CA . THR B 1 204 ? -0.424 -15.742 -4.461 1 98.5 204 THR B CA 1
ATOM 3467 C C . THR B 1 204 ? -0.764 -15.383 -5.906 1 98.5 204 THR B C 1
ATOM 3469 O O . THR B 1 204 ? -0.723 -16.25 -6.789 1 98.5 204 THR B O 1
ATOM 3472 N N . MET B 1 205 ? -0.996 -14.094 -6.164 1 98.81 205 MET B N 1
ATOM 3473 C CA . MET B 1 205 ? -1.402 -13.656 -7.492 1 98.81 205 MET B CA 1
ATOM 3474 C C . MET B 1 205 ? -0.186 -13.344 -8.359 1 98.81 205 MET B C 1
ATOM 3476 O O . MET B 1 205 ? -0.307 -13.188 -9.578 1 98.81 205 MET B O 1
ATOM 3480 N N . ILE B 1 206 ? 0.939 -13.242 -7.73 1 98.38 206 ILE B N 1
ATOM 3481 C CA . ILE B 1 206 ? 2.199 -13.172 -8.461 1 98.38 206 ILE B CA 1
ATOM 3482 C C . ILE B 1 206 ? 2.672 -14.586 -8.805 1 98.38 206 ILE B C 1
ATOM 3484 O O . ILE B 1 206 ? 3.318 -14.797 -9.836 1 98.38 206 ILE B O 1
ATOM 3488 N N . GLY B 1 207 ? 2.344 -15.562 -7.984 1 98.62 207 GLY B N 1
ATOM 3489 C CA . GLY B 1 207 ? 2.684 -16.953 -8.227 1 98.62 207 GLY B CA 1
ATOM 3490 C C . GLY B 1 207 ? 3.816 -17.453 -7.355 1 98.62 207 GLY B C 1
ATOM 3491 O O . GLY B 1 207 ? 4.332 -18.562 -7.566 1 98.62 207 GLY B O 1
ATOM 3492 N N . VAL B 1 208 ? 4.203 -16.688 -6.32 1 98.06 208 VAL B N 1
ATOM 3493 C CA . VAL B 1 208 ? 5.316 -17.125 -5.484 1 98.06 208 VAL B CA 1
ATOM 3494 C C . VAL B 1 208 ? 4.781 -17.734 -4.195 1 98.06 208 VAL B C 1
ATOM 3496 O O . VAL B 1 208 ? 5.559 -18.172 -3.338 1 98.06 208 VAL B O 1
ATOM 3499 N N . ALA B 1 209 ? 3.529 -17.781 -4.008 1 97.62 209 ALA B N 1
ATOM 3500 C CA . ALA B 1 209 ? 2.828 -18.422 -2.895 1 97.62 209 ALA B CA 1
ATOM 3501 C C . ALA B 1 209 ? 1.519 -19.062 -3.359 1 97.62 209 ALA B C 1
ATOM 3503 O O . ALA B 1 209 ? 1.103 -18.859 -4.504 1 97.62 209 ALA B O 1
ATOM 3504 N N . VAL B 1 210 ? 0.947 -19.844 -2.5 1 97.88 210 VAL B N 1
ATOM 3505 C CA . VAL B 1 210 ? -0.393 -20.375 -2.725 1 97.88 210 VAL B CA 1
ATOM 3506 C C . VAL B 1 210 ? -1.288 -20.031 -1.533 1 97.88 210 VAL B C 1
ATOM 3508 O O . VAL B 1 210 ? -0.804 -19.875 -0.411 1 97.88 210 VAL B O 1
ATOM 3511 N N . PRO B 1 211 ? -2.559 -19.906 -1.813 1 97.88 211 PRO B N 1
ATOM 3512 C CA . PRO B 1 211 ? -3.459 -19.578 -0.707 1 97.88 211 PRO B CA 1
ATOM 3513 C C . PRO B 1 211 ? -3.436 -20.625 0.409 1 97.88 211 PRO B C 1
ATOM 3515 O O . PRO B 1 211 ? -3.375 -21.828 0.135 1 97.88 211 PRO B O 1
ATOM 3518 N N . GLN B 1 212 ? -3.363 -20.141 1.583 1 95 212 GLN B N 1
ATOM 3519 C CA . GLN B 1 212 ? -3.477 -20.953 2.787 1 95 212 GLN B CA 1
ATOM 3520 C C . GLN B 1 212 ? -4.656 -20.5 3.648 1 95 212 GLN B C 1
ATOM 3522 O O . GLN B 1 212 ? -4.879 -19.312 3.822 1 95 212 GLN B O 1
ATOM 3527 N N . VAL B 1 213 ? -5.391 -21.391 4.176 1 94.81 213 VAL B N 1
ATOM 3528 C CA . VAL B 1 213 ? -6.637 -21.094 4.875 1 94.81 213 VAL B CA 1
ATOM 3529 C C . VAL B 1 213 ? -6.344 -20.312 6.156 1 94.81 213 VAL B C 1
ATOM 3531 O O . VAL B 1 213 ? -7.191 -19.562 6.641 1 94.81 213 VAL B O 1
ATOM 3534 N N . ASP B 1 214 ? -5.16 -20.391 6.648 1 91.06 214 ASP B N 1
ATOM 3535 C CA . ASP B 1 214 ? -4.848 -19.766 7.938 1 91.06 214 ASP B CA 1
ATOM 3536 C C . ASP B 1 214 ? -4.02 -18.5 7.75 1 91.06 214 ASP B C 1
ATOM 3538 O O . ASP B 1 214 ? -3.406 -18 8.695 1 91.06 214 ASP B O 1
ATOM 3542 N N . TRP B 1 215 ? -4.039 -17.953 6.453 1 91.31 215 TRP B N 1
ATOM 3543 C CA . TRP B 1 215 ? -3.207 -16.781 6.199 1 91.31 215 TRP B CA 1
ATOM 3544 C C . TRP B 1 215 ? -3.938 -15.781 5.309 1 91.31 215 TRP B C 1
ATOM 3546 O O . TRP B 1 215 ? -4.406 -16.141 4.227 1 91.31 215 TRP B O 1
ATOM 3556 N N . THR B 1 216 ? -4.078 -14.445 5.645 1 90.44 216 THR B N 1
ATOM 3557 C CA . THR B 1 216 ? -4.777 -13.414 4.875 1 90.44 216 THR B CA 1
ATOM 3558 C C . THR B 1 216 ? -3.865 -12.219 4.621 1 90.44 216 THR B C 1
ATOM 3560 O O . THR B 1 216 ? -4.25 -11.273 3.934 1 90.44 216 THR B O 1
ATOM 3563 N N . ALA B 1 217 ? -2.715 -12.039 4.93 1 87.5 217 ALA B N 1
ATOM 3564 C CA . ALA B 1 217 ? -1.742 -10.953 4.84 1 87.5 217 ALA B CA 1
ATOM 3565 C C . ALA B 1 217 ? -2.174 -9.758 5.688 1 87.5 217 ALA B C 1
ATOM 3567 O O . ALA B 1 217 ? -1.403 -8.812 5.879 1 87.5 217 ALA B O 1
ATOM 3568 N N . THR B 1 218 ? -3.41 -9.664 6.188 1 86.31 218 THR B N 1
ATOM 3569 C CA . THR B 1 218 ? -3.9 -8.539 6.977 1 86.31 218 THR B CA 1
ATOM 3570 C C . THR B 1 218 ? -3.734 -8.812 8.469 1 86.31 218 THR B C 1
ATOM 3572 O O . THR B 1 218 ? -4.008 -7.941 9.297 1 86.31 218 THR B O 1
ATOM 3575 N N . THR B 1 219 ? -3.359 -9.969 8.75 1 84.94 219 THR B N 1
ATOM 3576 C CA . THR B 1 219 ? -3.07 -10.336 10.133 1 84.94 219 THR B CA 1
ATOM 3577 C C . THR B 1 219 ? -1.584 -10.633 10.312 1 84.94 219 THR B C 1
ATOM 3579 O O . THR B 1 219 ? -0.966 -11.281 9.469 1 84.94 219 THR B O 1
ATOM 3582 N N . PRO B 1 220 ? -1.07 -10.102 11.461 1 83.19 220 PRO B N 1
ATOM 3583 C CA . PRO B 1 220 ? 0.343 -10.414 11.688 1 83.19 220 PRO B CA 1
ATOM 3584 C C . PRO B 1 220 ? 0.608 -11.914 11.766 1 83.19 220 PRO B C 1
ATOM 3586 O O . PRO B 1 220 ? -0.201 -12.664 12.328 1 83.19 220 PRO B O 1
ATOM 3589 N N . PRO B 1 221 ? 1.656 -12.344 11.102 1 81.62 221 PRO B N 1
ATOM 3590 C CA . PRO B 1 221 ? 1.969 -13.766 11.203 1 81.62 221 PRO B CA 1
ATOM 3591 C C . PRO B 1 221 ? 2.352 -14.195 12.617 1 81.62 221 PRO B C 1
ATOM 3593 O O . PRO B 1 221 ? 2.945 -13.406 13.359 1 81.62 221 PRO B O 1
ATOM 3596 N N . SER B 1 222 ? 1.549 -15.203 13.273 1 67 222 SER B N 1
ATOM 3597 C CA . SER B 1 222 ? 1.775 -15.68 14.641 1 67 222 SER B CA 1
ATOM 3598 C C . SER B 1 222 ? 3.189 -16.219 14.805 1 67 222 SER B C 1
ATOM 3600 O O . SER B 1 222 ? 3.768 -16.766 13.867 1 67 222 SER B O 1
ATOM 3602 N N . VAL B 1 223 ? 3.924 -15.727 15.812 1 57.16 223 VAL B N 1
ATOM 3603 C CA . VAL B 1 223 ? 5.191 -16.312 16.219 1 57.16 223 VAL B CA 1
ATOM 3604 C C . VAL B 1 223 ? 5.004 -17.812 16.5 1 57.16 223 VAL B C 1
ATOM 3606 O O . VAL B 1 223 ? 4.5 -18.188 17.547 1 57.16 223 VAL B O 1
ATOM 3609 N N . GLY B 1 224 ? 4.129 -18.625 15.844 1 42.84 224 GLY B N 1
ATOM 3610 C CA . GLY B 1 224 ? 4.09 -20.031 16.203 1 42.84 224 GLY B CA 1
ATOM 3611 C C . GLY B 1 224 ? 5.426 -20.719 16.031 1 42.84 224 GLY B C 1
ATOM 3612 O O . GLY B 1 224 ? 6.004 -20.719 14.945 1 42.84 224 GLY B O 1
ATOM 3613 N N . GLY B 1 225 ? 6.309 -20.531 16.969 1 36.5 225 GLY B N 1
ATOM 3614 C CA . GLY B 1 225 ? 7.27 -21.625 17.062 1 36.5 225 GLY B CA 1
ATOM 3615 C C . GLY B 1 225 ? 6.719 -22.953 16.578 1 36.5 225 GLY B C 1
ATOM 3616 O O . GLY B 1 225 ? 5.5 -23.125 16.484 1 36.5 225 GLY B O 1
ATOM 3617 N N . PRO B 1 226 ? 7.5 -23.766 15.75 1 30.77 226 PRO B N 1
ATOM 3618 C CA . PRO B 1 226 ? 7.109 -25.188 15.664 1 30.77 226 PRO B CA 1
ATOM 3619 C C . PRO B 1 226 ? 6.453 -25.688 16.938 1 30.77 226 PRO B C 1
ATOM 3621 O O . PRO B 1 226 ? 6.863 -25.312 18.047 1 30.77 226 PRO B O 1
ATOM 3624 N N . GLN B 1 227 ? 5.043 -25.859 17 1 21.75 227 GLN B N 1
ATOM 3625 C CA . GLN B 1 227 ? 4.832 -26.984 17.891 1 21.75 227 GLN B CA 1
ATOM 3626 C C . GLN B 1 227 ? 5.609 -28.219 17.422 1 21.75 227 GLN B C 1
ATOM 3628 O O . GLN B 1 227 ? 5.699 -28.484 16.234 1 21.75 227 GLN B O 1
#

Secondary structure (DSSP, 8-state):
---------------S--HHHHHHHHHHHHHHHTTSS-HHHHHHHHHHHHH--THHHHHHHHHHHH-HHHHHHHHH-HHHHHGGGT--TTTTTSSSSGGGG-EEEEEE--SSEEEEEE-SSS----HHHH-SPPGGGGSHHHHHHHHH-HHHHHHTTT----TTSEEEEEE--SSEEEEEEPPPPTT-TT--HHHHHHT--HHHHHTSS---TT--TTSPPP-----/---------------S--HHHHHHHHHHHHHHHTTSS-HHHHHHHHHHHHH--THHHHHHHHHHHH-HHHHHHHHH-HHHHHGGGT--TTTTTSSSSGGGG-EEEEEE--SSEEEEEE-SSS----HHHH-SPPGGGGSHHHHHHHHH-HHHHHHTTT----TTSEEEEEE--SSEEEEEEPPPPTT-TT--HHHHHHT--HHHHHTSS---TT--SSSPPP-----

InterPro domains:
  IPR004232 Nitrile hydratase alpha/Thiocyanate hydrolase gamma [PF02979] (19-209)
  IPR023900 Nitrile hydratase alpha subunit /Thiocyanate hydrolase gamma subunit [PIRSF001426] (1-213)
  IPR023901 Thiocyanate hydrolase, gamma subunit [TIGR03887] (15-214)
  IPR036648 Nitrile hydratase alpha /Thiocyanate hydrolase gamma superfamily [G3DSA:3.90.330.10] (16-224)
  IPR036648 Nitrile hydratase alpha /Thiocyanate hydrolase gamma superfamily [SSF56209] (7-212)

pLDDT: mean 86.27, std 19.0, range [21.75, 98.94]

Radius of gyration: 23.75 Å; Cα contacts (8 Å, |Δi|>4): 702; chains: 2; bounding box: 77×68×50 Å

Solvent-accessible surface area (backbone atoms only — not comparable to full-atom values): 25230 Å² total; per-residue (Å²): 135,81,78,72,79,72,78,71,68,73,64,68,74,66,88,54,75,33,67,59,55,50,50,56,49,50,53,51,50,51,36,36,72,71,61,76,45,51,44,40,52,52,46,48,43,52,50,17,62,68,58,40,44,32,60,55,41,13,46,53,46,25,47,32,74,76,30,67,68,56,31,53,45,29,56,74,39,27,56,70,46,33,47,79,76,72,36,60,63,32,63,63,69,57,62,86,48,76,51,57,58,42,45,39,44,49,43,75,35,50,95,49,34,43,45,30,63,43,16,69,85,53,71,52,58,43,36,83,31,44,11,69,76,58,72,65,61,56,32,68,67,45,30,56,39,42,78,75,39,42,68,63,53,30,38,61,39,54,36,83,77,63,89,81,40,44,76,45,77,44,72,30,42,84,48,36,30,63,38,32,33,64,60,82,57,87,92,47,85,86,54,50,57,70,60,46,19,47,27,42,36,61,51,23,30,40,34,46,42,70,54,41,96,90,43,39,49,86,47,69,62,74,80,66,64,84,126,135,82,80,73,79,72,79,72,69,71,57,64,74,68,90,57,80,35,66,59,55,51,48,55,49,49,52,51,49,51,36,36,74,70,62,76,46,50,43,41,53,52,47,49,42,52,50,20,62,67,55,40,44,32,61,55,40,13,46,52,45,26,46,29,74,75,30,67,69,57,30,53,43,30,56,73,37,26,55,70,44,34,48,80,77,73,36,60,63,34,63,64,68,57,62,87,46,75,50,56,57,41,43,40,43,48,43,73,35,52,97,49,37,43,46,31,63,42,16,67,87,54,70,52,59,44,37,84,31,46,11,66,77,58,72,65,60,55,33,65,68,46,29,56,39,42,77,75,40,42,69,64,53,30,37,62,39,54,37,85,76,62,91,80,41,44,75,46,76,44,70,30,41,84,48,38,28,62,38,32,33,63,59,82,54,85,92,47,85,84,53,51,57,69,59,46,19,40,26,42,37,62,50,24,29,40,33,47,43,69,56,41,96,91,46,49,44,82,53,70,60,74,79,66,63,84,125

Sequence (454 aa):
MTHSHDDHTPIQASEEISEFEILETAIRELSIEHGLFSHEDHRRFSEWAESVGPSGGSKLVAKAWVDPEFKKRLLADGTETCKEVGIDWRDPTGSGTPSDYTYFYVLENTPKVHNVIVCTLCSCYPRPVLGMSPDWYRTPNYRRRMVRWPREVIAEFGLHFPPDVEVRVHDSNQKSRFMVMPMRPSGTEDWSEEQLASIVTRDTMIGVAVPQVDWTATTPPSVGGPQMTHSHDDHTPIQASEEISEFEILETAIRELSIEHGLFSHEDHRRFSEWAESVGPSGGSKLVAKAWVDPEFKKRLLADGTETCKEVGIDWRDPTGSGTPSDYTYFYVLENTPKVHNVIVCTLCSCYPRPVLGMSPDWYRTPNYRRRMVRWPREVIAEFGLHFPPDVEVRVHDSNQKSRFMVMPMRPSGTEDWSEEQLASIVTRDTMIGVAVPQVDWTATTPPSVGGPQ

Nearest PDB structures (foldseek):
  2dxb-assembly1_C  TM=9.164E-01  e=1.010E-28  Thiobacillus thioparus
  3vyg-assembly1_L  TM=8.769E-01  e=4.950E-28  Thiobacillus thioparus
  3qz5-assembly2_C  TM=8.918E-01  e=3.354E-23  Pseudomonas putida
  7qop-assembly1_A-2  TM=8.613E-01  e=5.498E-22  Aeribacillus pallidus
  4zgj-assembly7_M  TM=8.519E-01  e=2.089E-21  Comamonas testosteroni